Protein 6O6O (pdb70)

GO terms:
  GO:0005886 plasma membrane (C, HDA)

InterPro domains:
  IPR001647 DNA-binding HTH domain, TetR-type [PF00440] (44-90)
  IPR001647 DNA-binding HTH domain, TetR-type [PR00455] (44-57)
  IPR001647 DNA-binding HTH domain, TetR-type [PR00455] (65-88)
  IPR001647 DNA-binding HTH domain, TetR-type [PS50977] (38-98)
  IPR009057 Homedomain-like superfamily [SSF46689] (31-115)
  IPR036271 Tetracyclin repressor-like, C-terminal domain superfamily [SSF48498] (110-222)
  IPR050109 HTH-type, TetR-like transcriptional regulator [PTHR30055] (27-224)
  IPR054129 DesT tetracyclin repressor-like, C-terminal domain [PF21943] (113-218)

Organism: Mycobacterium tuberculosis (strain ATCC 25618 / H37Rv) (NCBI:txid83332)

Structure (mmCIF, N/CA/C/O backbone):
data_6O6O
#
_entry.id   6O6O
#
_cell.length_a   86.130
_cell.length_b   100.180
_cell.length_c   38.520
_cell.angle_alpha   90.000
_cell.angle_beta   90.000
_cell.angle_gamma   90.000
#
_symmetry.space_group_name_H-M   'P 21 21 2'
#
loop_
_entity.id
_entity.type
_entity.pdbx_description
1 polymer 'TetR family transcriptional regulator'
2 non-polymer 'MYRISTIC ACID'
3 water water
#
loop_
_atom_site.group_PDB
_atom_site.id
_atom_site.type_symbol
_atom_site.label_atom_id
_atom_site.label_alt_id
_atom_site.label_comp_id
_atom_site.label_asym_id
_atom_site.label_entity_id
_atom_site.label_seq_id
_atom_site.pdbx_PDB_ins_code
_atom_site.Cartn_x
_atom_site.Cartn_y
_atom_site.Cartn_z
_atom_site.occupancy
_atom_site.B_iso_or_equiv
_atom_site.auth_seq_id
_atom_site.auth_comp_id
_atom_site.auth_asym_id
_atom_site.auth_atom_id
_atom_site.pdbx_PDB_model_num
ATOM 1 N N . LEU A 1 5 ? 41.035 93.794 61.184 1.00 71.33 35 LEU A N 1
ATOM 2 C CA . LEU A 1 5 ? 40.545 92.600 60.493 1.00 70.65 35 LEU A CA 1
ATOM 3 C C . LEU A 1 5 ? 41.673 91.743 59.877 1.00 72.77 35 LEU A C 1
ATOM 4 O O . LEU A 1 5 ? 42.566 92.306 59.230 1.00 71.13 35 LEU A O 1
ATOM 9 N N . PRO A 1 6 ? 41.653 90.392 60.067 1.00 69.06 36 PRO A N 1
ATOM 10 C CA . PRO A 1 6 ? 42.712 89.549 59.486 1.00 68.20 36 PRO A CA 1
ATOM 11 C C . PRO A 1 6 ? 42.669 89.560 57.960 1.00 71.23 36 PRO A C 1
ATOM 12 O O . PRO A 1 6 ? 41.614 89.325 57.366 1.00 70.87 36 PRO A O 1
ATOM 16 N N . ARG A 1 7 ? 43.810 89.886 57.334 1.00 66.98 37 ARG A N 1
ATOM 17 C CA . ARG A 1 7 ? 43.933 89.988 55.881 1.00 65.36 37 ARG A CA 1
ATOM 18 C C . ARG A 1 7 ? 44.249 88.652 55.211 1.00 67.97 37 ARG A C 1
ATOM 19 O O . ARG A 1 7 ? 45.365 88.138 55.345 1.00 68.20 37 ARG A O 1
ATOM 27 N N . ASP A 1 8 ? 43.261 88.092 54.485 1.00 62.43 38 ASP A N 1
ATOM 28 C CA . ASP A 1 8 ? 43.424 86.842 53.750 1.00 60.77 38 ASP A CA 1
ATOM 29 C C . ASP A 1 8 ? 44.033 87.208 52.397 1.00 60.19 38 ASP A C 1
ATOM 30 O O . ASP A 1 8 ? 43.327 87.471 51.414 1.00 57.02 38 ASP A O 1
ATOM 35 N N . GLU A 1 9 ? 45.368 87.287 52.390 1.00 56.17 39 GLU A N 1
ATOM 36 C CA . GLU A 1 9 ? 46.167 87.659 51.225 1.00 54.60 39 GLU A CA 1
ATOM 37 C C . GLU A 1 9 ? 46.071 86.636 50.115 1.00 54.45 39 GLU A C 1
ATOM 38 O O . GLU A 1 9 ? 46.103 87.023 48.950 1.00 53.66 39 GLU A O 1
ATOM 44 N N . ARG A 1 10 ? 45.920 85.348 50.462 1.00 48.55 40 ARG A N 1
ATOM 45 C CA . ARG A 1 10 ? 45.765 84.287 49.471 1.00 47.06 40 ARG A CA 1
ATOM 46 C C . ARG A 1 10 ? 44.399 84.395 48.786 1.00 45.67 40 ARG A C 1
ATOM 47 O O . ARG A 1 10 ? 44.316 84.134 47.584 1.00 43.70 40 ARG A O 1
ATOM 55 N N . ARG A 1 11 ? 43.347 84.839 49.527 1.00 39.82 41 ARG A N 1
ATOM 56 C CA . ARG A 1 11 ? 41.999 85.037 48.963 1.00 37.28 41 ARG A CA 1
ATOM 57 C C . ARG A 1 11 ? 42.014 86.103 47.866 1.00 37.29 41 ARG A C 1
ATOM 58 O O . ARG A 1 11 ? 41.518 85.850 46.765 1.00 37.24 41 ARG A O 1
ATOM 66 N N . GLY A 1 12 ? 42.597 87.262 48.180 1.00 31.80 42 GLY A N 1
ATOM 67 C CA . GLY A 1 12 ? 42.705 88.401 47.286 1.00 30.87 42 GLY A CA 1
ATOM 68 C C . GLY A 1 12 ? 43.477 88.072 46.016 1.00 32.85 42 GLY A C 1
ATOM 69 O O . GLY A 1 12 ? 43.060 88.478 44.934 1.00 30.36 42 GLY A O 1
ATOM 70 N N . GLN A 1 13 ? 44.589 87.307 46.140 1.00 31.44 43 GLN A N 1
ATOM 71 C CA . GLN A 1 13 ? 45.418 86.858 45.002 1.00 31.60 43 GLN A CA 1
ATOM 72 C C . GLN A 1 13 ? 44.568 85.962 44.089 1.00 32.53 43 GLN A C 1
ATOM 73 O O . GLN A 1 13 ? 44.639 86.064 42.864 1.00 29.98 43 GLN A O 1
ATOM 79 N N . LEU A 1 14 ? 43.750 85.089 44.704 1.00 29.54 44 LEU A N 1
ATOM 80 C CA . LEU A 1 14 ? 42.860 84.195 43.967 1.00 28.69 44 LEU A CA 1
ATOM 81 C C . LEU A 1 14 ? 41.778 84.980 43.243 1.00 29.01 44 LEU A C 1
ATOM 82 O O . LEU A 1 14 ? 41.476 84.669 42.081 1.00 26.77 44 LEU A O 1
ATOM 87 N N . LEU A 1 15 ? 41.209 86.011 43.906 1.00 23.98 45 LEU A N 1
ATOM 88 C CA . LEU A 1 15 ? 40.151 86.810 43.267 1.00 23.74 45 LEU A CA 1
ATOM 89 C C . LEU A 1 15 ? 40.695 87.566 42.043 1.00 26.05 45 LEU A C 1
ATOM 90 O O . LEU A 1 15 ? 39.997 87.718 41.039 1.00 25.13 45 LEU A O 1
ATOM 95 N N . VAL A 1 16 ? 41.942 88.047 42.150 1.00 25.24 46 VAL A N 1
ATOM 96 C CA . VAL A 1 16 ? 42.594 88.772 41.067 1.00 25.07 46 VAL A CA 1
ATOM 97 C C . VAL A 1 16 ? 42.747 87.860 39.834 1.00 25.56 46 VAL A C 1
ATOM 98 O O . VAL A 1 16 ? 42.314 88.226 38.723 1.00 26.01 46 VAL A O 1
ATOM 102 N N . VAL A 1 17 ? 43.298 86.667 40.043 1.00 22.70 47 VAL A N 1
ATOM 103 C CA . VAL A 1 17 ? 43.502 85.744 38.912 1.00 22.63 47 VAL A CA 1
ATOM 104 C C . VAL A 1 17 ? 42.159 85.254 38.349 1.00 23.77 47 VAL A C 1
ATOM 105 O O . VAL A 1 17 ? 41.981 85.176 37.132 1.00 22.18 47 VAL A O 1
ATOM 109 N N . ALA A 1 18 ? 41.198 84.953 39.244 1.00 21.72 48 ALA A N 1
ATOM 110 C CA . ALA A 1 18 ? 39.897 84.468 38.809 1.00 21.17 48 ALA A CA 1
ATOM 111 C C . ALA A 1 18 ? 39.179 85.520 37.937 1.00 23.58 48 ALA A C 1
ATOM 112 O O . ALA A 1 18 ? 38.577 85.184 36.910 1.00 22.51 48 ALA A O 1
ATOM 114 N N . SER A 1 19 ? 39.308 86.809 38.306 1.00 22.87 49 SER A N 1
ATOM 115 C CA . SER A 1 19 ? 38.736 87.918 37.517 1.00 21.45 49 SER A CA 1
ATOM 116 C C . SER A 1 19 ? 39.260 87.857 36.059 1.00 22.30 49 SER A C 1
ATOM 117 O O . SER A 1 19 ? 38.462 87.868 35.113 1.00 21.97 49 SER A O 1
ATOM 120 N N . ASP A 1 20 ? 40.590 87.741 35.905 1.00 18.84 50 ASP A N 1
ATOM 121 C CA . ASP A 1 20 ? 41.176 87.674 34.560 1.00 18.43 50 ASP A CA 1
ATOM 122 C C . ASP A 1 20 ? 40.661 86.451 33.783 1.00 21.76 50 ASP A C 1
ATOM 123 O O . ASP A 1 20 ? 40.271 86.583 32.626 1.00 20.64 50 ASP A O 1
ATOM 128 N N . VAL A 1 21 ? 40.678 85.267 34.426 1.00 18.42 51 VAL A N 1
ATOM 129 C CA . VAL A 1 21 ? 40.284 84.000 33.794 1.00 19.43 51 VAL A CA 1
ATOM 130 C C . VAL A 1 21 ? 38.832 84.065 33.342 1.00 23.24 51 VAL A C 1
ATOM 131 O O . VAL A 1 21 ? 38.542 83.705 32.211 1.00 23.41 51 VAL A O 1
ATOM 135 N N . PHE A 1 22 ? 37.934 84.530 34.209 1.00 21.57 52 PHE A N 1
ATOM 136 C CA . PHE A 1 22 ? 36.536 84.614 33.826 1.00 21.59 52 PHE A CA 1
ATOM 137 C C . PHE A 1 22 ? 36.315 85.548 32.635 1.00 25.98 52 PHE A C 1
ATOM 138 O O . PHE A 1 22 ? 35.548 85.223 31.730 1.00 25.56 52 PHE A O 1
ATOM 146 N N . VAL A 1 23 ? 36.995 86.694 32.625 1.00 20.89 53 VAL A N 1
ATOM 147 C CA . VAL A 1 23 ? 36.818 87.639 31.529 1.00 20.10 53 VAL A CA 1
ATOM 148 C C . VAL A 1 23 ? 37.421 87.119 30.208 1.00 23.56 53 VAL A C 1
ATOM 149 O O . VAL A 1 23 ? 36.790 87.189 29.143 1.00 22.99 53 VAL A O 1
ATOM 153 N N . ASP A 1 24 ? 38.637 86.593 30.288 1.00 19.81 54 ASP A N 1
ATOM 154 C CA . ASP A 1 24 ? 39.380 86.126 29.121 1.00 20.96 54 ASP A CA 1
ATOM 155 C C . ASP A 1 24 ? 38.855 84.850 28.505 1.00 26.01 54 ASP A C 1
ATOM 156 O O . ASP A 1 24 ? 38.935 84.697 27.279 1.00 27.58 54 ASP A O 1
ATOM 161 N N . ARG A 1 25 ? 38.394 83.924 29.326 1.00 23.92 55 ARG A N 1
ATOM 162 C CA . ARG A 1 25 ? 37.869 82.639 28.847 1.00 26.02 55 ARG A CA 1
ATOM 163 C C . ARG A 1 25 ? 36.353 82.558 28.798 1.00 29.89 55 ARG A C 1
ATOM 164 O O . ARG A 1 25 ? 35.836 81.681 28.083 1.00 30.56 55 ARG A O 1
ATOM 172 N N . GLY A 1 26 ? 35.653 83.393 29.580 1.00 26.31 56 GLY A N 1
ATOM 173 C CA . GLY A 1 26 ? 34.206 83.263 29.723 1.00 27.27 56 GLY A CA 1
ATOM 174 C C . GLY A 1 26 ? 33.935 82.292 30.864 1.00 30.09 56 GLY A C 1
ATOM 175 O O . GLY A 1 26 ? 34.795 81.459 31.158 1.00 27.98 56 GLY A O 1
ATOM 176 N N . TYR A 1 27 ? 32.755 82.382 31.529 1.00 29.33 57 TYR A N 1
ATOM 177 C CA . TYR A 1 27 ? 32.396 81.529 32.670 1.00 31.22 57 TYR A CA 1
ATOM 178 C C . TYR A 1 27 ? 32.535 80.031 32.359 1.00 35.07 57 TYR A C 1
ATOM 179 O O . TYR A 1 27 ? 33.162 79.326 33.145 1.00 33.31 57 TYR A O 1
ATOM 188 N N . HIS A 1 28 ? 31.999 79.564 31.198 1.00 34.24 58 HIS A N 1
ATOM 189 C CA . HIS A 1 28 ? 31.971 78.127 30.806 1.00 36.45 58 HIS A CA 1
ATOM 190 C C . HIS A 1 28 ? 33.350 77.515 30.612 1.00 38.18 58 HIS A C 1
ATOM 191 O O . HIS A 1 28 ? 33.640 76.469 31.199 1.00 38.40 58 HIS A O 1
ATOM 198 N N . ALA A 1 29 ? 34.193 78.159 29.801 1.00 33.18 59 ALA A N 1
ATOM 199 C CA . ALA A 1 29 ? 35.543 77.652 29.535 1.00 32.92 59 ALA A CA 1
ATOM 200 C C . ALA A 1 29 ? 36.515 77.832 30.708 1.00 34.03 59 ALA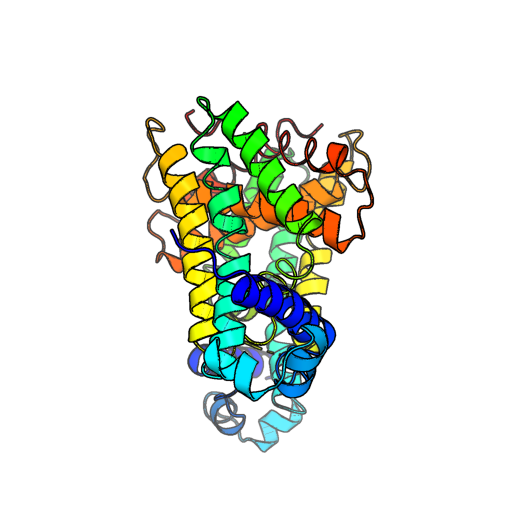 A C 1
ATOM 201 O O . ALA A 1 29 ? 37.517 77.115 30.768 1.00 33.57 59 ALA A O 1
ATOM 203 N N . ALA A 1 30 ? 36.249 78.792 31.620 1.00 27.63 60 ALA A N 1
ATOM 204 C CA . ALA A 1 30 ? 37.080 79.001 32.800 1.00 27.85 60 ALA A CA 1
ATOM 205 C C . ALA A 1 30 ? 36.998 77.760 33.696 1.00 32.42 60 ALA A C 1
ATOM 206 O O . ALA A 1 30 ? 35.923 77.166 33.840 1.00 33.97 60 ALA A O 1
ATOM 208 N N . GLY A 1 31 ? 38.126 77.369 34.263 1.00 29.18 61 GLY A N 1
ATOM 209 C CA . GLY A 1 31 ? 38.167 76.210 35.150 1.00 30.16 61 GLY A CA 1
ATOM 210 C C . GLY A 1 31 ? 38.909 76.467 36.443 1.00 30.40 61 GLY A C 1
ATOM 211 O O . GLY A 1 31 ? 39.785 77.319 36.491 1.00 28.78 61 GLY A O 1
ATOM 212 N N . MET A 1 32 ? 38.549 75.737 37.514 1.00 29.16 62 MET A N 1
ATOM 213 C CA . MET A 1 32 ? 39.220 75.830 38.823 1.00 26.98 62 MET A CA 1
ATOM 214 C C . MET A 1 32 ? 40.703 75.442 38.714 1.00 31.11 62 MET A C 1
ATOM 215 O O . MET A 1 32 ? 41.545 76.067 39.362 1.00 27.63 62 MET A O 1
ATOM 220 N N . ASP A 1 33 ? 41.032 74.414 37.896 1.00 29.58 63 ASP A N 1
ATOM 221 C CA . ASP A 1 33 ? 42.435 74.023 37.708 1.00 29.63 63 ASP A CA 1
ATOM 222 C C . ASP A 1 33 ? 43.252 75.213 37.162 1.00 29.29 63 ASP A C 1
ATOM 223 O O . ASP A 1 33 ? 44.316 75.528 37.700 1.00 27.39 63 ASP A O 1
ATOM 228 N N . GLU A 1 34 ? 42.729 75.897 36.128 1.00 26.34 64 GLU A N 1
ATOM 229 C CA . GLU A 1 34 ? 43.370 77.051 35.511 1.00 25.06 64 GLU A CA 1
ATOM 230 C C . GLU A 1 34 ? 43.562 78.188 36.518 1.00 26.16 64 GLU A C 1
ATOM 231 O O . GLU A 1 34 ? 44.645 78.771 36.616 1.00 25.60 64 GLU A O 1
ATOM 237 N N . ILE A 1 35 ? 42.508 78.465 37.299 1.00 22.98 65 ILE A N 1
ATOM 238 C CA . ILE A 1 35 ? 42.556 79.521 38.314 1.00 21.15 65 ILE A CA 1
ATOM 239 C C . ILE A 1 35 ? 43.616 79.213 39.404 1.00 24.24 65 ILE A C 1
ATOM 240 O O . ILE A 1 35 ? 44.414 80.089 39.726 1.00 22.70 65 ILE A O 1
ATOM 245 N N . ALA A 1 36 ? 43.642 77.966 39.935 1.00 24.22 66 ALA A N 1
ATOM 246 C CA . ALA A 1 36 ? 44.625 77.570 40.946 1.00 24.84 66 ALA A CA 1
ATOM 247 C C . ALA A 1 36 ? 46.031 77.735 40.435 1.00 28.94 66 ALA A C 1
ATOM 248 O O . ALA A 1 36 ? 46.872 78.326 41.122 1.00 28.42 66 ALA A O 1
ATOM 250 N N . ASP A 1 37 ? 46.299 77.221 39.239 1.00 26.86 67 ASP A N 1
ATOM 251 C CA . ASP A 1 37 ? 47.631 77.285 38.670 1.00 28.15 67 ASP A CA 1
ATOM 252 C C . ASP A 1 37 ? 48.081 78.732 38.458 1.00 30.18 67 ASP A C 1
ATOM 253 O O . ASP A 1 37 ? 49.235 79.053 38.720 1.00 29.52 67 ASP A O 1
ATOM 258 N N . ARG A 1 38 ? 47.151 79.618 38.041 1.00 27.37 68 ARG A N 1
ATOM 259 C CA . ARG A 1 38 ? 47.459 81.034 37.801 1.00 25.88 68 ARG A CA 1
ATOM 260 C C . ARG A 1 38 ? 47.903 81.732 39.082 1.00 30.33 68 ARG A C 1
ATOM 261 O O . ARG A 1 38 ? 48.747 82.625 39.064 1.00 30.35 68 ARG A O 1
ATOM 269 N N . ALA A 1 39 ? 47.330 81.307 40.195 1.00 26.53 69 ALA A N 1
ATOM 270 C CA . ALA A 1 39 ? 47.652 81.838 41.500 1.00 27.01 69 ALA A CA 1
ATOM 271 C C . ALA A 1 39 ? 48.865 81.134 42.106 1.00 31.29 69 ALA A C 1
ATOM 272 O O . ALA A 1 39 ? 49.366 81.555 43.157 1.00 31.57 69 ALA A O 1
ATOM 274 N N . GLY A 1 40 ? 49.331 80.076 41.455 1.00 27.85 70 GLY A N 1
ATOM 275 C CA . GLY A 1 40 ? 50.471 79.300 41.942 1.00 27.69 70 GLY A CA 1
ATOM 276 C C . GLY A 1 40 ? 50.152 78.462 43.169 1.00 33.27 70 GLY A C 1
ATOM 277 O O . GLY A 1 40 ? 51.037 78.192 43.994 1.00 34.00 70 GLY A O 1
ATOM 278 N N . VAL A 1 41 ? 48.881 78.035 43.303 1.00 29.59 71 VAL A N 1
ATOM 279 C CA . VAL A 1 41 ? 48.458 77.161 44.406 1.00 29.59 71 VAL A CA 1
ATOM 280 C C . VAL A 1 41 ? 47.856 75.879 43.841 1.00 32.85 71 VAL A C 1
ATOM 281 O O . VAL A 1 41 ? 47.478 75.826 42.662 1.00 32.41 71 VAL A O 1
ATOM 285 N N . SER A 1 42 ? 47.750 74.851 44.686 1.00 29.10 72 SER A N 1
ATOM 286 C CA . SER A 1 42 ? 47.145 73.601 44.273 1.00 29.12 72 SER A CA 1
ATOM 287 C C . SER A 1 42 ? 45.628 73.790 44.254 1.00 31.72 72 SER A C 1
ATOM 288 O O . SER A 1 42 ? 45.106 74.691 44.934 1.00 30.45 72 SER A O 1
ATOM 291 N N . LYS A 1 43 ? 44.911 72.943 43.492 1.00 29.58 73 LYS A N 1
ATOM 292 C CA . LYS A 1 43 ? 43.449 72.973 43.439 1.00 29.62 73 LYS A CA 1
ATOM 293 C C . LYS A 1 43 ? 42.854 72.734 44.854 1.00 32.33 73 LYS A C 1
ATOM 294 O O . LYS A 1 43 ? 41.967 73.495 45.228 1.00 32.05 73 LYS A O 1
ATOM 300 N N . PRO A 1 44 ? 43.351 71.783 45.697 1.00 31.48 74 PRO A N 1
ATOM 301 C CA . PRO A 1 44 ? 42.781 71.656 47.057 1.00 32.65 74 PRO A CA 1
ATOM 302 C C . PRO A 1 44 ? 42.902 72.948 47.882 1.00 33.51 74 PRO A C 1
ATOM 303 O O . PRO A 1 44 ? 41.994 73.265 48.653 1.00 33.45 74 PRO A O 1
ATOM 307 N N . VAL A 1 45 ? 44.008 73.701 47.706 1.00 30.77 75 VAL A N 1
ATOM 308 C CA . VAL A 1 45 ? 44.191 74.985 48.419 1.00 30.59 75 VAL A CA 1
ATOM 309 C C . VAL A 1 45 ? 43.137 76.004 47.948 1.00 33.62 75 VAL A C 1
ATOM 310 O O . VAL A 1 45 ? 42.540 76.702 48.772 1.00 33.20 75 VAL A O 1
ATOM 314 N N . LEU A 1 46 ? 42.873 76.056 46.632 1.00 30.35 76 LEU A N 1
ATOM 315 C CA . LEU A 1 46 ? 41.826 76.925 46.091 1.00 29.26 76 LEU A CA 1
ATOM 316 C C . LEU A 1 46 ? 40.486 76.593 46.767 1.00 32.81 76 LEU A C 1
ATOM 317 O O . LEU A 1 46 ? 39.785 77.497 47.215 1.00 33.76 76 LEU A O 1
ATOM 322 N N . TYR A 1 47 ? 40.173 75.298 46.927 1.00 30.03 77 TYR A N 1
ATOM 323 C CA . TYR A 1 47 ? 38.933 74.860 47.560 1.00 30.67 77 TYR A CA 1
ATOM 324 C C . TYR A 1 47 ? 38.849 75.167 49.064 1.00 36.19 77 TYR A C 1
ATOM 325 O O . TYR A 1 47 ? 37.745 75.198 49.613 1.00 37.67 77 TYR A O 1
ATOM 334 N N . GLN A 1 48 ? 40.000 75.434 49.722 1.00 34.56 78 GLN A N 1
ATOM 335 C CA . GLN A 1 48 ? 39.996 75.832 51.137 1.00 36.21 78 GLN A CA 1
ATOM 336 C C . GLN A 1 48 ? 39.523 77.297 51.257 1.00 39.48 78 GLN A C 1
ATOM 337 O O . GLN A 1 48 ? 39.084 77.700 52.333 1.00 38.70 78 GLN A O 1
ATOM 343 N N . HIS A 1 49 ? 39.550 78.080 50.141 1.00 36.60 79 HIS A N 1
ATOM 344 C CA . HIS A 1 49 ? 39.082 79.468 50.147 1.00 36.94 79 HIS A CA 1
ATOM 345 C C . HIS A 1 49 ? 37.721 79.663 49.484 1.00 40.93 79 HIS A C 1
ATOM 346 O O . HIS A 1 49 ? 36.955 80.526 49.918 1.00 41.51 79 HIS A O 1
ATOM 353 N N . PHE A 1 50 ? 37.421 78.879 48.434 1.00 36.11 80 PHE A N 1
ATOM 354 C CA . PHE A 1 50 ? 36.155 78.971 47.696 1.00 34.03 80 PHE A CA 1
ATOM 355 C C . PHE A 1 50 ? 35.532 77.607 47.556 1.00 39.31 80 PHE A C 1
ATOM 356 O O . PHE A 1 50 ? 36.219 76.641 47.209 1.00 39.25 80 PHE A O 1
ATOM 364 N N . SER A 1 51 ? 34.230 77.529 47.820 1.00 35.46 81 SER A N 1
ATOM 365 C CA . SER A 1 51 ? 33.502 76.248 47.803 1.00 35.67 81 SER A CA 1
ATOM 366 C C . SER A 1 51 ? 33.318 75.656 46.400 1.00 38.07 81 SER A C 1
ATOM 367 O O . SER A 1 51 ? 33.250 74.427 46.264 1.00 38.30 81 SER A O 1
ATOM 370 N N . SER A 1 52 ? 33.115 76.532 45.380 1.00 32.65 82 SER A N 1
ATOM 371 C CA . SER A 1 52 ? 32.820 76.120 44.000 1.00 32.15 82 SER A CA 1
ATOM 372 C C . SER A 1 52 ? 33.207 77.200 43.018 1.00 35.17 82 SER A C 1
ATOM 373 O O . SER A 1 52 ? 33.498 78.324 43.437 1.00 33.93 82 SER A O 1
ATOM 376 N N . LYS A 1 53 ? 33.138 76.888 41.698 1.00 33.76 83 LYS A N 1
ATOM 377 C CA . LYS A 1 53 ? 33.416 77.862 40.639 1.00 31.55 83 LYS A CA 1
ATOM 378 C C . LYS A 1 53 ? 32.380 78.984 40.728 1.00 32.91 83 LYS A C 1
ATOM 379 O O . LYS A 1 53 ? 32.755 80.145 40.637 1.00 29.05 83 LYS A O 1
ATOM 385 N N . LEU A 1 54 ? 31.090 78.631 41.002 1.00 32.37 84 LEU A N 1
ATOM 386 C CA . LEU A 1 54 ? 30.038 79.660 41.131 1.00 31.75 84 LEU A CA 1
ATOM 387 C C . LEU A 1 54 ? 30.244 80.579 42.336 1.00 34.06 84 LEU A C 1
ATOM 388 O O . LEU A 1 54 ? 30.110 81.793 42.191 1.00 31.55 84 LEU A O 1
ATOM 393 N N . GLU A 1 55 ? 30.596 80.024 43.514 1.00 32.17 85 GLU A N 1
ATOM 394 C CA . GLU A 1 55 ? 30.837 80.845 44.713 1.00 31.43 85 GLU A CA 1
ATOM 395 C C . GLU A 1 55 ? 32.040 81.764 44.460 1.00 33.07 85 GLU A C 1
ATOM 396 O O . GLU A 1 55 ? 32.007 82.936 44.828 1.00 30.35 85 GLU A O 1
ATOM 402 N N . LEU A 1 56 ? 33.066 81.255 43.762 1.00 29.31 86 LEU A N 1
ATOM 403 C CA . LEU A 1 56 ? 34.232 82.079 43.393 1.00 26.88 86 LEU A CA 1
ATOM 404 C C . LEU A 1 56 ? 33.810 83.193 42.400 1.00 31.41 86 LEU A C 1
ATOM 405 O O . LEU A 1 56 ? 34.229 84.340 42.567 1.00 29.53 86 LEU A O 1
ATOM 410 N N . TYR A 1 57 ? 32.964 82.864 41.393 1.00 28.90 87 TYR A N 1
ATOM 411 C CA . TYR A 1 57 ? 32.490 83.840 40.406 1.00 27.82 87 TYR A CA 1
ATOM 412 C C . TYR A 1 57 ? 31.691 84.952 41.077 1.00 29.88 87 TYR A C 1
ATOM 413 O O . TYR A 1 57 ? 31.919 86.146 40.807 1.00 28.02 87 TYR A O 1
ATOM 422 N N . LEU A 1 58 ? 30.806 84.569 42.000 1.00 28.37 88 LEU A N 1
ATOM 423 C CA . LEU A 1 58 ? 30.010 85.531 42.742 1.00 28.17 88 LEU A CA 1
ATOM 424 C C . LEU A 1 58 ? 30.877 86.387 43.646 1.00 31.36 88 LEU A C 1
ATOM 425 O O . LEU A 1 58 ? 30.570 87.560 43.787 1.00 32.81 88 LEU A O 1
ATOM 430 N N . ALA A 1 59 ? 31.965 85.824 44.236 1.00 26.70 89 ALA A N 1
ATOM 431 C CA . ALA A 1 59 ? 32.903 86.581 45.075 1.00 26.86 89 ALA A CA 1
ATOM 432 C C . ALA A 1 59 ? 33.687 87.580 44.200 1.00 30.18 89 ALA A C 1
ATOM 433 O O . ALA A 1 59 ? 33.950 88.707 44.621 1.00 29.21 89 ALA A O 1
ATOM 435 N N . VAL A 1 60 ? 34.069 87.152 42.989 1.00 27.08 90 VAL A N 1
ATOM 436 C CA . VAL A 1 60 ? 34.760 88.030 42.025 1.00 25.05 90 VAL A CA 1
ATOM 437 C C . VAL A 1 60 ? 33.817 89.207 41.658 1.00 29.33 90 VAL A C 1
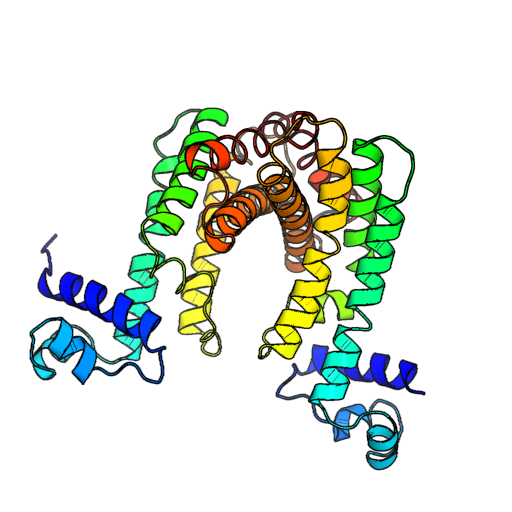ATOM 438 O O . VAL A 1 60 ? 34.198 90.377 41.771 1.00 27.03 90 VAL A O 1
ATOM 442 N N . LEU A 1 61 ? 32.584 88.894 41.228 1.00 26.84 91 LEU A N 1
ATOM 443 C CA . LEU A 1 61 ? 31.600 89.929 40.868 1.00 28.60 91 LEU A CA 1
ATOM 444 C C . LEU A 1 61 ? 31.354 90.883 42.029 1.00 32.05 91 LEU A C 1
ATOM 445 O O . LEU A 1 61 ? 31.374 92.098 41.833 1.00 29.96 91 LEU A O 1
ATOM 450 N N . HIS A 1 62 ? 31.189 90.339 43.253 1.00 30.66 92 HIS A N 1
ATOM 451 C CA . HIS A 1 62 ? 30.973 91.133 44.459 1.00 31.69 92 HIS A CA 1
ATOM 452 C C . HIS A 1 62 ? 32.143 92.081 44.696 1.00 32.66 92 HIS A C 1
ATOM 453 O O . HIS A 1 62 ? 31.908 93.226 45.008 1.00 31.73 92 HIS A O 1
ATOM 46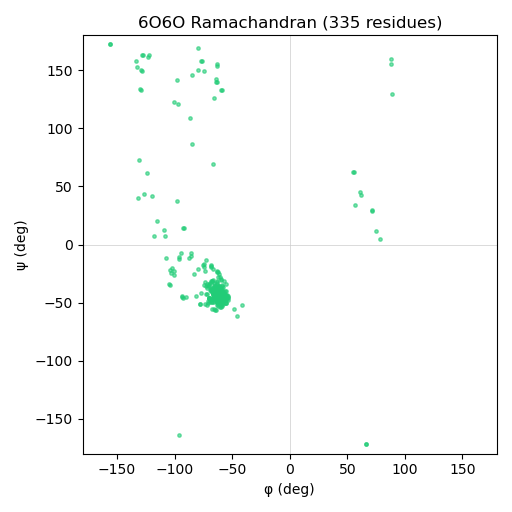0 N N . ARG A 1 63 ? 33.392 91.605 44.538 1.00 27.71 93 ARG A N 1
ATOM 461 C CA . ARG A 1 63 ? 34.582 92.429 44.719 1.00 26.89 93 ARG A CA 1
ATOM 462 C C . ARG A 1 63 ? 34.556 93.637 43.740 1.00 28.30 93 ARG A C 1
ATOM 463 O O . ARG A 1 63 ? 34.728 94.768 44.184 1.00 27.42 93 ARG A O 1
ATOM 471 N N . HIS A 1 64 ? 34.267 93.400 42.452 1.00 23.91 94 HIS A N 1
ATOM 472 C CA . HIS A 1 64 ? 34.227 94.481 41.461 1.00 22.27 94 HIS A CA 1
ATOM 473 C C . HIS A 1 64 ? 33.073 95.440 41.736 1.00 26.18 94 HIS A C 1
ATOM 474 O O . HIS A 1 64 ? 33.284 96.654 41.706 1.00 26.41 94 HIS A O 1
ATOM 481 N N . VAL A 1 65 ? 31.878 94.898 42.055 1.00 22.90 95 VAL A N 1
ATOM 482 C CA . VAL A 1 65 ? 30.702 95.734 42.392 1.00 24.33 95 VAL A CA 1
ATOM 483 C C . VAL A 1 65 ? 31.011 96.597 43.616 1.00 29.26 95 VAL A C 1
ATOM 484 O O . VAL A 1 65 ? 30.783 97.815 43.566 1.00 28.51 95 VAL A O 1
ATOM 488 N N . GLU A 1 66 ? 31.585 95.983 44.689 1.00 28.66 96 GLU A N 1
ATOM 489 C CA A GLU A 1 66 ? 31.950 96.691 45.924 0.56 29.11 96 GLU A CA 1
ATOM 490 C CA B GLU A 1 66 ? 31.909 96.728 45.904 0.44 29.37 96 GLU A CA 1
ATOM 491 C C . GLU A 1 66 ? 32.939 97.815 45.647 1.00 32.26 96 GLU A C 1
ATOM 492 O O . GLU A 1 66 ? 32.765 98.904 46.188 1.00 29.28 96 GLU A O 1
ATOM 503 N N . ASN A 1 67 ? 33.947 97.568 44.768 1.00 27.14 97 ASN A N 1
ATOM 504 C CA . ASN A 1 67 ? 34.941 98.575 44.389 1.00 26.95 97 ASN A CA 1
ATOM 505 C C . ASN A 1 67 ? 34.249 99.761 43.697 1.00 29.53 97 ASN A C 1
ATOM 506 O O . ASN A 1 67 ? 34.577 100.900 44.017 1.00 28.59 97 ASN A O 1
ATOM 511 N N . LEU A 1 68 ? 33.283 99.495 42.795 1.00 23.28 98 LEU A N 1
ATOM 512 C CA . LEU A 1 68 ? 32.573 100.564 42.093 1.00 23.06 98 LEU A CA 1
ATOM 513 C C . LEU A 1 68 ? 31.712 101.348 43.071 1.00 26.63 98 LEU A C 1
ATOM 514 O O . LEU A 1 68 ? 31.859 102.558 43.164 1.00 25.00 98 LEU A O 1
ATOM 519 N N . VAL A 1 69 ? 30.820 100.649 43.790 1.00 23.98 99 VAL A N 1
ATOM 520 C CA . VAL A 1 69 ? 29.904 101.266 44.774 1.00 24.44 99 VAL A CA 1
ATOM 521 C C . VAL A 1 69 ? 30.684 102.067 45.826 1.00 31.21 99 VAL A C 1
ATOM 522 O O . VAL A 1 69 ? 30.357 103.232 46.064 1.00 30.98 99 VAL A O 1
ATOM 526 N N . SER A 1 70 ? 31.745 101.481 46.401 1.00 29.55 100 SER A N 1
ATOM 527 C CA . SER A 1 70 ? 32.555 102.164 47.432 1.00 30.77 100 SER A CA 1
ATOM 528 C C . SER A 1 70 ? 33.261 103.393 46.856 1.00 32.12 100 SER A C 1
ATOM 529 O O . SER A 1 70 ? 33.345 104.393 47.541 1.00 31.07 100 SER A O 1
ATOM 532 N N . GLY A 1 71 ? 33.745 103.303 45.616 1.00 26.90 101 GLY A N 1
ATOM 533 C CA . GLY A 1 71 ? 34.389 104.416 44.940 1.00 25.52 101 GLY A CA 1
ATOM 534 C C . GLY A 1 71 ? 33.424 105.565 44.732 1.00 27.17 101 GLY A C 1
ATOM 535 O O . GLY A 1 71 ? 33.781 106.709 44.990 1.00 27.22 101 GLY A O 1
ATOM 536 N N . VAL A 1 72 ? 32.185 105.255 44.324 1.00 22.19 102 VAL A N 1
ATOM 537 C CA . VAL A 1 72 ? 31.138 106.258 44.051 1.00 22.05 102 VAL A CA 1
ATOM 538 C C . VAL A 1 72 ? 30.669 106.863 45.379 1.00 27.33 102 VAL A C 1
ATOM 539 O O . VAL A 1 72 ? 30.663 108.089 45.530 1.00 27.34 102 VAL A O 1
ATOM 543 N N . HIS A 1 73 ? 30.328 106.013 46.348 1.00 26.31 103 HIS A N 1
ATOM 544 C CA A HIS A 1 73 ? 29.894 106.503 47.648 0.70 26.79 103 HIS A CA 1
ATOM 545 C CA B HIS A 1 73 ? 29.908 106.462 47.686 0.30 27.04 103 HIS A CA 1
ATOM 546 C C . HIS A 1 73 ? 30.981 107.347 48.335 1.00 30.67 103 HIS A C 1
ATOM 547 O O . HIS A 1 73 ? 30.665 108.393 48.901 1.00 28.90 103 HIS A O 1
ATOM 560 N N . GLN A 1 74 ? 32.271 106.919 48.252 1.00 28.50 104 GLN A N 1
ATOM 561 C CA . GLN A 1 74 ? 33.367 107.710 48.825 1.00 29.00 104 GLN A CA 1
ATOM 562 C C . GLN A 1 74 ? 33.384 109.091 48.161 1.00 31.68 104 GLN A C 1
ATOM 563 O O . GLN A 1 74 ? 33.477 110.083 48.863 1.00 31.55 104 GLN A O 1
ATOM 569 N N . ALA A 1 75 ? 33.175 109.165 46.832 1.00 26.80 105 ALA A N 1
ATOM 570 C CA . ALA A 1 75 ? 33.113 110.463 46.136 1.00 26.60 105 ALA A CA 1
ATOM 571 C C . ALA A 1 75 ? 31.951 111.308 46.653 1.00 32.36 105 ALA A C 1
ATOM 572 O O . ALA A 1 75 ? 32.126 112.489 46.911 1.00 33.74 105 ALA A O 1
ATOM 574 N N . LEU A 1 76 ? 30.780 110.700 46.839 1.00 28.46 106 LEU A N 1
ATOM 575 C CA . LEU A 1 76 ? 29.593 111.437 47.286 1.00 27.94 106 LEU A CA 1
ATOM 576 C C . LEU A 1 76 ? 29.625 111.836 48.742 1.00 33.27 106 LEU A C 1
ATOM 577 O O . LEU A 1 76 ? 28.978 112.820 49.112 1.00 33.41 106 LEU A O 1
ATOM 582 N N . SER A 1 77 ? 30.257 111.004 49.565 1.00 31.01 107 SER A N 1
ATOM 583 C CA . SER A 1 77 ? 30.289 111.170 51.008 1.00 31.82 107 SER A CA 1
ATOM 584 C C . SER A 1 77 ? 31.516 111.926 51.517 1.00 37.51 107 SER A C 1
ATOM 585 O O . SER A 1 77 ? 31.563 112.248 52.704 1.00 38.31 107 SER A O 1
ATOM 588 N N . THR A 1 78 ? 32.502 112.231 50.652 1.00 34.54 108 THR A N 1
ATOM 589 C CA . THR A 1 78 ? 33.703 112.955 51.103 1.00 35.28 108 THR A CA 1
ATOM 590 C C . THR A 1 78 ? 33.838 114.346 50.463 1.00 40.04 108 THR A C 1
ATOM 591 O O . THR A 1 78 ? 34.929 114.921 50.456 1.00 40.45 108 THR A O 1
ATOM 595 N N . THR A 1 79 ? 32.715 114.885 49.943 1.00 35.56 109 THR A N 1
ATOM 596 C CA . THR A 1 79 ? 32.590 116.203 49.299 1.00 34.35 109 THR A CA 1
ATOM 597 C C . THR A 1 79 ? 31.432 116.957 49.952 1.00 39.26 109 THR A C 1
ATOM 598 O O . THR A 1 79 ? 30.473 116.321 50.385 1.00 39.18 109 THR A O 1
ATOM 602 N N . THR A 1 80 ? 31.507 118.295 50.015 1.00 35.64 110 THR A N 1
ATOM 603 C CA . THR A 1 80 ? 30.538 119.113 50.765 1.00 37.50 110 THR A CA 1
ATOM 604 C C . THR A 1 80 ? 29.529 119.942 49.944 1.00 40.52 110 THR A C 1
ATOM 605 O O . THR A 1 80 ? 28.571 120.470 50.528 1.00 41.83 110 THR A O 1
ATOM 609 N N . ASP A 1 81 ? 29.720 120.074 48.624 1.00 35.52 111 ASP A N 1
ATOM 610 C CA . ASP A 1 81 ? 28.743 120.771 47.794 1.00 35.94 111 ASP A CA 1
ATOM 611 C C . ASP A 1 81 ? 28.422 119.991 46.507 1.00 38.71 111 ASP A C 1
ATOM 612 O O . ASP A 1 81 ? 29.232 119.160 46.082 1.00 35.00 111 ASP A O 1
ATOM 617 N N . ASN A 1 82 ? 27.237 120.273 45.908 1.00 37.12 112 ASN A N 1
ATOM 618 C CA . ASN A 1 82 ? 26.639 119.669 44.706 1.00 36.69 112 ASN A CA 1
ATOM 619 C C . ASN A 1 82 ? 27.582 119.574 43.540 1.00 35.79 112 ASN A C 1
ATOM 620 O O . ASN A 1 82 ? 27.778 118.490 42.973 1.00 32.99 112 ASN A O 1
ATOM 625 N N . ARG A 1 83 ? 28.146 120.716 43.174 1.00 30.65 113 ARG A N 1
ATOM 626 C CA . ARG A 1 83 ? 29.032 120.813 42.026 1.00 29.03 113 ARG A CA 1
ATOM 627 C C . ARG A 1 83 ? 30.313 120.007 42.263 1.00 29.94 113 ARG A C 1
ATOM 628 O O . ARG A 1 83 ? 30.754 119.289 41.363 1.00 29.07 113 ARG A O 1
ATOM 636 N N . GLN A 1 84 ? 30.906 120.130 43.466 1.00 27.14 114 GLN A N 1
ATOM 637 C CA . GLN A 1 84 ? 32.117 119.393 43.827 1.00 25.65 114 GLN A CA 1
ATOM 638 C C . GLN A 1 84 ? 31.839 117.885 43.762 1.00 27.02 114 GLN A C 1
ATOM 639 O O . GLN A 1 84 ? 32.636 117.136 43.199 1.00 24.52 114 GLN A O 1
ATOM 645 N N . ARG A 1 85 ? 30.698 117.468 44.368 1.00 25.44 115 ARG A N 1
ATOM 646 C CA . ARG A 1 85 ? 30.216 116.078 44.434 1.00 24.36 115 ARG A CA 1
ATOM 647 C C . ARG A 1 85 ? 30.110 115.515 43.004 1.00 25.58 115 ARG A C 1
ATOM 648 O O . ARG A 1 85 ? 30.636 114.427 42.739 1.00 24.26 115 ARG A O 1
ATOM 656 N N . LEU A 1 86 ? 29.526 116.311 42.065 1.00 21.54 116 LEU A N 1
ATOM 657 C CA . LEU A 1 86 ? 29.402 115.923 40.660 1.00 21.17 116 LEU A CA 1
ATOM 658 C C . LEU A 1 86 ? 30.782 115.669 40.033 1.00 22.29 116 LEU A C 1
ATOM 659 O O . LEU A 1 86 ? 30.978 114.635 39.404 1.00 22.32 116 LEU A O 1
ATOM 664 N N . HIS A 1 87 ? 31.725 116.610 40.214 1.00 19.72 117 HIS A N 1
ATOM 665 C CA . HIS A 1 87 ? 33.088 116.468 39.699 1.00 21.15 117 HIS A CA 1
ATOM 666 C C . HIS A 1 87 ? 33.766 115.190 40.159 1.00 23.19 117 HIS A C 1
ATOM 667 O O . HIS A 1 87 ? 34.302 114.443 39.345 1.00 23.06 117 HIS A O 1
ATOM 674 N N . VAL A 1 88 ? 33.733 114.924 41.474 1.00 21.37 118 VAL A N 1
ATOM 675 C CA . VAL A 1 88 ? 34.431 113.789 42.066 1.00 20.10 118 VAL A CA 1
ATOM 676 C C . VAL A 1 88 ? 33.738 112.458 41.736 1.00 22.21 118 VAL A C 1
ATOM 677 O O . VAL A 1 88 ? 34.411 111.446 41.503 1.00 21.17 118 VAL A O 1
ATOM 681 N N . ALA A 1 89 ? 32.405 112.466 41.668 1.00 20.46 119 ALA A N 1
ATOM 682 C CA . ALA A 1 89 ? 31.653 111.243 41.369 1.00 20.26 119 ALA A CA 1
ATOM 683 C C . ALA A 1 89 ? 31.804 110.825 39.904 1.00 23.78 119 ALA A C 1
ATOM 684 O O . ALA A 1 89 ? 32.023 109.636 39.657 1.00 22.05 119 ALA A O 1
ATOM 686 N N . VAL A 1 90 ? 31.743 111.787 38.953 1.00 18.44 120 VAL A N 1
ATOM 687 C CA . VAL A 1 90 ? 32.009 111.495 37.519 1.00 18.03 120 VAL A CA 1
ATOM 688 C C . VAL A 1 90 ? 33.434 110.961 37.355 1.00 21.14 120 VAL A C 1
ATOM 689 O O . VAL A 1 90 ? 33.633 109.922 36.722 1.00 19.40 120 VAL A O 1
ATOM 693 N N . GLN A 1 91 ? 34.420 111.642 37.986 1.00 18.65 121 GLN A N 1
ATOM 694 C CA . GLN A 1 91 ? 35.800 111.191 37.983 1.00 19.27 121 GLN A CA 1
ATOM 695 C C . GLN A 1 91 ? 35.889 109.727 38.485 1.00 22.70 121 GLN A C 1
ATOM 696 O O . GLN A 1 91 ? 36.572 108.893 37.885 1.00 20.02 121 GLN A O 1
ATOM 702 N N . ALA A 1 92 ? 35.186 109.432 39.593 1.00 20.16 122 ALA A N 1
ATOM 703 C CA . ALA A 1 92 ? 35.236 108.099 40.169 1.00 20.59 122 ALA A CA 1
ATOM 704 C C . ALA A 1 92 ? 34.703 107.044 39.219 1.00 23.08 122 ALA A C 1
ATOM 705 O O . ALA A 1 92 ? 35.287 105.961 39.130 1.00 22.26 122 ALA A O 1
ATOM 707 N N . PHE A 1 93 ? 33.659 107.367 38.457 1.00 20.31 123 PHE A N 1
ATOM 708 C CA . PHE A 1 93 ? 33.138 106.391 37.505 1.00 19.64 123 PHE A CA 1
ATOM 709 C C . PHE A 1 93 ? 34.110 106.174 36.347 1.00 19.96 123 PHE A C 1
ATOM 710 O O . PHE A 1 93 ? 34.386 105.020 36.014 1.00 20.04 123 PHE A O 1
ATOM 718 N N . PHE A 1 94 ? 34.667 107.261 35.748 1.00 17.14 124 PHE A N 1
ATOM 719 C CA . PHE A 1 94 ? 35.649 107.102 34.659 1.00 15.95 124 PHE A CA 1
ATOM 720 C C . PHE A 1 94 ? 36.841 106.316 35.178 1.00 18.77 124 PHE A C 1
ATOM 721 O O . PHE A 1 94 ? 37.372 105.476 34.446 1.00 18.78 124 PHE A O 1
ATOM 729 N N . ASP A 1 95 ? 37.262 106.588 36.436 1.00 16.09 125 ASP A N 1
ATOM 730 C CA . ASP A 1 95 ? 38.397 105.878 37.039 1.00 16.13 125 ASP A CA 1
ATOM 731 C C . ASP A 1 95 ? 38.094 104.394 37.136 1.00 20.36 125 ASP A C 1
ATOM 732 O O . ASP A 1 95 ? 38.927 103.575 36.743 1.00 20.83 125 ASP A O 1
ATOM 737 N N . PHE A 1 96 ? 36.880 104.046 37.591 1.00 18.79 126 PHE A N 1
ATOM 738 C CA . PHE A 1 96 ? 36.517 102.644 37.709 1.00 19.12 126 PHE A CA 1
ATOM 739 C C . PHE A 1 96 ? 36.584 101.932 36.346 1.00 23.04 126 PHE A C 1
ATOM 740 O O . PHE A 1 96 ? 37.200 100.872 36.233 1.00 21.94 126 PHE A O 1
ATOM 748 N N . ILE A 1 97 ? 35.896 102.471 35.343 1.00 19.53 127 ILE A N 1
ATOM 749 C CA . ILE A 1 97 ? 35.866 101.733 34.075 1.00 19.60 127 ILE A CA 1
ATOM 750 C C . ILE A 1 97 ? 37.237 101.684 33.395 1.00 21.66 127 ILE A C 1
ATOM 751 O O . ILE A 1 97 ? 37.554 100.683 32.748 1.00 22.29 127 ILE A O 1
ATOM 756 N N . GLU A 1 98 ? 38.060 102.724 33.575 1.00 17.44 128 GLU A N 1
ATOM 757 C CA . GLU A 1 98 ? 39.375 102.707 32.937 1.00 16.22 128 GLU A CA 1
ATOM 758 C C . GLU A 1 98 ? 40.327 101.804 33.697 1.00 20.18 128 GLU A C 1
ATOM 759 O O . GLU A 1 98 ? 41.122 101.091 33.066 1.00 21.31 128 GLU A O 1
ATOM 765 N N . HIS A 1 99 ? 40.292 101.866 35.020 1.00 17.84 129 HIS A N 1
ATOM 766 C CA . HIS A 1 99 ? 41.239 101.166 35.890 1.00 18.54 129 HIS A CA 1
ATOM 767 C C . HIS A 1 99 ? 40.837 99.755 36.235 1.00 22.39 129 HIS A C 1
ATOM 768 O O . HIS A 1 99 ? 41.624 99.053 36.860 1.00 22.75 129 HIS A O 1
ATOM 775 N N . ASP A 1 100 ? 39.622 99.386 35.939 1.00 19.44 130 ASP A N 1
ATOM 776 C CA . ASP A 1 100 ? 39.163 98.019 36.265 1.00 18.50 130 ASP A CA 1
ATOM 777 C C . ASP A 1 100 ? 38.520 97.431 35.055 1.00 22.59 130 ASP A C 1
ATOM 778 O O . ASP A 1 100 ? 37.284 97.266 35.010 1.00 22.48 130 ASP A O 1
ATOM 783 N N . SER A 1 101 ? 39.369 97.086 34.057 1.00 20.11 131 SER A N 1
ATOM 784 C CA . SER A 1 101 ? 38.860 96.527 32.826 1.00 19.78 131 SER A CA 1
ATOM 785 C C . SER A 1 101 ? 38.032 95.242 33.074 1.00 21.13 131 SER A C 1
ATOM 786 O O . SER A 1 101 ? 37.000 95.096 32.464 1.00 21.88 131 SER A O 1
ATOM 789 N N . GLN A 1 102 ? 38.479 94.351 33.991 1.00 20.91 132 GLN A N 1
ATOM 790 C CA . GLN A 1 102 ? 37.748 93.110 34.307 1.00 20.49 132 GLN A CA 1
ATOM 791 C C . GLN A 1 102 ? 36.389 93.444 34.924 1.00 22.68 132 GLN A C 1
ATOM 792 O O . GLN A 1 102 ? 35.358 92.942 34.476 1.00 23.17 132 GLN A O 1
ATOM 798 N N . GLY A 1 103 ? 36.403 94.334 35.904 1.00 22.18 133 GLY A N 1
ATOM 799 C CA . GLY A 1 103 ? 35.200 94.777 36.605 1.00 23.18 133 GLY A CA 1
ATOM 800 C C . GLY A 1 103 ? 34.219 95.385 35.635 1.00 24.60 133 GLY A C 1
ATOM 801 O O . GLY A 1 103 ? 33.030 95.077 35.678 1.00 24.79 133 GLY A O 1
ATOM 802 N N . TYR A 1 104 ? 34.721 96.158 34.659 1.00 22.70 134 TYR A N 1
ATOM 803 C CA . TYR A 1 104 ? 33.877 96.770 33.626 1.00 21.51 134 TYR A CA 1
ATOM 804 C C . TYR A 1 104 ? 33.161 95.723 32.760 1.00 23.22 134 TYR A C 1
ATOM 805 O O . TYR A 1 104 ? 31.967 95.842 32.499 1.00 22.53 134 TYR A O 1
ATOM 814 N N A ARG A 1 105 ? 33.903 94.723 32.278 0.60 21.13 135 ARG A N 1
ATOM 815 N N B ARG A 1 105 ? 33.909 94.719 32.300 0.40 20.13 135 ARG A N 1
ATOM 816 C CA A ARG A 1 105 ? 33.306 93.684 31.442 0.60 22.36 135 ARG A CA 1
ATOM 817 C CA B ARG A 1 105 ? 33.383 93.663 31.441 0.40 20.74 135 ARG A CA 1
ATOM 818 C C A ARG A 1 105 ? 32.280 92.895 32.252 0.60 27.21 135 ARG A C 1
ATOM 819 C C B ARG A 1 105 ? 32.402 92.752 32.194 0.40 26.88 135 ARG A C 1
ATOM 820 O O A ARG A 1 105 ? 31.170 92.686 31.767 0.60 28.61 135 ARG A O 1
ATOM 821 O O B ARG A 1 105 ? 31.429 92.296 31.595 0.40 28.10 135 ARG A O 1
ATOM 836 N N . LEU A 1 106 ? 32.621 92.547 33.511 1.00 24.40 136 LEU A N 1
ATOM 837 C CA . LEU A 1 106 ? 31.757 91.711 34.380 1.00 24.04 136 LEU A CA 1
ATOM 838 C C . LEU A 1 106 ? 30.454 92.385 34.796 1.00 28.45 136 LEU A C 1
ATOM 839 O O . LEU A 1 106 ? 29.445 91.702 35.017 1.00 28.37 136 LEU A O 1
ATOM 844 N N . ILE A 1 107 ? 30.475 93.721 34.909 1.00 25.27 137 ILE A N 1
ATOM 845 C CA . ILE A 1 107 ? 29.291 94.468 35.316 1.00 25.33 137 ILE A CA 1
ATOM 846 C C . ILE A 1 107 ? 28.482 94.963 34.121 1.00 30.48 137 ILE A C 1
ATOM 847 O O . ILE A 1 107 ? 27.252 94.838 34.119 1.00 31.18 137 ILE A O 1
ATOM 852 N N . PHE A 1 108 ? 29.166 95.522 33.117 1.00 27.41 138 PHE A N 1
ATOM 853 C CA . PHE A 1 108 ? 28.515 96.189 32.002 1.00 26.88 138 PHE A CA 1
ATOM 854 C C . PHE A 1 108 ? 28.432 95.409 30.684 1.00 34.74 138 PHE A C 1
ATOM 855 O O . PHE A 1 108 ? 27.594 95.755 29.857 1.00 33.81 138 PHE A O 1
ATOM 863 N N . GLU A 1 109 ? 29.264 94.387 30.467 1.00 33.26 139 GLU A N 1
ATOM 864 C CA . GLU A 1 109 ? 29.244 93.624 29.207 1.00 34.55 139 GLU A CA 1
ATOM 865 C C . GLU A 1 109 ? 29.094 92.146 29.533 1.00 43.40 139 GLU A C 1
ATOM 866 O O . GLU A 1 109 ? 29.832 91.310 28.993 1.00 45.30 139 GLU A O 1
ATOM 872 N N . ASN A 1 110 ? 28.196 91.838 30.468 1.00 42.22 140 ASN A N 1
ATOM 873 C CA . ASN A 1 110 ? 28.009 90.476 30.941 1.00 44.60 140 ASN A CA 1
ATOM 874 C C . ASN A 1 110 ? 26.849 89.748 30.267 1.00 53.41 140 ASN A C 1
ATOM 875 O O . ASN A 1 110 ? 25.709 90.207 30.332 1.00 53.01 140 ASN A O 1
ATOM 880 N N . ASP A 1 111 ? 27.164 88.616 29.610 1.00 54.19 141 ASP A N 1
ATOM 881 C CA . ASP A 1 111 ? 26.193 87.772 28.906 1.00 56.66 141 ASP A CA 1
ATOM 882 C C . ASP A 1 111 ? 25.476 86.863 29.894 1.00 64.29 141 ASP A C 1
ATOM 883 O O . ASP A 1 111 ? 24.259 86.673 29.797 1.00 64.35 141 ASP A O 1
ATOM 888 N N . PHE A 1 112 ? 26.264 86.258 30.808 1.00 62.92 142 PHE A N 1
ATOM 889 C CA . PHE A 1 112 ? 25.875 85.302 31.846 1.00 64.16 142 PHE A CA 1
ATOM 890 C C . PHE A 1 112 ? 24.985 85.971 32.912 1.00 70.42 142 PHE A C 1
ATOM 891 O O . PHE A 1 112 ? 25.410 86.177 34.047 1.00 69.86 142 PHE A O 1
ATOM 899 N N . VAL A 1 113 ? 23.751 86.331 32.516 1.00 69.30 143 VAL A N 1
ATOM 900 C CA . VAL A 1 113 ? 22.741 86.975 33.362 1.00 70.07 143 VAL A CA 1
ATOM 901 C C . VAL A 1 113 ? 21.487 86.050 33.493 1.00 76.88 143 VAL A C 1
ATOM 902 O O . VAL A 1 113 ? 20.469 86.429 34.085 1.00 76.86 143 VAL A O 1
ATOM 906 N N . THR A 1 114 ? 21.617 84.808 32.970 1.00 74.79 144 THR A N 1
ATOM 907 C CA . THR A 1 114 ? 20.599 83.749 32.958 1.00 76.18 144 THR A CA 1
ATOM 908 C C . THR A 1 114 ? 20.195 83.275 34.363 1.00 80.13 144 THR A C 1
ATOM 909 O O . THR A 1 114 ? 19.042 82.883 34.567 1.00 81.02 144 THR A O 1
ATOM 913 N N . GLU A 1 115 ? 21.141 83.312 35.320 1.00 74.69 145 GLU A N 1
ATOM 914 C CA . GLU A 1 115 ? 20.925 82.905 36.713 1.00 74.58 145 GLU A CA 1
ATOM 915 C C . GLU A 1 115 ? 20.648 84.108 37.621 1.00 74.55 145 GLU A C 1
ATOM 916 O O . GLU A 1 115 ? 21.239 85.174 37.424 1.00 73.26 145 GLU A O 1
ATOM 922 N N . PRO A 1 116 ? 19.716 83.953 38.594 1.00 68.82 146 PRO A N 1
ATOM 923 C CA . PRO A 1 116 ? 19.350 85.079 39.467 1.00 66.35 146 PRO A CA 1
ATOM 924 C C . PRO A 1 116 ? 20.449 85.639 40.367 1.00 63.19 146 PRO A C 1
ATOM 925 O O . PRO A 1 116 ? 20.406 86.830 40.651 1.00 60.72 146 PRO A O 1
ATOM 929 N N . GLU A 1 117 ? 21.401 84.802 40.833 1.00 56.39 147 GLU A N 1
ATOM 930 C CA . GLU A 1 117 ? 22.476 85.228 41.747 1.00 54.13 147 GLU A CA 1
ATOM 931 C C . GLU A 1 117 ? 23.372 86.315 41.142 1.00 52.65 147 GLU A C 1
ATOM 932 O O . GLU A 1 117 ? 23.742 87.259 41.834 1.00 51.03 147 GLU A O 1
ATOM 938 N N . VAL A 1 118 ? 23.685 86.186 39.847 1.00 47.41 148 VAL A N 1
ATOM 939 C CA . VAL A 1 118 ? 24.533 87.122 39.105 1.00 45.83 148 VAL A CA 1
ATOM 940 C C . VAL A 1 118 ? 23.759 88.421 38.840 1.00 48.53 148 VAL A C 1
ATOM 941 O O . VAL A 1 118 ? 24.242 89.499 39.187 1.00 45.43 148 VAL A O 1
ATOM 945 N N . ALA A 1 119 ? 22.536 88.302 38.277 1.00 47.70 149 ALA A N 1
ATOM 946 C CA . ALA A 1 119 ? 21.636 89.422 37.972 1.00 48.34 149 ALA A CA 1
ATOM 947 C C . ALA A 1 119 ? 21.330 90.281 39.208 1.00 53.04 149 ALA A C 1
ATOM 948 O O . ALA A 1 119 ? 21.306 91.512 39.095 1.00 52.24 149 ALA A O 1
ATOM 950 N N . ALA A 1 120 ? 21.138 89.641 40.383 1.00 50.85 150 ALA A N 1
ATOM 951 C CA . ALA A 1 120 ? 20.869 90.321 41.653 1.00 51.39 150 ALA A CA 1
ATOM 952 C C . ALA A 1 120 ? 22.063 91.146 42.122 1.00 55.73 150 ALA A C 1
ATOM 953 O O . ALA A 1 120 ? 21.877 92.279 42.562 1.00 55.17 150 ALA A O 1
ATOM 955 N N . GLN A 1 121 ? 23.289 90.594 41.983 1.00 51.95 151 GLN A N 1
ATOM 956 C CA . GLN A 1 121 ? 24.551 91.245 42.362 1.00 51.74 151 GLN A CA 1
ATOM 957 C C . GLN A 1 121 ? 24.779 92.535 41.561 1.00 57.44 151 GLN A C 1
ATOM 958 O O . GLN A 1 121 ? 25.471 93.422 42.042 1.00 56.90 151 GLN A O 1
ATOM 964 N N . VAL A 1 122 ? 24.183 92.642 40.364 1.00 55.65 152 VAL A N 1
ATOM 965 C CA . VAL A 1 122 ? 24.253 93.831 39.505 1.00 55.59 152 VAL A CA 1
ATOM 966 C C . VAL A 1 122 ? 23.049 94.788 39.774 1.00 63.16 152 VAL A C 1
ATOM 967 O O . VAL A 1 122 ? 23.260 96.002 39.922 1.00 62.92 152 VAL A O 1
ATOM 971 N N . ARG A 1 123 ? 21.802 94.252 39.851 1.00 62.51 153 ARG A N 1
ATOM 972 C CA . ARG A 1 123 ? 20.588 95.067 40.049 1.00 63.60 153 ARG A CA 1
ATOM 973 C C . ARG A 1 123 ? 20.495 95.730 41.437 1.00 69.19 153 ARG A C 1
ATOM 974 O O . ARG A 1 123 ? 19.914 96.810 41.541 1.00 69.39 153 ARG A O 1
ATOM 982 N N . VAL A 1 124 ? 21.043 95.096 42.487 1.00 65.96 154 VAL A N 1
ATOM 983 C CA . VAL A 1 124 ? 21.045 95.676 43.834 1.00 66.20 154 VAL A CA 1
ATOM 984 C C . VAL A 1 124 ? 22.100 96.803 43.854 1.00 68.04 154 VAL A C 1
ATOM 985 O O . VAL A 1 124 ? 21.895 97.819 44.520 1.00 68.37 154 VAL A O 1
ATOM 989 N N . ALA A 1 125 ? 23.211 96.618 43.100 1.00 61.21 155 ALA A N 1
ATOM 990 C CA . ALA A 1 125 ? 24.320 97.565 42.968 1.00 59.11 155 ALA A CA 1
ATOM 991 C C . ALA A 1 125 ? 23.891 98.851 42.322 1.00 61.33 155 ALA A C 1
ATOM 992 O O . ALA A 1 125 ? 24.106 99.910 42.912 1.00 61.46 155 ALA A O 1
ATOM 994 N N . THR A 1 126 ? 23.309 98.772 41.102 1.00 56.36 156 THR A N 1
ATOM 995 C CA . THR A 1 126 ? 22.858 99.931 40.315 1.00 54.75 156 THR A CA 1
ATOM 996 C C . THR A 1 126 ? 21.879 100.822 41.118 1.00 56.09 156 THR A C 1
ATOM 997 O O . THR A 1 126 ? 22.013 102.057 41.158 1.00 54.79 156 THR A O 1
ATOM 1001 N N . GLU A 1 127 ? 20.929 100.155 41.796 1.00 52.81 157 GLU A N 1
ATOM 1002 C CA . GLU A 1 127 ? 19.919 100.786 42.627 1.00 53.54 157 GLU A CA 1
ATOM 1003 C C . GLU A 1 127 ? 20.538 101.495 43.826 1.00 56.44 157 GLU A C 1
ATOM 1004 O O . GLU A 1 127 ? 20.082 102.580 44.153 1.00 56.31 157 GLU A O 1
ATOM 1010 N N . SER A 1 128 ? 21.592 100.907 44.460 1.00 51.52 158 SER A N 1
ATOM 1011 C CA . SER A 1 128 ? 22.297 101.511 45.606 1.00 50.39 158 SER A CA 1
ATOM 1012 C C . SER A 1 128 ? 23.004 102.814 45.228 1.00 46.29 158 SER A C 1
ATOM 1013 O O . SER A 1 128 ? 22.944 103.759 46.013 1.00 45.05 158 SER A O 1
ATOM 1016 N N . CYS A 1 129 ? 23.658 102.869 44.038 1.00 37.15 159 CYS A N 1
ATOM 1017 C CA . CYS A 1 129 ? 24.325 104.075 43.506 1.00 36.04 159 CYS A CA 1
ATOM 1018 C C . CYS A 1 129 ? 23.256 105.145 43.191 1.00 36.53 159 CYS A C 1
ATOM 1019 O O . CYS A 1 129 ? 23.481 106.327 43.458 1.00 34.83 159 CYS A O 1
ATOM 1022 N N . ILE A 1 130 ? 22.112 104.718 42.604 1.00 31.99 160 ILE A N 1
ATOM 1023 C CA . ILE A 1 130 ? 21.020 105.658 42.298 1.00 29.81 160 ILE A CA 1
ATOM 1024 C C . ILE A 1 130 ? 20.416 106.155 43.632 1.00 33.73 160 ILE A C 1
ATOM 1025 O O . ILE A 1 130 ? 20.126 107.339 43.745 1.00 31.53 160 ILE A O 1
ATOM 1030 N N . ASP A 1 131 ? 20.281 105.262 44.652 1.00 32.16 161 ASP A N 1
ATOM 1031 C CA . ASP A 1 131 ? 19.755 105.636 45.973 1.00 33.20 161 ASP A CA 1
ATOM 1032 C C . ASP A 1 131 ? 20.585 106.756 46.566 1.00 36.45 161 ASP A C 1
ATOM 1033 O O . ASP A 1 131 ? 20.016 107.711 47.086 1.00 36.48 161 ASP A O 1
ATOM 1038 N N . ALA A 1 132 ? 21.915 106.629 46.492 1.00 33.01 162 ALA A N 1
ATOM 1039 C CA . ALA A 1 132 ? 22.863 107.610 47.025 1.00 33.22 162 ALA A CA 1
ATOM 1040 C C . ALA A 1 132 ? 22.703 108.946 46.320 1.00 34.21 162 ALA A C 1
ATOM 1041 O O . ALA A 1 132 ? 22.557 109.964 46.983 1.00 33.35 162 ALA A O 1
ATOM 1043 N N . VAL A 1 133 ? 22.706 108.931 44.962 1.00 27.57 163 VAL A N 1
ATOM 1044 C CA . VAL A 1 133 ? 22.537 110.164 44.206 1.00 25.39 163 VAL A CA 1
ATOM 1045 C C . VAL A 1 133 ? 21.191 110.773 44.541 1.00 26.11 163 VAL A C 1
ATOM 1046 O O . VAL A 1 133 ? 21.122 111.982 44.760 1.00 24.11 163 VAL A O 1
ATOM 1050 N N . PHE A 1 134 ? 20.124 109.937 44.639 1.00 24.60 164 PHE A N 1
ATOM 1051 C CA . PHE A 1 134 ? 18.792 110.399 44.987 1.00 23.42 164 PHE A CA 1
ATOM 1052 C C . PHE A 1 134 ? 18.803 111.093 46.353 1.00 27.61 164 PHE A C 1
ATOM 1053 O O . PHE A 1 134 ? 18.220 112.157 46.472 1.00 26.46 164 PHE A O 1
ATOM 1061 N N . ALA A 1 135 ? 19.473 110.491 47.352 1.00 28.47 165 ALA A N 1
ATOM 1062 C CA . ALA A 1 135 ? 19.523 111.066 48.713 1.00 30.75 165 ALA A CA 1
ATOM 1063 C C . ALA A 1 135 ? 20.084 112.484 48.685 1.00 35.07 165 ALA A C 1
ATOM 1064 O O . ALA A 1 135 ? 19.494 113.385 49.267 1.00 33.33 165 ALA A O 1
ATOM 1066 N N . LEU A 1 136 ? 21.150 112.689 47.898 1.00 33.81 166 LEU A N 1
ATOM 1067 C CA . LEU A 1 136 ? 21.804 113.982 47.725 1.00 33.94 166 LEU A CA 1
ATOM 1068 C C . LEU A 1 136 ? 20.976 114.970 46.940 1.00 36.87 166 LEU A C 1
ATOM 1069 O O . LEU A 1 136 ? 20.896 116.132 47.346 1.00 39.32 166 LEU A O 1
ATOM 1074 N N . ILE A 1 137 ? 20.393 114.529 45.797 1.00 30.21 167 ILE A N 1
ATOM 1075 C CA . ILE A 1 137 ? 19.568 115.387 44.936 1.00 29.57 167 ILE A CA 1
ATOM 1076 C C . ILE A 1 137 ? 18.279 115.825 45.607 1.00 30.91 167 ILE A C 1
ATOM 1077 O O . ILE A 1 137 ? 17.903 116.997 45.482 1.00 32.07 167 ILE A O 1
ATOM 1082 N N A SER A 1 138 ? 17.569 114.884 46.249 0.34 27.90 168 SER A N 1
ATOM 1083 N N B SER A 1 138 ? 17.572 114.877 46.257 0.66 27.24 168 SER A N 1
ATOM 1084 C CA A SER A 1 138 ? 16.275 115.166 46.860 0.34 28.30 168 SER A CA 1
ATOM 1085 C CA B SER A 1 138 ? 16.274 115.176 46.859 0.66 27.20 168 SER A CA 1
ATOM 1086 C C A SER A 1 138 ? 16.330 116.134 48.039 0.34 32.94 168 SER A C 1
ATOM 1087 C C B SER A 1 138 ? 16.348 116.168 48.017 0.66 32.13 168 SER A C 1
ATOM 1088 O O A SER A 1 138 ? 15.388 116.904 48.224 0.34 32.57 168 SER A O 1
ATOM 1089 O O B SER A 1 138 ? 15.445 116.996 48.158 0.66 31.20 168 SER A O 1
ATOM 1094 N N . ALA A 1 139 ? 17.418 116.086 48.834 1.00 30.02 169 ALA A N 1
ATOM 1095 C CA . ALA A 1 139 ? 17.611 116.931 50.021 1.00 31.63 169 ALA A CA 1
ATOM 1096 C C . ALA A 1 139 ? 17.527 118.443 49.725 1.00 34.41 169 ALA A C 1
ATOM 1097 O O . ALA A 1 139 ? 18.289 118.948 48.900 1.00 32.34 169 ALA A O 1
ATOM 1099 N N . ASP A 1 140 ? 16.524 119.135 50.317 1.00 32.99 170 ASP A N 1
ATOM 1100 C CA . ASP A 1 140 ? 16.332 120.587 50.108 1.00 33.81 170 ASP A CA 1
ATOM 1101 C C . ASP A 1 140 ? 16.173 120.979 48.609 1.00 38.61 170 ASP A C 1
ATOM 1102 O O . ASP A 1 140 ? 16.606 122.066 48.205 1.00 40.16 170 ASP A O 1
ATOM 1107 N N . SER A 1 141 ? 15.536 120.095 47.803 1.00 31.79 171 SER A N 1
ATOM 1108 C CA A SER A 1 141 ? 15.300 120.302 46.370 0.69 30.13 171 SER A CA 1
ATOM 1109 C CA B SER A 1 141 ? 15.321 120.358 46.381 0.31 30.72 171 SER A CA 1
ATOM 1110 C C . SER A 1 141 ? 13.907 120.859 46.114 1.00 35.12 171 SER A C 1
ATOM 1111 O O . SER A 1 141 ? 13.689 121.561 45.124 1.00 36.17 171 SER A O 1
ATOM 1116 N N . GLY A 1 142 ? 12.961 120.461 46.966 1.00 31.41 172 GLY A N 1
ATOM 1117 C CA . GLY A 1 142 ? 11.562 120.833 46.803 1.00 31.97 172 GLY A CA 1
ATOM 1118 C C . GLY A 1 142 ? 10.877 119.988 45.752 1.00 33.63 172 GLY A C 1
ATOM 1119 O O . GLY A 1 142 ? 9.707 120.223 45.431 1.00 33.90 172 GLY A O 1
ATOM 1120 N N . LEU A 1 143 ? 11.602 118.978 45.214 1.00 30.10 173 LEU A N 1
ATOM 1121 C CA . LEU A 1 143 ? 11.065 118.120 44.173 1.00 29.57 173 LEU A CA 1
ATOM 1122 C C . LEU A 1 143 ? 10.157 117.051 44.738 1.00 33.52 173 LEU A C 1
ATOM 1123 O O . LEU A 1 143 ? 10.385 116.560 45.842 1.00 33.40 173 LEU A O 1
ATOM 1128 N N . ASP A 1 144 ? 9.164 116.632 43.926 1.00 30.31 174 ASP A N 1
ATOM 1129 C CA . ASP A 1 144 ? 8.338 115.456 44.199 1.00 32.48 174 ASP A CA 1
ATOM 1130 C C . ASP A 1 144 ? 9.393 114.292 44.261 1.00 36.66 174 ASP A C 1
ATOM 1131 O O . ASP A 1 144 ? 10.328 114.289 43.439 1.00 33.02 174 ASP A O 1
ATOM 1136 N N . PRO A 1 145 ? 9.365 113.391 45.274 1.00 36.69 175 PRO A N 1
ATOM 1137 C CA . PRO A 1 145 ? 10.431 112.363 45.388 1.00 36.34 175 PRO A CA 1
ATOM 1138 C C . PRO A 1 145 ? 10.603 111.477 44.165 1.00 35.90 175 PRO A C 1
ATOM 1139 O O . PRO A 1 145 ? 11.730 111.044 43.882 1.00 32.98 175 PRO A O 1
ATOM 1143 N N . HIS A 1 146 ? 9.499 111.212 43.431 1.00 34.20 176 HIS A N 1
ATOM 1144 C CA . HIS A 1 146 ? 9.585 110.425 42.199 1.00 34.28 176 HIS A CA 1
ATOM 1145 C C . HIS A 1 146 ? 10.283 111.211 41.100 1.00 34.49 176 HIS A C 1
ATOM 1146 O O . HIS A 1 146 ? 11.033 110.612 40.323 1.00 32.14 176 HIS A O 1
ATOM 1153 N N A ARG A 1 147 ? 10.055 112.540 41.052 0.47 30.10 177 ARG A N 1
ATOM 1154 N N B ARG A 1 147 ? 10.063 112.552 41.030 0.53 30.08 177 ARG A N 1
ATOM 1155 C CA A ARG A 1 147 ? 10.710 113.422 40.089 0.47 28.11 177 ARG A CA 1
ATOM 1156 C CA B ARG A 1 147 ? 10.766 113.383 40.041 0.53 28.03 177 ARG A CA 1
ATOM 1157 C C A ARG A 1 147 ? 12.215 113.474 40.420 0.47 29.78 177 ARG A C 1
ATOM 1158 C C B ARG A 1 147 ? 12.256 113.418 40.416 0.53 29.27 177 ARG A C 1
ATOM 1159 O O A ARG A 1 147 ? 13.040 113.413 39.505 0.47 27.80 177 ARG A O 1
ATOM 1160 O O B ARG A 1 147 ? 13.109 113.315 39.528 0.53 26.63 177 ARG A O 1
ATOM 1175 N N . ALA A 1 148 ? 12.559 113.527 41.729 1.00 25.81 178 ALA A N 1
ATOM 1176 C CA . ALA A 1 148 ? 13.947 113.536 42.241 1.00 24.70 178 ALA A CA 1
ATOM 1177 C C . ALA A 1 148 ? 14.616 112.192 41.915 1.00 25.29 178 ALA A C 1
ATOM 1178 O O . ALA A 1 148 ? 15.757 112.199 41.455 1.00 25.19 178 ALA A O 1
ATOM 1180 N N . ARG A 1 149 ? 13.891 111.054 42.089 1.00 22.80 179 ARG A N 1
ATOM 1181 C CA . ARG A 1 149 ? 14.492 109.747 41.711 1.00 21.93 179 ARG A CA 1
ATOM 1182 C C . ARG A 1 149 ? 14.684 109.695 40.197 1.00 23.47 179 ARG A C 1
ATOM 1183 O O . ARG A 1 149 ? 15.717 109.230 39.727 1.00 23.33 179 ARG A O 1
ATOM 1191 N N . MET A 1 150 ? 13.712 110.218 39.440 1.00 22.00 180 MET A N 1
ATOM 1192 C CA . MET A 1 150 ? 13.839 110.226 37.966 1.00 21.35 180 MET A CA 1
ATOM 1193 C C . MET A 1 150 ? 15.081 110.979 37.516 1.00 24.42 180 MET A C 1
ATOM 1194 O O . MET A 1 150 ? 15.828 110.463 36.691 1.00 24.80 180 MET A O 1
ATOM 1199 N N . ILE A 1 151 ? 15.355 112.141 38.122 1.00 21.38 181 ILE A N 1
ATOM 1200 C CA . ILE A 1 151 ? 16.546 112.955 37.860 1.00 21.49 181 ILE A CA 1
ATOM 1201 C C . ILE A 1 151 ? 17.821 112.152 38.249 1.00 23.74 181 ILE A C 1
ATOM 1202 O O . ILE A 1 151 ? 18.744 112.099 37.457 1.00 22.99 181 ILE A O 1
ATOM 1207 N N . ALA A 1 152 ? 17.860 111.545 39.454 1.00 20.15 182 ALA A N 1
ATOM 1208 C CA . ALA A 1 152 ? 18.997 110.700 39.878 1.00 20.71 182 ALA A CA 1
ATOM 1209 C C . ALA A 1 152 ? 19.291 109.611 38.847 1.00 22.22 182 ALA A C 1
ATOM 1210 O O . ALA A 1 152 ? 20.451 109.421 38.477 1.00 21.89 182 ALA A O 1
ATOM 1212 N N . VAL A 1 153 ? 18.243 108.938 38.347 1.00 20.26 183 VAL A N 1
ATOM 1213 C CA . VAL A 1 153 ? 18.373 107.906 37.307 1.00 22.16 183 VAL A CA 1
ATOM 1214 C C . VAL A 1 153 ? 19.001 108.536 36.038 1.00 23.40 183 VAL A C 1
ATOM 1215 O O . VAL A 1 153 ? 19.942 107.964 35.460 1.00 22.82 183 VAL A O 1
ATOM 1219 N N . GLY A 1 154 ? 18.467 109.674 35.603 1.00 23.13 184 GLY A N 1
ATOM 1220 C CA . GLY A 1 154 ? 18.977 110.407 34.435 1.00 22.91 184 GLY A CA 1
ATOM 1221 C C . GLY A 1 154 ? 20.420 110.866 34.571 1.00 25.81 184 GLY A C 1
ATOM 1222 O O . GLY A 1 154 ? 21.211 110.746 33.623 1.00 24.03 184 GLY A O 1
ATOM 1223 N N . LEU A 1 155 ? 20.784 111.344 35.761 1.00 23.44 185 LEU A N 1
ATOM 1224 C CA . LEU A 1 155 ? 22.119 111.828 36.070 1.00 21.91 185 LEU A CA 1
ATOM 1225 C C . LEU A 1 155 ? 23.126 110.687 36.037 1.00 24.12 185 LEU A C 1
ATOM 1226 O O . LEU A 1 155 ? 24.184 110.824 35.421 1.00 23.14 185 LEU A O 1
ATOM 1231 N N . VAL A 1 156 ? 22.784 109.550 36.664 1.00 20.09 186 VAL A N 1
ATOM 1232 C CA . VAL A 1 156 ? 23.608 108.348 36.633 1.00 20.54 186 VAL A CA 1
ATOM 1233 C C . VAL A 1 156 ? 23.711 107.857 35.170 1.00 25.81 186 VAL A C 1
ATOM 1234 O O . VAL A 1 156 ? 24.815 107.616 34.700 1.00 23.48 186 VAL A O 1
ATOM 1238 N N . GLY A 1 157 ? 22.571 107.759 34.470 1.00 24.14 187 GLY A N 1
ATOM 1239 C CA . GLY A 1 157 ? 22.526 107.324 33.076 1.00 24.87 187 GLY A CA 1
ATOM 1240 C C . GLY A 1 157 ? 23.396 108.142 32.133 1.00 26.37 187 GLY A C 1
ATOM 1241 O O . GLY A 1 157 ? 24.177 107.570 31.368 1.00 26.28 187 GLY A O 1
ATOM 1242 N N . MET A 1 158 ? 23.274 109.482 32.185 1.00 24.62 188 MET A N 1
ATOM 1243 C CA . MET A 1 158 ? 24.046 110.450 31.395 1.00 24.64 188 MET A CA 1
ATOM 1244 C C . MET A 1 158 ? 25.573 110.250 31.633 1.00 27.41 188 MET A C 1
ATOM 1245 O O . MET A 1 158 ? 26.367 110.145 30.693 1.00 24.98 188 MET A O 1
ATOM 1250 N N . SER A 1 159 ? 25.956 110.092 32.889 1.00 22.95 189 SER A N 1
ATOM 1251 C CA . SER A 1 159 ? 27.349 109.949 33.297 1.00 22.26 189 SER A CA 1
ATOM 1252 C C . SER A 1 159 ? 27.937 108.612 32.844 1.00 22.72 189 SER A C 1
ATOM 1253 O O . SER A 1 159 ? 29.000 108.586 32.216 1.00 22.14 189 SER A O 1
ATOM 1256 N N . VAL A 1 160 ? 27.226 107.495 33.110 1.00 20.11 190 VAL A N 1
ATOM 1257 C CA . VAL A 1 160 ? 27.614 106.174 32.696 1.00 19.23 190 VAL A CA 1
ATOM 1258 C C . VAL A 1 160 ? 27.720 106.108 31.168 1.00 21.82 190 VAL A C 1
ATOM 1259 O O . VAL A 1 160 ? 28.717 105.637 30.646 1.00 21.43 190 VAL A O 1
ATOM 1263 N N . ASP A 1 161 ? 26.663 106.537 30.448 1.00 19.15 191 ASP A N 1
ATOM 1264 C CA . ASP A 1 161 ? 26.661 106.434 29.002 1.00 18.95 191 ASP A CA 1
ATOM 1265 C C . ASP A 1 161 ? 27.748 107.266 28.340 1.00 18.80 191 ASP A C 1
ATOM 1266 O O . ASP A 1 161 ? 28.347 106.781 27.377 1.00 19.96 191 ASP A O 1
ATOM 1271 N N . CYS A 1 162 ? 28.060 108.469 28.858 1.00 18.12 192 CYS A N 1
ATOM 1272 C CA . CYS A 1 162 ? 29.151 109.294 28.300 1.00 17.84 192 CYS A CA 1
ATOM 1273 C C . CYS A 1 162 ? 30.484 108.532 28.463 1.00 21.21 192 CYS A C 1
ATOM 1274 O O . CYS A 1 162 ? 31.284 108.425 27.517 1.00 18.72 192 CYS A O 1
ATOM 1277 N N . ALA A 1 163 ? 30.720 108.048 29.704 1.00 18.60 193 ALA A N 1
ATOM 1278 C CA . ALA A 1 163 ? 31.952 107.311 30.020 1.00 19.75 193 ALA A CA 1
ATOM 1279 C C . ALA A 1 163 ? 32.107 106.070 29.192 1.00 22.26 193 ALA A C 1
ATOM 1280 O O . ALA A 1 163 ? 33.209 105.826 28.649 1.00 20.16 193 ALA A O 1
ATOM 1282 N N . ARG A 1 164 ? 31.018 105.289 29.063 1.00 18.73 194 ARG A N 1
ATOM 1283 C CA . ARG A 1 164 ? 31.048 104.074 28.263 1.00 20.19 194 ARG A CA 1
ATOM 1284 C C . ARG A 1 164 ? 31.301 104.363 26.792 1.00 23.91 194 ARG A C 1
ATOM 1285 O O . ARG A 1 164 ? 32.070 103.644 26.173 1.00 22.85 194 ARG A O 1
ATOM 1293 N N . TYR A 1 165 ? 30.721 105.459 26.247 1.00 18.98 195 TYR A N 1
ATOM 1294 C CA . TYR A 1 165 ? 31.013 105.800 24.875 1.00 19.95 195 TYR A CA 1
ATOM 1295 C C . TYR A 1 165 ? 32.521 105.990 24.708 1.00 21.84 195 TYR A C 1
ATOM 1296 O O . TYR A 1 165 ? 33.126 105.410 23.811 1.00 22.35 195 TYR A O 1
ATOM 1305 N N . TRP A 1 166 ? 33.109 106.806 25.582 1.00 18.24 196 TRP A N 1
ATOM 1306 C CA . TRP A 1 166 ? 34.518 107.131 25.542 1.00 18.52 196 TRP A CA 1
ATOM 1307 C C . TRP A 1 166 ? 35.389 105.850 25.623 1.00 21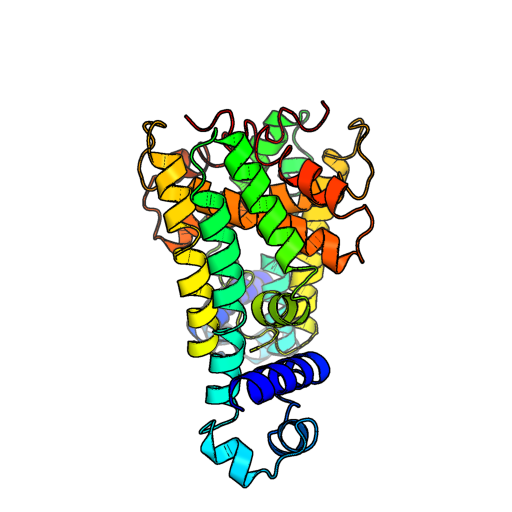.58 196 TRP A C 1
ATOM 1308 O O . TRP A 1 166 ? 36.283 105.685 24.797 1.00 21.33 196 TRP A O 1
ATOM 1319 N N . LEU A 1 167 ? 35.105 104.954 26.566 1.00 20.04 197 LEU A N 1
ATOM 1320 C CA . LEU A 1 167 ? 35.894 103.713 26.698 1.00 20.91 197 LEU A CA 1
ATOM 1321 C C . LEU A 1 167 ? 35.682 102.776 25.505 1.00 24.79 197 LEU A C 1
ATOM 1322 O O . LEU A 1 167 ? 36.673 102.281 24.930 1.00 24.31 197 LEU A O 1
ATOM 1327 N N . ASP A 1 168 ? 34.410 102.522 25.143 1.00 20.97 198 ASP A N 1
ATOM 1328 C CA . ASP A 1 168 ? 34.064 101.609 24.055 1.00 21.64 198 ASP A CA 1
ATOM 1329 C C . ASP A 1 168 ? 34.569 102.064 22.684 1.00 28.60 198 ASP A C 1
ATOM 1330 O O . ASP A 1 168 ? 34.799 101.206 21.825 1.00 27.93 198 ASP A O 1
ATOM 1335 N N . ALA A 1 169 ? 34.815 103.376 22.505 1.00 24.08 199 ALA A N 1
ATOM 1336 C CA . ALA A 1 169 ? 35.340 103.944 21.249 1.00 24.20 199 ALA A CA 1
ATOM 1337 C C . ALA A 1 169 ? 36.881 104.033 21.278 1.00 25.90 199 ALA A C 1
ATOM 1338 O O . ALA A 1 169 ? 37.499 104.725 20.456 1.00 25.35 199 ALA A O 1
ATOM 1340 N N . ASP A 1 170 ? 37.489 103.346 22.248 1.00 24.40 200 ASP A N 1
ATOM 1341 C CA . ASP A 1 170 ? 38.932 103.274 22.463 1.00 25.17 200 ASP A CA 1
ATOM 1342 C C . ASP A 1 170 ? 39.562 104.636 22.756 1.00 27.50 200 ASP A C 1
ATOM 1343 O O . ASP A 1 170 ? 40.651 104.938 22.256 1.00 27.03 200 ASP A O 1
ATOM 1348 N N . LYS A 1 171 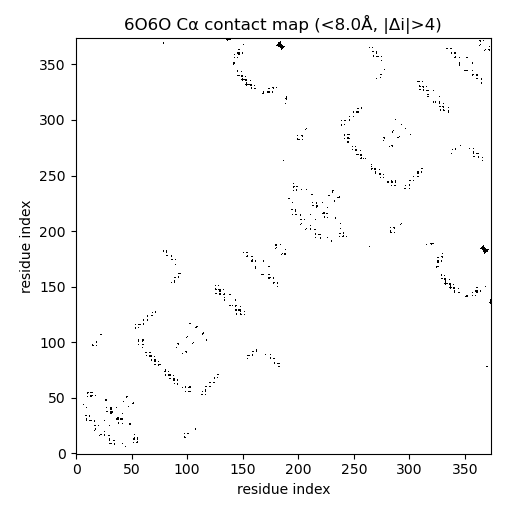? 38.905 105.433 23.651 1.00 21.41 201 LYS A N 1
ATOM 1349 C CA . LYS A 1 171 ? 39.426 106.710 24.149 1.00 20.51 201 LYS A CA 1
ATOM 1350 C C . LYS A 1 171 ? 39.761 107.669 22.984 1.00 25.50 201 LYS A C 1
ATOM 1351 O O . LYS A 1 171 ? 40.926 108.053 22.786 1.00 25.52 201 LYS A O 1
ATOM 1357 N N . PRO A 1 172 ? 38.736 108.059 22.177 1.00 24.23 202 PRO A N 1
ATOM 1358 C CA . PRO A 1 172 ? 39.000 108.900 20.993 1.00 25.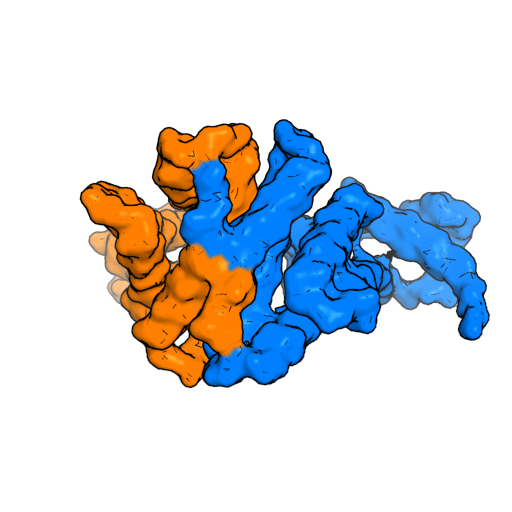69 202 PRO A CA 1
ATOM 1359 C C . PRO A 1 172 ? 39.442 110.321 21.329 1.00 28.37 202 PRO A C 1
ATOM 1360 O O . PRO A 1 172 ? 40.009 111.027 20.493 1.00 29.06 202 PRO A O 1
ATOM 1364 N N . ILE A 1 173 ? 39.162 110.749 22.568 1.00 22.97 203 ILE A N 1
ATOM 1365 C CA . ILE A 1 173 ? 39.598 112.025 23.130 1.00 22.10 203 ILE A CA 1
ATOM 1366 C C . ILE A 1 173 ? 40.258 111.672 24.445 1.00 23.73 203 ILE A C 1
ATOM 1367 O O . ILE A 1 173 ? 40.045 110.559 24.937 1.00 23.37 203 ILE A O 1
ATOM 1372 N N . SER A 1 174 ? 41.056 112.596 25.017 1.00 21.89 204 SER A N 1
ATOM 1373 C CA . SER A 1 174 ? 41.715 112.259 26.277 1.00 20.71 204 SER A CA 1
ATOM 1374 C C . SER A 1 174 ? 40.696 112.017 27.391 1.00 23.18 204 SER A C 1
ATOM 1375 O O . SER A 1 174 ? 39.594 112.559 27.343 1.00 22.39 204 SER A O 1
ATOM 1378 N N . LYS A 1 175 ? 41.094 111.239 28.397 1.00 20.18 205 LYS A N 1
ATOM 1379 C CA . LYS A 1 175 ? 40.270 111.022 29.578 1.00 19.15 205 LYS A CA 1
ATOM 1380 C C . LYS A 1 175 ? 39.879 112.386 30.185 1.00 19.22 205 LYS A C 1
ATOM 1381 O O . LYS A 1 175 ? 38.726 112.586 30.532 1.00 19.17 205 LYS A O 1
ATOM 1387 N N . SER A 1 176 ? 40.831 113.331 30.294 1.00 18.02 206 SER A N 1
ATOM 1388 C CA . SER A 1 176 ? 40.517 114.634 30.893 1.00 16.91 206 SER A CA 1
ATOM 1389 C C . SER A 1 176 ? 39.431 115.367 30.118 1.00 21.09 206 SER A C 1
ATOM 1390 O O . SER A 1 176 ? 38.536 115.943 30.732 1.00 19.31 206 SER A O 1
ATOM 1393 N N . ASP A 1 177 ? 39.515 115.369 28.770 1.00 19.40 207 ASP A N 1
ATOM 1394 C CA . ASP A 1 177 ? 38.501 116.036 27.946 1.00 19.83 207 ASP A CA 1
ATOM 1395 C C . ASP A 1 177 ? 37.146 115.324 28.120 1.00 20.91 207 ASP A C 1
ATOM 1396 O O . ASP A 1 177 ? 36.093 115.986 28.158 1.00 20.19 207 ASP A O 1
ATOM 1401 N N . ALA A 1 178 ? 37.159 113.996 28.217 1.00 18.34 208 ALA A N 1
ATOM 1402 C CA . ALA A 1 178 ? 35.910 113.227 28.380 1.00 19.14 208 ALA A CA 1
ATOM 1403 C C . ALA A 1 178 ? 35.257 113.533 29.730 1.00 19.71 208 ALA A C 1
ATOM 1404 O O . ALA A 1 178 ? 34.047 113.784 29.809 1.00 19.14 208 ALA A O 1
ATOM 1406 N N . VAL A 1 179 ? 36.072 113.534 30.802 1.00 16.08 209 VAL A N 1
ATOM 1407 C CA . VAL A 1 179 ? 35.566 113.854 32.152 1.00 16.71 209 VAL A CA 1
ATOM 1408 C C . VAL A 1 179 ? 35.013 115.278 32.154 1.00 19.89 209 VAL A C 1
ATOM 1409 O O . VAL A 1 179 ? 33.870 115.483 32.595 1.00 19.97 209 VAL A O 1
ATOM 1413 N N A GLU A 1 180 ? 35.787 116.251 31.614 0.55 17.88 210 GLU A N 1
ATOM 1414 N N B GLU A 1 180 ? 35.802 116.231 31.635 0.45 17.60 210 GLU A N 1
ATOM 1415 C CA A GLU A 1 180 ? 35.378 117.665 31.565 0.55 18.50 210 GLU A CA 1
ATOM 1416 C CA B GLU A 1 180 ? 35.426 117.638 31.562 0.45 18.12 210 GLU A CA 1
ATOM 1417 C C A GLU A 1 180 ? 34.091 117.869 30.790 0.55 21.34 210 GLU A C 1
ATOM 1418 C C B GLU A 1 180 ? 34.090 117.797 30.831 0.45 21.04 210 GLU A C 1
ATOM 1419 O O A GLU A 1 180 ? 33.212 118.609 31.247 0.55 19.71 210 GLU A O 1
ATOM 1420 O O B GLU A 1 180 ? 33.163 118.383 31.393 0.45 19.50 210 GLU A O 1
ATOM 1431 N N . GLY A 1 181 ? 33.979 117.204 29.637 1.00 18.11 211 GLY A N 1
ATOM 1432 C CA . GLY A 1 181 ? 32.774 117.288 28.821 1.00 18.19 211 GLY A CA 1
ATOM 1433 C C . GLY A 1 181 ? 31.571 116.692 29.528 1.00 21.07 211 GLY A C 1
ATOM 1434 O O . GLY A 1 181 ? 30.491 117.299 29.530 1.00 20.90 211 GLY A O 1
ATOM 1435 N N . THR A 1 182 ? 31.749 115.537 30.193 1.00 18.15 212 THR A N 1
ATOM 1436 C CA . THR A 1 182 ? 30.654 114.888 30.908 1.00 16.37 212 THR A CA 1
ATOM 1437 C C . THR A 1 182 ? 30.190 115.756 32.092 1.00 18.17 212 THR A C 1
ATOM 1438 O O . THR A 1 182 ? 28.966 115.955 32.277 1.00 19.40 212 THR A O 1
ATOM 1442 N N . VAL A 1 183 ? 31.142 116.225 32.916 1.00 16.42 213 VAL A N 1
ATOM 1443 C CA . VAL A 1 183 ? 30.786 117.088 34.071 1.00 16.10 213 VAL A CA 1
ATOM 1444 C C . VAL A 1 183 ? 30.067 118.379 33.625 1.00 20.06 213 VAL A C 1
ATOM 1445 O O . VAL A 1 183 ? 29.040 118.727 34.197 1.00 19.56 213 VAL A O 1
ATOM 1449 N N A GLN A 1 184 ? 30.596 119.077 32.607 0.38 18.27 214 GLN A N 1
ATOM 1450 N N B GLN A 1 184 ? 30.603 119.061 32.590 0.62 18.13 214 GLN A N 1
ATOM 1451 C CA A GLN A 1 184 ? 29.962 120.313 32.146 0.38 18.90 214 GLN A CA 1
ATOM 1452 C CA B GLN A 1 184 ? 30.022 120.297 32.053 0.62 18.58 214 GLN A CA 1
ATOM 1453 C C A GLN A 1 184 ? 28.568 120.057 31.570 0.38 21.32 214 GLN A C 1
ATOM 1454 C C B GLN A 1 184 ? 28.589 120.040 31.577 0.62 20.71 214 GLN A C 1
ATOM 1455 O O A GLN A 1 184 ? 27.664 120.857 31.811 0.38 20.90 214 GLN A O 1
ATOM 1456 O O B GLN A 1 184 ? 27.692 120.828 31.872 0.62 20.32 214 GLN A O 1
ATOM 1467 N N . PHE A 1 185 ? 28.374 118.922 30.871 1.00 17.86 215 PHE A N 1
ATOM 1468 C CA . PHE A 1 185 ? 27.046 118.558 30.374 1.00 17.69 215 PHE A CA 1
ATOM 1469 C C . PHE A 1 185 ? 26.104 118.231 31.563 1.00 20.34 215 PHE A C 1
ATOM 1470 O O . PHE A 1 185 ? 24.977 118.726 31.613 1.00 20.87 215 PHE A O 1
ATOM 1478 N N . ALA A 1 186 ? 26.561 117.426 32.536 1.00 18.84 216 ALA A N 1
ATOM 1479 C CA . ALA A 1 186 ? 25.692 117.106 33.679 1.00 18.42 216 ALA A CA 1
ATOM 1480 C C . ALA A 1 186 ? 25.338 118.361 34.483 1.00 21.40 216 ALA A C 1
ATOM 1481 O O . ALA A 1 186 ? 24.233 118.470 34.982 1.00 20.97 216 ALA A O 1
ATOM 1483 N N . TRP A 1 187 ? 26.282 119.306 34.594 1.00 19.47 217 TRP A N 1
ATOM 1484 C CA . TRP A 1 187 ? 26.042 120.502 35.390 1.00 20.79 217 TRP A CA 1
ATOM 1485 C C . TRP A 1 187 ? 25.181 121.538 34.684 1.00 22.65 217 TRP A C 1
ATOM 1486 O O . TRP A 1 187 ? 24.210 122.010 35.271 1.00 22.11 217 TRP A O 1
ATOM 1497 N N . GLY A 1 188 ? 25.548 121.896 33.459 1.00 21.51 218 GLY A N 1
ATOM 1498 C CA . GLY A 1 188 ? 24.879 122.954 32.713 1.00 21.69 218 GLY A CA 1
ATOM 1499 C C . GLY A 1 188 ? 23.811 122.527 31.725 1.00 22.32 218 GLY A C 1
ATOM 1500 O O . GLY A 1 188 ? 23.083 123.377 31.211 1.00 22.81 218 GLY A O 1
ATOM 1501 N N . GLY A 1 189 ? 23.721 121.216 31.450 1.00 18.94 219 GLY A N 1
ATOM 1502 C CA . GLY A 1 189 ? 22.742 120.667 30.520 1.00 18.59 219 GLY A CA 1
ATOM 1503 C C . GLY A 1 189 ? 22.989 121.106 29.084 1.00 21.06 219 GLY A C 1
ATOM 1504 O O . GLY A 1 189 ? 24.023 121.731 28.779 1.00 21.64 219 GLY A O 1
ATOM 1505 N N . LEU A 1 190 ? 22.054 120.796 28.185 1.00 19.83 220 LEU A N 1
ATOM 1506 C CA . LEU A 1 190 ? 22.182 121.142 26.766 1.00 21.24 220 LEU A CA 1
ATOM 1507 C C . LEU A 1 190 ? 22.283 122.669 26.549 1.00 24.88 220 LEU A C 1
ATOM 1508 O O . LEU A 1 190 ? 22.976 123.114 25.631 1.00 25.59 220 LEU A O 1
ATOM 1513 N N . SER A 1 191 ? 21.688 123.455 27.475 1.00 21.72 221 SER A N 1
ATOM 1514 C CA . SER A 1 191 ? 21.690 124.931 27.394 1.00 21.98 221 SER A CA 1
ATOM 1515 C C . SER A 1 191 ? 23.098 125.493 27.402 1.00 27.94 221 SER A C 1
ATOM 1516 O O . SER A 1 191 ? 23.329 126.552 26.805 1.00 28.68 221 SER A O 1
ATOM 1519 N N . HIS A 1 192 ? 24.035 124.802 28.082 1.00 26.29 222 HIS A N 1
ATOM 1520 C CA . HIS A 1 192 ? 25.435 125.250 28.192 1.00 30.95 222 HIS A CA 1
ATOM 1521 C C . HIS A 1 192 ? 26.443 124.393 27.385 1.00 39.06 222 HIS A C 1
ATOM 1522 O O . HIS A 1 192 ? 27.650 124.527 27.579 1.00 41.44 222 HIS A O 1
ATOM 1529 N N . VAL A 1 193 ? 25.949 123.519 26.473 1.00 35.93 223 VAL A N 1
ATOM 1530 C CA . VAL A 1 193 ? 26.795 122.666 25.624 1.00 35.74 223 VAL A CA 1
ATOM 1531 C C . VAL A 1 193 ? 27.695 123.498 24.677 1.00 40.50 223 VAL A C 1
ATOM 1532 O O . VAL A 1 193 ? 28.886 123.156 24.592 1.00 40.66 223 VAL A O 1
ATOM 1536 N N . PRO A 1 194 ? 27.202 124.572 23.994 1.00 36.78 224 PRO A N 1
ATOM 1537 C CA . PRO A 1 194 ? 28.101 125.326 23.089 1.00 42.35 224 PRO A CA 1
ATOM 1538 C C . PRO A 1 194 ? 29.265 125.990 23.816 1.00 75.76 224 PRO A C 1
ATOM 1539 O O . PRO A 1 194 ? 30.407 125.822 23.389 1.00 50.68 224 PRO A O 1
ATOM 1543 N N . ARG B 1 10 ? -1.698 90.151 6.003 1.00 54.30 40 ARG B N 1
ATOM 1544 C CA . ARG B 1 10 ? -1.664 89.167 7.081 1.00 53.56 40 ARG B CA 1
ATOM 1545 C C . ARG B 1 10 ? -0.403 89.341 7.914 1.00 56.31 40 ARG B C 1
ATOM 1546 O O . ARG B 1 10 ? -0.476 89.310 9.145 1.00 55.63 40 ARG B O 1
ATOM 1554 N N . ARG B 1 11 ? 0.755 89.486 7.239 1.00 51.29 41 ARG B N 1
ATOM 1555 C CA . ARG B 1 11 ? 2.057 89.651 7.870 1.00 50.18 41 ARG B CA 1
ATOM 1556 C C . ARG B 1 11 ? 1.981 90.592 9.086 1.00 52.30 41 ARG B C 1
ATOM 1557 O O . ARG B 1 11 ? 2.421 90.195 10.163 1.00 52.48 41 ARG B O 1
ATOM 1565 N N . GLY B 1 12 ? 1.411 91.793 8.905 1.00 47.31 42 GLY B N 1
ATOM 1566 C CA . GLY B 1 12 ? 1.239 92.794 9.959 1.00 45.73 42 GLY B CA 1
ATOM 1567 C C . GLY B 1 12 ? 0.416 92.301 11.139 1.00 48.79 42 GLY B C 1
ATOM 1568 O O . GLY B 1 12 ? 0.772 92.555 12.299 1.00 46.96 42 GLY B O 1
ATOM 1569 N N . GLN B 1 13 ? -0.674 91.557 10.846 1.00 43.68 43 GLN B N 1
ATOM 1570 C CA . GLN B 1 13 ? -1.545 90.943 11.856 1.00 43.06 43 GLN B CA 1
ATOM 1571 C C . GLN B 1 13 ? -0.743 89.906 12.641 1.00 43.80 43 GLN B C 1
ATOM 1572 O O . GLN B 1 13 ? -0.891 89.824 13.862 1.00 42.12 43 GLN B O 1
ATOM 1574 N N . LEU B 1 14 ? 0.119 89.140 11.947 1.00 38.90 44 LEU B N 1
ATOM 1575 C CA . LEU B 1 14 ? 0.963 88.139 12.595 1.00 38.23 44 LEU B CA 1
ATOM 1576 C C . LEU B 1 14 ? 2.021 88.804 13.468 1.00 37.37 44 LEU B C 1
ATOM 1577 O O . LEU B 1 14 ? 2.306 88.290 14.556 1.00 36.53 44 LEU B O 1
ATOM 1582 N N . LEU B 1 15 ? 2.585 89.949 13.025 1.00 31.47 45 LEU B N 1
ATOM 1583 C CA . LEU B 1 15 ? 3.586 90.650 13.845 1.00 30.73 45 LEU B CA 1
ATOM 1584 C C . LEU B 1 15 ? 2.957 91.163 15.148 1.00 34.09 45 LEU B C 1
ATOM 1585 O O . LEU B 1 15 ? 3.591 91.129 16.203 1.00 31.98 45 LEU B O 1
ATOM 1590 N N . VAL B 1 16 ? 1.712 91.644 15.066 1.00 32.17 46 VAL B N 1
ATOM 1591 C CA . VAL B 1 16 ? 0.974 92.134 16.228 1.00 30.85 46 VAL B CA 1
ATOM 1592 C C . VAL B 1 16 ? 0.756 90.973 17.235 1.00 31.81 46 VAL B C 1
ATOM 1593 O O . VAL B 1 16 ? 1.090 91.105 18.405 1.00 29.54 46 VAL B O 1
ATOM 1597 N N . VAL B 1 17 ? 0.265 89.817 16.769 1.00 28.85 47 VAL B N 1
ATOM 1598 C CA . VAL B 1 17 ? 0.034 88.662 17.674 1.00 28.88 47 VAL B CA 1
ATOM 1599 C C . VAL B 1 17 ? 1.353 88.121 18.234 1.00 30.67 47 VAL B C 1
ATOM 1600 O O . VAL B 1 17 ? 1.429 87.843 19.436 1.00 28.65 47 VAL B O 1
ATOM 1604 N N . ALA B 1 18 ? 2.392 88.005 17.382 1.00 26.82 48 ALA B N 1
ATOM 1605 C CA . ALA B 1 18 ? 3.704 87.522 17.821 1.00 26.89 48 ALA B CA 1
ATOM 1606 C C . ALA B 1 18 ? 4.303 88.441 18.892 1.00 27.88 48 ALA B C 1
ATOM 1607 O O . ALA B 1 18 ? 4.833 87.939 19.892 1.00 26.74 48 ALA B O 1
ATOM 1609 N N . SER B 1 19 ? 4.128 89.773 18.738 1.00 24.34 49 SER B N 1
ATOM 1610 C CA . SER B 1 19 ? 4.588 90.732 19.751 1.00 23.58 49 SER B CA 1
ATOM 1611 C C . SER B 1 19 ? 3.940 90.378 21.117 1.00 27.57 49 SER B C 1
ATOM 1612 O O . SER B 1 19 ? 4.652 90.289 22.106 1.00 26.42 49 SER B O 1
ATOM 1615 N N . ASP B 1 20 ? 2.606 90.147 21.165 1.00 24.96 50 ASP B N 1
ATOM 1616 C CA . ASP B 1 20 ? 1.915 89.820 22.429 1.00 24.60 50 ASP B CA 1
ATOM 1617 C C . ASP B 1 20 ? 2.422 88.486 23.001 1.00 27.84 50 ASP B C 1
ATOM 1618 O O . ASP B 1 20 ? 2.706 88.416 24.189 1.00 30.26 50 ASP B O 1
ATOM 1623 N N . VAL B 1 21 ? 2.603 87.463 22.160 1.00 23.56 51 VAL B N 1
ATOM 1624 C CA . VAL B 1 21 ? 3.090 86.163 22.656 1.00 24.75 51 VAL B CA 1
ATOM 1625 C C . VAL B 1 21 ? 4.494 86.280 23.231 1.00 28.12 51 VAL B C 1
ATOM 1626 O O . VAL B 1 21 ? 4.722 85.779 24.336 1.00 28.42 51 VAL B O 1
ATOM 1630 N N . PHE B 1 22 ? 5.424 86.949 22.498 1.00 25.76 52 PHE B N 1
ATOM 1631 C CA . PHE B 1 22 ? 6.810 87.161 22.963 1.00 25.19 52 PHE B CA 1
ATOM 1632 C C . PHE B 1 22 ? 6.837 87.943 24.292 1.00 29.45 52 PHE B C 1
ATOM 1633 O O . PHE B 1 22 ? 7.627 87.632 25.166 1.00 29.68 52 PHE B O 1
ATOM 1641 N N . VAL B 1 23 ? 5.961 88.942 24.462 1.00 26.14 53 VAL B N 1
ATOM 1642 C CA . VAL B 1 23 ? 5.917 89.711 25.714 1.00 25.92 53 VAL B CA 1
ATOM 1643 C C . VAL B 1 23 ? 5.378 88.861 26.858 1.00 30.17 53 VAL B C 1
ATOM 1644 O O . VAL B 1 23 ? 5.943 88.864 27.944 1.00 31.62 53 VAL B O 1
ATOM 1648 N N . ASP B 1 24 ? 4.292 88.148 26.613 1.00 27.62 54 ASP B N 1
ATOM 1649 C CA . ASP B 1 24 ? 3.640 87.354 27.648 1.00 27.85 54 ASP B CA 1
ATOM 1650 C C . ASP B 1 24 ? 4.468 86.174 28.151 1.00 34.20 54 ASP B C 1
ATOM 1651 O O . ASP B 1 24 ? 4.481 85.900 29.353 1.00 34.22 54 ASP B O 1
ATOM 1656 N N . ARG B 1 25 ? 5.130 85.465 27.227 1.00 31.12 55 ARG B N 1
ATOM 1657 C CA . ARG B 1 25 ? 5.878 84.260 27.577 1.00 31.52 55 ARG B CA 1
ATOM 1658 C C . ARG B 1 25 ? 7.387 84.443 27.623 1.00 35.27 55 ARG B C 1
ATOM 1659 O O . ARG B 1 25 ? 8.076 83.574 28.178 1.00 35.39 55 ARG B O 1
ATOM 1667 N N . GLY B 1 26 ? 7.898 85.465 26.937 1.00 30.64 56 GLY B N 1
ATOM 1668 C CA . GLY B 1 26 ? 9.338 85.642 26.768 1.00 30.02 56 GLY B CA 1
ATOM 1669 C C . GLY B 1 26 ? 9.753 84.855 25.534 1.00 33.61 56 GLY B C 1
ATOM 1670 O O . GLY B 1 26 ? 9.033 83.936 25.122 1.00 32.66 56 GLY B O 1
ATOM 1671 N N . TYR B 1 27 ? 10.919 85.185 24.935 1.00 33.26 57 TYR B N 1
ATOM 1672 C CA . TYR B 1 27 ? 11.387 84.485 23.717 1.00 34.23 57 TYR B CA 1
ATOM 1673 C C . TYR B 1 27 ? 11.443 82.977 23.797 1.00 37.46 57 TYR B C 1
ATOM 1674 O O . TYR B 1 27 ? 10.891 82.305 22.917 1.00 34.43 57 TYR B O 1
ATOM 1683 N N A HIS B 1 28 ? 12.173 82.442 24.794 0.48 35.91 58 HIS B N 1
ATOM 1684 N N B HIS B 1 28 ? 12.153 82.449 24.795 0.52 35.81 58 HIS B N 1
ATOM 1685 C CA A HIS B 1 28 ? 12.380 81.002 24.947 0.48 37.07 58 HIS B CA 1
ATOM 1686 C CA B HIS B 1 28 ? 12.388 81.018 24.940 0.52 36.87 58 HIS B CA 1
ATOM 1687 C C A HIS B 1 28 ? 11.088 80.198 25.070 0.48 41.17 58 HIS B C 1
ATOM 1688 C C B HIS B 1 28 ? 11.113 80.182 25.103 0.52 41.18 58 HIS B C 1
ATOM 1689 O O A HIS B 1 28 ? 10.913 79.234 24.318 0.48 41.30 58 HIS B O 1
ATOM 1690 O O B HIS B 1 28 ? 10.962 79.191 24.383 0.52 41.40 58 HIS B O 1
ATOM 1703 N N . ALA B 1 29 ? 10.191 80.590 25.999 1.00 37.10 59 ALA B N 1
ATOM 1704 C CA . ALA B 1 29 ? 8.937 79.859 26.231 1.00 37.28 59 ALA B CA 1
ATOM 1705 C C . ALA B 1 29 ? 7.910 80.027 25.118 1.00 40.02 59 ALA B C 1
ATOM 1706 O O . ALA B 1 29 ? 7.065 79.149 24.953 1.00 40.35 59 ALA B O 1
ATOM 1708 N N . ALA B 1 30 ? 7.991 81.148 24.338 1.00 35.02 60 ALA B N 1
ATOM 1709 C CA . ALA B 1 30 ? 7.070 81.421 23.220 1.00 34.17 60 ALA B CA 1
ATOM 1710 C C . ALA B 1 30 ? 7.230 80.350 22.169 1.00 39.42 60 ALA B C 1
ATOM 1711 O O . ALA B 1 30 ? 8.346 79.911 21.909 1.00 38.28 60 ALA B O 1
ATOM 1713 N N . GLY B 1 31 ? 6.112 79.917 21.598 1.00 38.84 61 GLY B N 1
ATOM 1714 C CA . GLY B 1 31 ? 6.103 78.899 20.557 1.00 39.31 61 GLY B CA 1
ATOM 1715 C C . GLY B 1 31 ? 5.309 79.310 19.332 1.00 41.20 61 GLY B C 1
ATOM 1716 O O . GLY B 1 31 ? 4.338 80.063 19.435 1.00 39.85 61 GLY B O 1
ATOM 1717 N N . MET B 1 32 ? 5.722 78.805 18.160 1.00 38.33 62 MET B N 1
ATOM 1718 C CA . MET B 1 32 ? 5.040 79.051 16.886 1.00 37.93 62 MET B CA 1
ATOM 1719 C C . MET B 1 32 ? 3.601 78.523 16.893 1.00 42.63 62 MET B C 1
ATOM 1720 O O . MET B 1 32 ? 2.713 79.176 16.337 1.00 41.29 62 MET B O 1
ATOM 1725 N N . ASP B 1 33 ? 3.351 77.376 17.560 1.00 40.15 63 ASP B N 1
ATOM 1726 C CA . ASP B 1 33 ? 1.991 76.845 17.681 1.00 41.02 63 ASP B CA 1
ATOM 1727 C C . ASP B 1 33 ? 1.089 77.857 18.427 1.00 40.63 63 ASP B C 1
ATOM 1728 O O . ASP B 1 33 ? -0.003 78.135 17.937 1.00 39.02 63 ASP B O 1
ATOM 1733 N N . GLU B 1 34 ? 1.555 78.440 19.575 1.00 3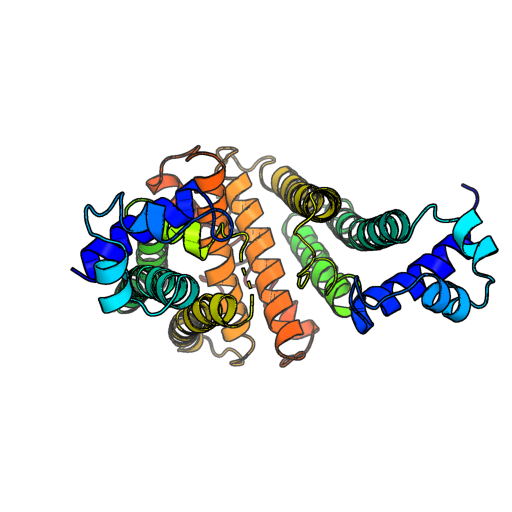5.85 64 GLU B N 1
ATOM 1734 C CA . GLU B 1 34 ? 0.768 79.442 20.326 1.00 35.02 64 GLU B CA 1
ATOM 1735 C C . GLU B 1 34 ? 0.531 80.715 19.499 1.00 37.77 64 GLU B C 1
ATOM 1736 O O . GLU B 1 34 ? -0.573 81.292 19.549 1.00 36.72 64 GLU B O 1
ATOM 1742 N N . ILE B 1 35 ? 1.574 81.161 18.745 1.00 32.72 65 ILE B N 1
ATOM 1743 C CA . ILE B 1 35 ? 1.455 82.338 17.878 1.00 32.29 65 ILE B CA 1
ATOM 1744 C C . ILE B 1 35 ? 0.408 82.092 16.775 1.00 36.79 65 ILE B C 1
ATOM 1745 O O . ILE B 1 35 ? -0.470 82.933 16.605 1.00 36.21 65 ILE B O 1
ATOM 1750 N N . ALA B 1 36 ? 0.486 80.950 16.062 1.00 35.57 66 ALA B N 1
ATOM 1751 C CA . ALA B 1 36 ? -0.493 80.617 15.019 1.00 36.60 66 ALA B CA 1
ATOM 1752 C C . ALA B 1 36 ? -1.933 80.547 15.589 1.00 41.99 66 ALA B C 1
ATOM 1753 O O . ALA B 1 36 ? -2.842 81.152 14.999 1.00 42.33 66 ALA B O 1
ATOM 1755 N N A ASP B 1 37 ? -2.119 79.851 16.754 0.53 38.09 67 ASP B N 1
ATOM 1756 N N B ASP B 1 37 ? -2.117 79.858 16.745 0.47 38.42 67 ASP B N 1
ATOM 1757 C CA A ASP B 1 37 ? -3.413 79.693 17.442 0.53 38.79 67 ASP B CA 1
ATOM 1758 C CA B ASP B 1 37 ? -3.411 79.693 17.414 0.47 39.21 67 ASP B CA 1
ATOM 1759 C C A ASP B 1 37 ? -4.035 81.037 17.835 0.53 40.33 67 ASP B C 1
ATOM 1760 C C B ASP B 1 37 ? -4.041 81.019 17.869 0.47 40.66 67 ASP B C 1
ATOM 1761 O O A ASP B 1 37 ? -5.219 81.262 17.563 0.53 39.34 67 ASP B O 1
ATOM 1762 O O B ASP B 1 37 ? -5.235 81.226 17.641 0.47 39.95 67 ASP B O 1
ATOM 1771 N N . ARG B 1 38 ? -3.243 81.930 18.464 1.00 35.42 68 ARG B N 1
ATOM 1772 C CA . ARG B 1 38 ? -3.751 83.247 18.884 1.00 35.61 68 ARG B CA 1
ATOM 1773 C C . ARG B 1 38 ? -4.103 84.150 17.682 1.00 40.97 68 ARG B C 1
ATOM 1774 O O . ARG B 1 38 ? -4.998 85.002 17.818 1.00 41.44 68 ARG B O 1
ATOM 1782 N N . ALA B 1 39 ? -3.447 83.932 16.497 1.00 37.39 69 ALA B N 1
ATOM 1783 C CA . ALA B 1 39 ? -3.739 84.688 15.261 1.00 38.14 69 ALA B CA 1
ATOM 1784 C C . ALA B 1 39 ? -4.889 84.069 14.498 1.00 43.86 69 ALA B C 1
ATOM 1785 O O . ALA B 1 39 ? -5.365 84.670 13.541 1.00 44.68 69 ALA B O 1
ATOM 1787 N N . GLY B 1 40 ? -5.319 82.880 14.912 1.00 41.10 70 GLY B N 1
ATOM 1788 C CA . GLY B 1 40 ? -6.401 82.172 14.251 1.00 42.93 70 GLY B CA 1
ATOM 1789 C C . GLY B 1 40 ? -6.024 81.617 12.894 1.00 49.91 70 GLY B C 1
ATOM 1790 O O . GLY B 1 40 ? -6.884 81.516 12.010 1.00 52.57 70 GLY B O 1
ATOM 1791 N N . VAL B 1 41 ? -4.737 81.266 12.713 1.00 45.22 71 VAL B N 1
ATOM 1792 C CA . VAL B 1 41 ? -4.236 80.653 11.478 1.00 45.62 71 VAL B CA 1
ATOM 1793 C C . VAL B 1 41 ? -3.581 79.319 11.801 1.00 48.55 71 VAL B C 1
ATOM 1794 O O . VAL B 1 41 ? -3.203 79.072 12.950 1.00 46.02 71 VAL B O 1
ATOM 1798 N N . SER B 1 42 ? -3.424 78.461 10.784 1.00 46.37 72 SER B N 1
ATOM 1799 C CA . SER B 1 42 ? -2.739 77.194 10.979 1.00 46.65 72 SER B CA 1
ATOM 1800 C C . SER B 1 42 ? -1.226 77.477 11.055 1.00 49.93 72 SER B C 1
ATOM 1801 O O . SER B 1 42 ? -0.763 78.506 10.549 1.00 46.76 72 SER B O 1
ATOM 1804 N N . LYS B 1 43 ? -0.464 76.553 11.674 1.00 49.04 73 LYS B N 1
ATOM 1805 C CA . LYS B 1 43 ? 0.992 76.669 11.762 1.00 49.56 73 LYS B CA 1
ATOM 1806 C C . LYS B 1 43 ? 1.609 76.718 10.344 1.00 55.25 73 LYS B C 1
ATOM 1807 O O . LYS B 1 43 ? 2.444 77.591 10.123 1.00 54.06 73 LYS B O 1
ATOM 1809 N N . PRO B 1 44 ? 1.184 75.889 9.336 1.00 53.83 74 PRO B N 1
ATOM 1810 C CA . PRO B 1 44 ? 1.768 76.038 7.989 1.00 53.29 74 PRO B CA 1
ATOM 1811 C C . PRO B 1 44 ? 1.567 77.436 7.398 1.00 54.66 74 PRO B C 1
ATOM 1812 O O . PRO B 1 44 ? 2.455 77.918 6.699 1.00 53.09 74 PRO B O 1
ATOM 1816 N N . VAL B 1 45 ? 0.419 78.099 7.682 1.00 50.60 75 VAL B N 1
ATOM 1817 C CA . VAL B 1 45 ? 0.157 79.455 7.181 1.00 49.33 75 VAL B CA 1
ATOM 1818 C C . VAL B 1 45 ? 1.154 80.444 7.810 1.00 51.07 75 VAL B C 1
ATOM 1819 O O . VAL B 1 45 ? 1.734 81.279 7.104 1.00 49.49 75 VAL B O 1
ATOM 1823 N N . LEU B 1 46 ? 1.406 80.297 9.122 1.00 47.32 76 LEU B N 1
ATOM 1824 C CA . LEU B 1 46 ? 2.391 81.137 9.807 1.00 46.39 76 LEU B CA 1
ATOM 1825 C C . LEU B 1 46 ? 3.767 80.984 9.114 1.00 50.69 76 LEU B C 1
ATOM 1826 O O . LEU B 1 46 ? 4.415 81.980 8.810 1.00 47.90 76 LEU B O 1
ATOM 1831 N N . TYR B 1 47 ? 4.152 79.738 8.785 1.00 51.04 77 TYR B N 1
ATOM 1832 C CA . TYR B 1 47 ? 5.420 79.448 8.118 1.00 52.73 77 TYR B CA 1
ATOM 1833 C C . TYR B 1 47 ? 5.507 79.951 6.670 1.00 60.69 77 TYR B C 1
ATOM 1834 O O . TYR B 1 47 ? 6.623 80.096 6.157 1.00 60.23 77 TYR B O 1
ATOM 1843 N N . GLN B 1 48 ? 4.356 80.266 6.027 1.00 59.62 78 GLN B N 1
ATOM 1844 C CA . GLN B 1 48 ? 4.355 80.842 4.681 1.00 60.47 78 GLN B CA 1
ATOM 1845 C C . GLN B 1 48 ? 4.786 82.316 4.761 1.00 64.35 78 GLN B C 1
ATOM 1846 O O . GLN B 1 48 ? 5.218 82.879 3.753 1.00 65.23 78 GLN B O 1
ATOM 1848 N N . HIS B 1 49 ? 4.701 82.934 5.960 1.00 58.97 79 HIS B N 1
ATOM 1849 C CA . HIS B 1 49 ? 5.109 84.330 6.155 1.00 57.05 79 HIS B CA 1
ATOM 1850 C C . HIS B 1 49 ? 6.445 84.486 6.858 1.00 56.11 79 HIS B C 1
ATOM 1851 O O . HIS B 1 49 ? 7.184 85.426 6.552 1.00 55.86 79 HIS B O 1
ATOM 1858 N N . PHE B 1 50 ? 6.755 83.585 7.803 1.00 48.61 80 PHE B N 1
ATOM 1859 C CA . PHE B 1 50 ? 8.012 83.626 8.564 1.00 46.04 80 PHE B CA 1
ATOM 1860 C C . PHE B 1 50 ? 8.706 82.290 8.531 1.00 50.72 80 PHE B C 1
ATOM 1861 O O . PHE B 1 50 ? 8.061 81.268 8.752 1.00 50.85 80 PHE B O 1
ATOM 1869 N N . SER B 1 51 ? 10.012 82.288 8.256 1.00 46.83 81 SER B N 1
ATOM 1870 C CA . SER B 1 51 ? 10.795 81.052 8.134 1.00 48.35 81 SER B CA 1
ATOM 1871 C C . SER B 1 51 ? 11.020 80.303 9.457 1.00 48.86 81 SER B C 1
ATOM 1872 O O . SER B 1 51 ? 11.128 79.073 9.450 1.00 49.75 81 SER B O 1
ATOM 1875 N N . SER B 1 52 ? 11.169 81.047 10.568 1.00 41.05 82 SER B N 1
ATOM 1876 C CA . SER B 1 52 ? 11.467 80.495 11.891 1.00 39.49 82 SER B CA 1
ATOM 1877 C C . SER B 1 52 ? 11.008 81.438 13.000 1.00 40.15 82 SER B C 1
ATOM 1878 O O . SER B 1 52 ? 10.656 82.586 12.721 1.00 37.47 82 SER B O 1
ATOM 1881 N N . LYS B 1 53 ? 11.084 80.964 14.266 1.00 36.10 83 LYS B N 1
ATOM 1882 C CA . LYS B 1 53 ? 10.745 81.779 15.424 1.00 34.81 83 LYS B CA 1
ATOM 1883 C C . LYS B 1 53 ? 11.713 82.958 15.499 1.00 36.69 83 LYS B C 1
ATOM 1884 O O . LYS B 1 53 ? 11.264 84.080 15.743 1.00 34.26 83 LYS B O 1
ATOM 1890 N N . LEU B 1 54 ? 13.019 82.724 15.217 1.00 34.23 84 LEU B N 1
ATOM 1891 C CA . LEU B 1 54 ? 14.019 83.798 15.240 1.00 33.74 84 LEU B CA 1
ATOM 1892 C C . LEU B 1 54 ? 13.775 84.860 14.162 1.00 39.86 84 LEU B C 1
ATOM 1893 O O . LEU B 1 54 ? 13.846 86.055 14.478 1.00 39.39 84 LEU B O 1
ATOM 1898 N N . GLU B 1 55 ? 13.458 84.442 12.920 1.00 37.64 85 GLU B N 1
ATOM 1899 C CA . GLU B 1 55 ? 13.184 85.393 11.835 1.00 37.66 85 GLU B CA 1
ATOM 1900 C C . GLU B 1 55 ? 11.933 86.218 12.186 1.00 38.89 85 GLU B C 1
ATOM 1901 O O . GLU B 1 55 ? 11.914 87.427 11.965 1.00 37.78 85 GLU B O 1
ATOM 1907 N N . LEU B 1 56 ? 10.923 85.570 12.793 1.00 32.49 86 LEU B N 1
ATOM 1908 C CA . LEU B 1 56 ? 9.714 86.270 13.232 1.00 30.25 86 LEU B CA 1
ATOM 1909 C C . LEU B 1 56 ? 10.055 87.256 14.367 1.00 30.50 86 LEU B C 1
ATOM 1910 O O . LEU B 1 56 ? 9.577 88.384 14.349 1.00 28.84 86 LEU B O 1
ATOM 1915 N N . TYR B 1 57 ? 10.894 86.839 15.327 1.00 26.84 87 TYR B N 1
ATOM 1916 C CA . TYR B 1 57 ? 11.273 87.699 16.451 1.00 26.17 87 TYR B CA 1
ATOM 1917 C C . TYR B 1 57 ? 12.028 88.941 15.965 1.00 30.34 87 TYR B C 1
ATOM 1918 O O . TYR B 1 57 ? 11.733 90.064 16.395 1.00 29.15 87 TYR B O 1
ATOM 1927 N N . LEU B 1 58 ? 12.962 88.743 15.030 1.00 28.71 88 LEU B N 1
ATOM 1928 C CA . LEU B 1 58 ? 13.726 89.850 14.447 1.00 28.71 88 LEU B CA 1
ATOM 1929 C C . LEU B 1 58 ? 12.816 90.782 13.660 1.00 30.84 88 LEU B C 1
ATOM 1930 O O . LEU B 1 58 ? 13.012 91.992 13.724 1.00 29.02 88 LEU B O 1
ATOM 1935 N N . ALA B 1 59 ? 11.787 90.238 12.972 1.00 28.59 89 ALA B N 1
ATOM 1936 C CA . ALA B 1 59 ? 10.822 91.050 12.231 1.00 27.98 89 ALA B CA 1
ATOM 1937 C C . ALA B 1 59 ? 9.953 91.865 13.215 1.00 28.65 89 ALA B C 1
ATOM 1938 O O . ALA B 1 59 ? 9.620 93.026 12.939 1.00 26.83 89 ALA B O 1
ATOM 1940 N N . VAL B 1 60 ? 9.563 91.242 14.348 1.00 24.56 90 VAL B N 1
ATOM 1941 C CA . VAL B 1 60 ? 8.790 91.904 15.408 1.00 23.21 90 VAL B CA 1
ATOM 1942 C C . VAL B 1 60 ? 9.603 93.088 15.949 1.00 28.00 90 VAL B C 1
ATOM 1943 O O . VAL B 1 60 ? 9.109 94.233 15.944 1.00 25.73 90 VAL B O 1
ATOM 1947 N N . LEU B 1 61 ? 10.848 92.820 16.365 1.00 26.27 91 LEU B N 1
ATOM 1948 C CA . LEU B 1 61 ? 11.718 93.857 16.915 1.00 26.86 91 LEU B CA 1
ATOM 1949 C C . LEU B 1 61 ? 11.909 94.989 15.890 1.00 29.36 91 LEU B C 1
ATOM 1950 O O . LEU B 1 61 ? 11.762 96.159 16.240 1.00 26.91 91 LEU B O 1
ATOM 1955 N N . HIS B 1 62 ? 12.170 94.639 14.616 1.00 27.44 92 HIS B N 1
ATOM 1956 C CA . HIS B 1 62 ? 12.333 95.626 13.543 1.00 28.74 92 HIS B CA 1
ATOM 1957 C C . HIS B 1 62 ? 11.110 96.548 13.411 1.00 29.79 92 HIS B C 1
ATOM 1958 O O . HIS B 1 62 ? 11.283 97.769 13.282 1.00 28.82 92 HIS B O 1
ATOM 1965 N N A ARG B 1 63 ? 9.900 95.978 13.427 0.73 25.42 93 ARG B N 1
ATOM 1966 N N B ARG B 1 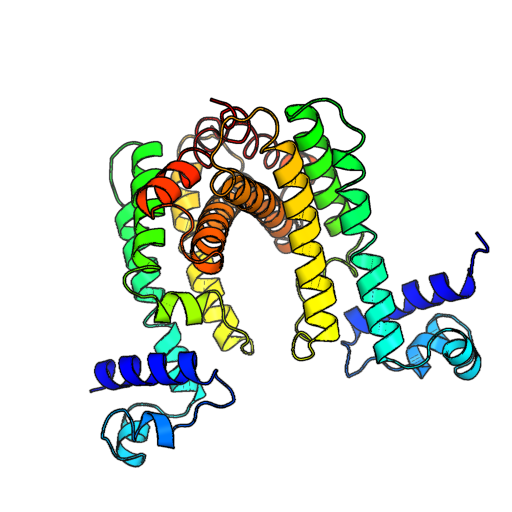63 ? 9.885 95.978 13.433 0.27 26.25 93 ARG B N 1
ATOM 1967 C CA A ARG B 1 63 ? 8.679 96.758 13.304 0.73 24.83 93 ARG B CA 1
ATOM 1968 C CA B ARG B 1 63 ? 8.640 96.743 13.308 0.27 25.98 93 ARG B CA 1
ATOM 1969 C C A ARG B 1 63 ? 8.595 97.795 14.436 0.73 27.14 93 ARG B C 1
ATOM 1970 C C B ARG B 1 63 ? 8.472 97.753 14.447 0.27 28.04 93 ARG B C 1
ATOM 1971 O O A ARG B 1 63 ? 8.422 98.990 14.169 0.73 26.27 93 ARG B O 1
ATOM 1972 O O B ARG B 1 63 ? 8.073 98.893 14.194 0.27 27.77 93 ARG B O 1
ATOM 1987 N N . HIS B 1 64 ? 8.800 97.350 15.692 1.00 23.05 94 HIS B N 1
ATOM 1988 C CA . HIS B 1 64 ? 8.696 98.243 16.852 1.00 20.76 94 HIS B CA 1
ATOM 1989 C C . HIS B 1 64 ? 9.797 99.311 16.847 1.00 24.95 94 HIS B C 1
ATOM 1990 O O . HIS B 1 64 ? 9.515 100.487 17.132 1.00 24.37 94 HIS B O 1
ATOM 1997 N N . VAL B 1 65 ? 11.031 98.900 16.458 1.00 23.75 95 VAL B N 1
ATOM 1998 C CA . VAL B 1 65 ? 12.179 99.827 16.383 1.00 23.28 95 VAL B CA 1
ATOM 1999 C C . VAL B 1 65 ? 11.854 100.900 15.350 1.00 28.08 95 VAL B C 1
ATOM 2000 O O . VAL B 1 65 ? 12.020 102.077 15.647 1.00 28.86 95 VAL B O 1
ATOM 2004 N N . GLU B 1 66 ? 11.346 100.508 14.167 1.00 26.88 96 GLU B N 1
ATOM 2005 C CA . GLU B 1 66 ? 11.003 101.469 13.102 1.00 27.46 96 GLU B CA 1
ATOM 2006 C C . GLU B 1 66 ? 9.968 102.509 13.560 1.00 30.45 96 GLU B C 1
ATOM 2007 O O . GLU B 1 66 ? 10.112 103.714 13.275 1.00 31.62 96 GLU B O 1
ATOM 2013 N N . ASN B 1 67 ? 8.933 102.039 14.306 1.00 25.90 97 ASN B N 1
ATOM 2014 C CA . ASN B 1 67 ? 7.895 102.921 14.851 1.00 27.36 97 ASN B CA 1
ATOM 2015 C C . ASN B 1 67 ? 8.513 103.985 15.801 1.00 29.00 97 ASN B C 1
ATOM 2016 O O . ASN B 1 67 ? 8.184 105.187 15.728 1.00 29.81 97 ASN B O 1
ATOM 2021 N N . LEU B 1 68 ? 9.407 103.530 16.676 1.00 24.90 98 LEU B N 1
ATOM 2022 C CA . LEU B 1 68 ? 10.073 104.421 17.628 1.00 24.61 98 LEU B CA 1
ATOM 2023 C C . LEU B 1 68 ? 10.967 105.413 16.901 1.00 27.46 98 LEU B C 1
ATOM 2024 O O . LEU B 1 68 ? 10.798 106.617 17.100 1.00 26.41 98 LEU B O 1
ATOM 2029 N N . VAL B 1 69 ? 11.904 104.898 16.082 1.00 26.62 99 VAL B N 1
ATOM 2030 C CA . VAL B 1 69 ? 12.879 105.693 15.319 1.00 28.71 99 VAL B CA 1
ATOM 2031 C C . VAL B 1 69 ? 12.156 106.730 14.457 1.00 29.89 99 VAL B C 1
ATOM 2032 O O . VAL B 1 69 ? 12.538 107.901 14.494 1.00 28.87 99 VAL B O 1
ATOM 2036 N N . SER B 1 70 ? 11.084 106.337 13.748 1.00 28.58 100 SER B N 1
ATOM 2037 C CA . SER B 1 70 ? 10.326 107.281 12.905 1.00 29.48 100 SER B CA 1
ATOM 2038 C C . SER B 1 70 ? 9.688 108.416 13.735 1.00 34.23 100 SER B C 1
ATOM 2039 O O . SER B 1 70 ? 9.717 109.581 13.322 1.00 32.75 100 SER B O 1
ATOM 2042 N N . GLY B 1 71 ? 9.163 108.069 14.907 1.00 30.97 101 GLY B N 1
ATOM 2043 C CA . GLY B 1 71 ? 8.612 109.064 15.825 1.00 30.44 101 GLY B CA 1
ATOM 2044 C C . GLY B 1 71 ? 9.657 110.060 16.311 1.00 33.51 101 GLY B C 1
ATOM 2045 O O . GLY B 1 71 ? 9.412 111.268 16.331 1.00 34.71 101 GLY B O 1
ATOM 2046 N N . VAL B 1 72 ? 10.848 109.563 16.663 1.00 29.76 102 VAL B N 1
ATOM 2047 C CA . VAL B 1 72 ? 11.958 110.385 17.191 1.00 28.30 102 VAL B CA 1
ATOM 2048 C C . VAL B 1 72 ? 12.537 111.262 16.078 1.00 33.16 102 VAL B C 1
ATOM 2049 O O . VAL B 1 72 ? 12.669 112.477 16.263 1.00 31.80 102 VAL B O 1
ATOM 2053 N N . HIS B 1 73 ? 12.837 110.667 14.906 1.00 29.36 103 HIS B N 1
ATOM 2054 C CA . HIS B 1 73 ? 13.364 111.496 13.819 1.00 29.47 103 HIS B CA 1
ATOM 2055 C C . HIS B 1 73 ? 12.361 112.569 13.406 1.00 30.19 103 HIS B C 1
ATOM 2056 O O . HIS B 1 73 ? 12.768 113.704 13.151 1.00 30.06 103 HIS B O 1
ATOM 2063 N N . GLN B 1 74 ? 11.075 112.277 13.433 1.00 25.49 104 GLN B N 1
ATOM 2064 C CA . GLN B 1 74 ? 10.087 113.282 13.030 1.00 25.86 104 GLN B CA 1
ATOM 2065 C C . GLN B 1 74 ? 10.121 114.445 14.033 1.00 33.66 104 GLN B C 1
ATOM 2066 O O . GLN B 1 74 ? 10.025 115.616 13.632 1.00 34.22 104 GLN B O 1
ATOM 2072 N N . ALA B 1 75 ? 10.331 114.124 15.323 1.00 29.91 105 ALA B N 1
ATOM 2073 C CA . ALA B 1 75 ? 10.435 115.171 16.324 1.00 29.85 105 ALA B CA 1
ATOM 2074 C C . ALA B 1 75 ? 11.685 116.028 16.063 1.00 31.94 105 ALA B C 1
ATOM 2075 O O . ALA B 1 75 ? 11.622 117.259 16.146 1.00 30.34 105 ALA B O 1
ATOM 2077 N N . LEU B 1 76 ? 12.823 115.374 15.718 1.00 27.12 106 LEU B N 1
ATOM 2078 C CA . LEU B 1 76 ? 14.082 116.075 15.484 1.00 26.95 106 LEU B CA 1
ATOM 2079 C C . LEU B 1 76 ? 14.116 116.861 14.178 1.00 32.34 106 LEU B C 1
ATOM 2080 O O . LEU B 1 76 ? 14.996 117.701 13.989 1.00 32.15 106 LEU B O 1
ATOM 2085 N N . SER B 1 77 ? 13.146 116.614 13.278 1.00 28.68 107 SER B N 1
ATOM 2086 C CA . SER B 1 77 ? 13.094 117.296 11.974 1.00 30.10 107 SER B CA 1
ATOM 2087 C C . SER B 1 77 ? 12.636 118.760 12.061 1.00 32.03 107 SER B C 1
ATOM 2088 O O . SER B 1 77 ? 12.821 119.515 11.094 1.00 32.85 107 SER B O 1
ATOM 2091 N N . THR B 1 78 ? 12.015 119.146 13.201 0.66 25.49 108 THR B N 1
ATOM 2092 C CA . THR B 1 78 ? 11.413 120.467 13.371 0.66 25.51 108 THR B CA 1
ATOM 2093 C C . THR B 1 78 ? 12.451 121.587 13.306 0.66 28.70 108 THR B C 1
ATOM 2094 O O . THR B 1 78 ? 13.569 121.409 13.789 0.66 28.00 108 THR B O 1
ATOM 2098 N N . THR B 1 79 ? 12.064 122.730 12.682 0.67 25.81 109 THR B N 1
ATOM 2099 C CA . THR B 1 79 ? 12.897 123.924 12.516 0.67 26.40 109 THR B CA 1
ATOM 2100 C C . THR B 1 79 ? 12.603 125.000 13.584 0.67 33.15 109 THR B C 1
ATOM 2101 O O . THR B 1 79 ? 12.623 126.200 13.282 0.67 32.12 109 THR B O 1
ATOM 2105 N N . THR B 1 80 ? 12.343 124.559 14.827 1.00 32.39 110 THR B N 1
ATOM 2106 C CA . THR B 1 80 ? 12.157 125.447 15.971 1.00 34.88 110 THR B CA 1
ATOM 2107 C C . THR B 1 80 ? 13.507 125.534 16.706 1.00 41.61 110 THR B C 1
ATOM 2108 O O . THR B 1 80 ? 14.547 125.145 16.157 1.00 43.88 110 THR B O 1
ATOM 2112 N N . ASP B 1 81 ? 13.498 126.009 17.938 1.00 37.05 111 ASP B N 1
ATOM 2113 C CA . ASP B 1 81 ? 14.737 126.125 18.691 1.00 34.94 111 ASP B CA 1
ATOM 2114 C C . ASP B 1 81 ? 15.178 124.776 19.284 1.00 34.14 111 ASP B C 1
ATOM 2115 O O . ASP B 1 81 ? 14.445 123.776 19.247 1.00 31.62 111 ASP B O 1
ATOM 2120 N N . ASN B 1 82 ? 16.406 124.753 19.796 1.00 31.60 112 ASN B N 1
ATOM 2121 C CA . ASN B 1 82 ? 17.027 123.576 20.338 1.00 29.23 112 ASN B CA 1
ATOM 2122 C C . ASN B 1 82 ? 16.227 123.001 21.511 1.00 29.89 112 ASN B C 1
ATOM 2123 O O . ASN B 1 82 ? 16.003 121.787 21.571 1.00 28.08 112 ASN B O 1
ATOM 2128 N N . ARG B 1 83 ? 15.762 123.872 22.432 1.00 25.32 113 ARG B N 1
ATOM 2129 C CA . ARG B 1 83 ? 14.999 123.337 23.582 1.00 24.15 113 ARG B CA 1
ATOM 2130 C C . ARG B 1 83 ? 13.649 122.799 23.138 1.00 25.84 113 ARG B C 1
ATOM 2131 O O . ARG B 1 83 ? 13.237 121.737 23.614 1.00 22.99 113 ARG B O 1
ATOM 2139 N N . GLN B 1 84 ? 12.976 123.492 22.193 1.00 25.18 114 GLN B N 1
ATOM 2140 C CA . GLN B 1 84 ? 11.699 122.998 21.669 1.00 24.91 114 GLN B CA 1
ATOM 2141 C C . GLN B 1 84 ? 11.865 121.608 21.022 1.00 25.48 114 GLN B C 1
ATOM 2142 O O . GLN B 1 84 ? 11.049 120.711 21.241 1.00 22.56 114 GLN B O 1
ATOM 2148 N N . ARG B 1 85 ? 12.923 121.428 20.230 1.00 23.07 115 ARG B N 1
ATOM 2149 C CA . ARG B 1 85 ? 13.209 120.145 19.595 1.00 23.24 115 ARG B CA 1
ATOM 2150 C C . ARG B 1 85 ? 13.462 119.066 20.658 1.00 22.98 115 ARG B C 1
ATOM 2151 O O . ARG B 1 85 ? 12.942 117.945 20.542 1.00 22.39 115 ARG B O 1
ATOM 2159 N N . LEU B 1 86 ? 14.231 119.417 21.715 1.00 18.95 116 LEU B N 1
ATOM 2160 C CA . LEU B 1 86 ? 14.464 118.503 22.843 1.00 18.21 116 LEU B CA 1
ATOM 2161 C C . LEU B 1 86 ? 13.102 118.105 23.442 1.00 19.61 116 LEU B C 1
ATOM 2162 O O . LEU B 1 86 ? 12.861 116.939 23.726 1.00 20.12 116 LEU B O 1
ATOM 2167 N N . HIS B 1 87 ? 12.250 119.062 23.680 1.00 17.96 117 HIS B N 1
ATOM 2168 C CA . HIS B 1 87 ? 10.930 118.810 24.271 1.00 18.91 117 HIS B CA 1
ATOM 2169 C C . HIS B 1 87 ? 10.047 117.860 23.432 1.00 21.48 117 HIS B C 1
ATOM 2170 O O . HIS B 1 87 ? 9.463 116.922 23.965 1.00 19.82 117 HIS B O 1
ATOM 2177 N N . VAL B 1 88 ? 9.937 118.116 22.126 1.00 20.49 118 VAL B N 1
ATOM 2178 C CA . VAL B 1 88 ? 9.113 117.305 21.202 1.00 20.86 118 VAL B CA 1
ATOM 2179 C C . VAL B 1 88 ? 9.669 115.865 21.109 1.00 21.72 118 VAL B C 1
ATOM 2180 O O . VAL B 1 88 ? 8.880 114.893 21.082 1.00 20.69 118 VAL B O 1
ATOM 2184 N N . ALA B 1 89 ? 11.010 115.724 21.149 1.00 18.78 119 ALA B N 1
ATOM 2185 C CA . ALA B 1 89 ? 11.635 114.391 21.043 1.00 18.89 119 ALA B CA 1
ATOM 2186 C C . ALA B 1 89 ? 11.431 113.595 22.318 1.00 21.88 119 ALA B C 1
ATOM 2187 O O . ALA B 1 89 ? 11.061 112.416 22.255 1.00 21.63 119 ALA B O 1
ATOM 2189 N N . VAL B 1 90 ? 11.600 114.253 23.487 1.00 18.25 120 VAL B N 1
ATOM 2190 C CA . VAL B 1 90 ? 11.360 113.562 24.751 1.00 17.71 120 VAL B CA 1
ATOM 2191 C C . VAL B 1 90 ? 9.868 113.168 24.857 1.00 20.88 120 VAL B C 1
ATOM 2192 O O . VAL B 1 90 ? 9.549 112.025 25.178 1.00 21.22 120 VAL B O 1
ATOM 2196 N N . GLN B 1 91 ? 8.954 114.082 24.483 1.00 19.24 121 GLN B N 1
ATOM 2197 C CA . GLN B 1 91 ? 7.530 113.792 24.468 1.00 20.87 121 GLN B CA 1
ATOM 2198 C C . GLN B 1 91 ? 7.261 112.567 23.580 1.00 23.31 121 GLN B C 1
ATOM 2199 O O . GLN B 1 91 ? 6.494 111.669 23.980 1.00 21.47 121 GLN B O 1
ATOM 2205 N N . ALA B 1 92 ? 7.898 112.536 22.394 1.00 21.48 122 ALA B N 1
ATOM 2206 C CA . ALA B 1 92 ? 7.703 111.437 21.432 1.00 22.54 122 ALA B CA 1
ATOM 2207 C C . ALA B 1 92 ? 8.135 110.100 22.040 1.00 25.49 122 ALA B C 1
ATOM 2208 O O . ALA B 1 92 ? 7.440 109.110 21.849 1.00 24.62 122 ALA B O 1
ATOM 2210 N N . PHE B 1 93 ? 9.228 110.074 22.815 1.00 20.57 123 PHE B N 1
ATOM 2211 C CA . PHE B 1 93 ? 9.677 108.828 23.432 1.00 20.95 123 PHE B CA 1
ATOM 2212 C C . PHE B 1 93 ? 8.706 108.366 24.517 1.00 25.18 123 PHE B C 1
ATOM 2213 O O . PHE B 1 93 ? 8.323 107.207 24.514 1.00 21.94 123 PHE B O 1
ATOM 2221 N N . PHE B 1 94 ? 8.270 109.275 25.414 1.00 20.69 124 PHE B N 1
ATOM 2222 C CA . PHE B 1 94 ? 7.298 108.874 26.450 1.00 21.78 124 PHE B CA 1
ATOM 2223 C C . PHE B 1 94 ? 5.972 108.423 25.797 1.00 26.41 124 PHE B C 1
ATOM 2224 O O . PHE B 1 94 ? 5.356 107.444 26.249 1.00 27.70 124 PHE B O 1
ATOM 2232 N N . ASP B 1 95 ? 5.576 109.089 24.719 1.00 22.58 125 ASP B N 1
ATOM 2233 C CA . ASP B 1 95 ? 4.382 108.731 23.966 1.00 22.96 125 ASP B CA 1
ATOM 2234 C C . ASP B 1 95 ? 4.532 107.322 23.377 1.00 28.11 125 ASP B C 1
ATOM 2235 O O . ASP B 1 95 ? 3.593 106.536 23.478 1.00 28.03 125 ASP B O 1
ATOM 2240 N N . PHE B 1 96 ? 5.704 106.983 22.818 1.00 23.27 126 PHE B N 1
ATOM 2241 C CA . PHE B 1 96 ? 5.989 105.628 22.292 1.00 23.43 126 PHE B CA 1
ATOM 2242 C C . PHE B 1 96 ? 5.776 104.580 23.386 1.00 26.49 126 PHE B C 1
ATOM 2243 O O . PHE B 1 96 ? 5.132 103.568 23.126 1.00 25.81 126 PHE B O 1
ATOM 2251 N N . ILE B 1 97 ? 6.263 104.829 24.612 1.00 24.61 127 ILE B N 1
ATOM 2252 C CA . ILE B 1 97 ? 6.103 103.908 25.771 1.00 26.73 127 ILE B CA 1
ATOM 2253 C C . ILE B 1 97 ? 4.610 103.664 26.065 1.00 29.32 127 ILE B C 1
ATOM 2254 O O . ILE B 1 97 ? 4.219 102.543 26.422 1.00 29.26 127 ILE B O 1
ATOM 2259 N N . GLU B 1 98 ? 3.787 104.723 25.929 1.00 25.82 128 GLU B N 1
ATOM 2260 C CA A GLU B 1 98 ? 2.356 104.596 26.187 0.56 26.52 128 GLU B CA 1
ATOM 2261 C CA B GLU B 1 98 ? 2.345 104.660 26.156 0.44 26.16 128 GLU B CA 1
ATOM 2262 C C . GLU B 1 98 ? 1.565 103.984 25.025 1.00 30.68 128 GLU B C 1
ATOM 2263 O O . GLU B 1 98 ? 0.725 103.116 25.280 1.00 31.69 128 GLU B O 1
ATOM 2274 N N . HIS B 1 99 ? 1.805 104.409 23.762 1.00 24.50 129 HIS B N 1
ATOM 2275 C CA . HIS B 1 99 ? 1.012 103.839 22.668 1.00 24.98 129 HIS B CA 1
ATOM 2276 C C . HIS B 1 99 ? 1.518 102.494 22.134 1.00 27.59 129 HIS B C 1
ATOM 2277 O O . HIS B 1 99 ? 0.704 101.720 21.608 1.00 27.04 129 HIS B O 1
ATOM 2284 N N . ASP B 1 100 ? 2.813 102.213 22.280 1.00 24.05 130 ASP B N 1
ATOM 2285 C CA . ASP B 1 100 ? 3.413 100.934 21.881 1.00 23.01 130 ASP B CA 1
ATOM 2286 C C . ASP B 1 100 ? 4.129 100.291 23.054 1.00 25.41 130 ASP B C 1
ATOM 2287 O O . ASP B 1 100 ? 5.353 100.056 23.016 1.00 25.32 130 ASP B O 1
ATOM 2292 N N . SER B 1 101 ? 3.353 99.983 24.118 1.00 23.95 131 SER B N 1
ATOM 2293 C CA . SER B 1 101 ? 3.907 99.389 25.341 1.00 24.76 131 SER B CA 1
ATOM 2294 C C . SER B 1 101 ? 4.610 98.090 25.056 1.00 28.68 131 SER B C 1
ATOM 2295 O O . SER B 1 101 ? 5.649 97.842 25.657 1.00 28.69 131 SER B O 1
ATOM 2298 N N . GLN B 1 102 ? 4.081 97.269 24.110 1.00 25.80 132 GLN B N 1
ATOM 2299 C CA . GLN B 1 102 ? 4.703 95.977 23.778 1.00 25.93 132 GLN B CA 1
ATOM 2300 C C . GLN B 1 102 ? 6.082 96.165 23.122 1.00 29.97 132 GLN B C 1
ATOM 2301 O O . GLN B 1 102 ? 7.043 95.488 23.492 1.00 28.03 132 GLN B O 1
ATOM 2307 N N . GLY B 1 103 ? 6.174 97.122 22.193 1.00 27.39 133 GLY B N 1
ATOM 2308 C CA . GLY B 1 103 ? 7.428 97.526 21.569 1.00 26.21 133 GLY B CA 1
ATOM 2309 C C . GLY B 1 103 ? 8.431 98.005 22.604 1.00 28.62 133 GLY B C 1
ATOM 2310 O O . GLY B 1 103 ? 9.605 97.610 22.599 1.00 26.98 133 GLY B O 1
ATOM 2311 N N . TYR B 1 104 ? 7.973 98.849 23.496 1.00 25.86 134 TYR B N 1
ATOM 2312 C CA . TYR B 1 104 ? 8.893 99.326 24.533 1.00 26.95 134 TYR B CA 1
ATOM 2313 C C . TYR B 1 104 ? 9.482 98.130 25.329 1.00 30.66 134 TYR B C 1
ATOM 2314 O O . TYR B 1 104 ? 10.700 98.067 25.516 1.00 30.93 134 TYR B O 1
ATOM 2323 N N . ARG B 1 105 ? 8.623 97.167 25.735 1.00 27.23 135 ARG B N 1
ATOM 2324 C CA . ARG B 1 105 ? 9.066 96.006 26.520 1.00 27.45 135 ARG B CA 1
ATOM 2325 C C . ARG B 1 105 ? 10.056 95.121 25.764 1.00 31.78 135 ARG B C 1
ATOM 2326 O O . ARG B 1 105 ? 11.065 94.701 26.327 1.00 31.94 135 ARG B O 1
ATOM 2334 N N . LEU B 1 106 ? 9.795 94.890 24.478 1.00 27.47 136 LEU B N 1
ATOM 2335 C CA . LEU B 1 106 ? 10.647 94.085 23.597 1.00 26.03 136 LEU B CA 1
ATOM 2336 C C . LEU B 1 106 ? 12.001 94.712 23.310 1.00 28.63 136 LEU B C 1
ATOM 2337 O O . LEU B 1 106 ? 12.980 93.990 23.103 1.00 29.25 136 LEU B O 1
ATOM 2342 N N . ILE B 1 107 ? 12.074 96.044 23.282 1.00 25.31 137 ILE B N 1
ATOM 2343 C CA . ILE B 1 107 ? 13.329 96.712 22.961 1.00 24.21 137 ILE B CA 1
ATOM 2344 C C . ILE B 1 107 ? 14.158 96.969 24.228 1.00 31.51 137 ILE B C 1
ATOM 2345 O O . ILE B 1 107 ? 15.374 96.735 24.219 1.00 30.77 137 ILE B O 1
ATOM 2350 N N . PHE B 1 108 ? 13.509 97.463 25.298 1.00 30.60 138 PHE B N 1
ATOM 2351 C CA . PHE B 1 108 ? 14.198 97.942 26.499 1.00 30.94 138 PHE B CA 1
ATOM 2352 C C . PHE B 1 108 ? 14.179 97.029 27.716 1.00 41.88 138 PHE B C 1
ATOM 2353 O O . PHE B 1 108 ? 15.066 97.165 28.561 1.00 42.17 138 PHE B O 1
ATOM 2361 N N . GLU B 1 109 ? 13.185 96.127 27.830 1.00 41.95 139 GLU B N 1
ATOM 2362 C CA . GLU B 1 109 ? 13.086 95.223 28.985 1.00 44.06 139 GLU B CA 1
ATOM 2363 C C . GLU B 1 109 ? 13.155 93.775 28.549 1.00 53.67 139 GLU B C 1
ATOM 2364 O O . GLU B 1 109 ? 12.410 92.924 29.039 1.00 54.14 139 GLU B O 1
ATOM 2370 N N . ASN B 1 110 ? 14.054 93.507 27.602 1.00 54.25 140 ASN B N 1
ATOM 2371 C CA . ASN B 1 110 ? 14.220 92.199 27.001 1.00 56.73 140 ASN B CA 1
ATOM 2372 C C . ASN B 1 110 ? 15.391 91.429 27.571 1.00 64.82 140 ASN B C 1
ATOM 2373 O O . ASN B 1 110 ? 16.530 91.901 27.526 1.00 64.01 140 ASN B O 1
ATOM 2378 N N . ASP B 1 111 ? 15.098 90.227 28.097 1.00 64.79 141 ASP B N 1
ATOM 2379 C CA . ASP B 1 111 ? 16.077 89.307 28.670 1.00 65.85 141 ASP B CA 1
ATOM 2380 C C . ASP B 1 111 ? 16.948 88.662 27.571 1.00 70.70 141 ASP B C 1
ATOM 2381 O O . ASP B 1 111 ? 18.143 88.463 27.786 1.00 70.88 141 ASP B O 1
ATOM 2383 N N . PHE B 1 112 ? 16.363 88.417 26.376 1.00 67.22 142 PHE B N 1
ATOM 2384 C CA . PHE B 1 112 ? 17.043 87.829 25.212 1.00 91.12 142 PHE B CA 1
ATOM 2385 C C . PHE B 1 112 ? 17.777 88.900 24.399 1.00 113.79 142 PHE B C 1
ATOM 2386 O O . PHE B 1 112 ? 18.510 89.720 24.950 1.00 73.30 142 PHE B O 1
ATOM 2394 N N . GLU B 1 115 ? 22.787 87.059 21.964 1.00 72.66 145 GLU B N 1
ATOM 2395 C CA . GLU B 1 115 ? 22.671 86.825 20.526 1.00 72.78 145 GLU B CA 1
ATOM 2396 C C . GLU B 1 115 ? 22.978 88.102 19.726 1.00 75.23 145 GLU B C 1
ATOM 2397 O O . GLU B 1 115 ? 22.411 89.155 20.037 1.00 74.43 145 GLU B O 1
ATOM 2403 N N . PRO B 1 116 ? 23.868 88.039 18.701 1.00 70.80 146 PRO B N 1
ATOM 2404 C CA . PRO B 1 116 ? 24.233 89.273 17.978 1.00 69.39 146 PRO B CA 1
ATOM 2405 C C . PRO B 1 116 ? 23.148 89.897 17.100 1.00 69.74 146 PRO B C 1
ATOM 2406 O O . PRO B 1 116 ? 23.132 91.119 16.977 1.00 68.85 146 PRO B O 1
ATOM 2410 N N . GLU B 1 117 ? 22.263 89.083 16.486 1.00 63.93 147 GLU B N 1
ATOM 2411 C CA . GLU B 1 117 ? 21.204 89.583 15.595 1.00 62.44 147 GLU B CA 1
ATOM 2412 C C . GLU B 1 117 ? 20.219 90.512 16.312 1.00 62.49 147 GLU B C 1
ATOM 2413 O O . GLU B 1 117 ? 19.799 91.523 15.737 1.00 61.04 147 GLU B O 1
ATOM 2419 N N . VAL B 1 118 ? 19.873 90.179 17.568 1.00 57.46 148 VAL B N 1
ATOM 2420 C CA . VAL B 1 118 ? 18.948 90.953 18.399 1.00 56.69 148 VAL B CA 1
ATOM 2421 C C . VAL B 1 118 ? 19.624 92.253 18.843 1.00 59.04 148 VAL B C 1
ATOM 2422 O O . VAL B 1 118 ? 19.067 93.326 18.608 1.00 56.91 148 VAL B O 1
ATOM 2426 N N . ALA B 1 119 ? 20.840 92.146 19.434 1.00 56.40 149 ALA B N 1
ATOM 2427 C CA . ALA B 1 119 ? 21.654 93.271 19.903 1.00 55.77 149 ALA B CA 1
ATOM 2428 C C . ALA B 1 119 ? 21.926 94.290 18.788 1.00 58.95 149 ALA B C 1
ATOM 2429 O O . ALA B 1 119 ? 21.856 95.485 19.052 1.00 58.34 149 ALA B O 1
ATOM 2431 N N . ALA B 1 120 ? 22.194 93.820 17.551 1.00 55.30 150 ALA B N 1
ATOM 2432 C CA . ALA B 1 120 ? 22.441 94.669 16.382 1.00 55.70 150 ALA B CA 1
ATOM 2433 C C . ALA B 1 120 ? 21.186 95.446 15.972 1.00 60.26 150 ALA B C 1
ATOM 2434 O O . ALA B 1 120 ? 21.305 96.624 15.659 1.00 60.14 150 ALA B O 1
ATOM 2436 N N . GLN B 1 121 ? 19.992 94.812 16.013 1.00 56.26 151 GLN B N 1
ATOM 2437 C CA . GLN B 1 121 ? 18.705 95.447 15.676 1.00 56.05 151 GLN B CA 1
ATOM 2438 C C . GLN B 1 121 ? 18.364 96.627 16.634 1.00 58.65 151 GLN B C 1
ATOM 2439 O O . GLN B 1 121 ? 17.612 97.544 16.271 1.00 58.01 151 GLN B O 1
ATOM 2445 N N . VAL B 1 122 ? 18.944 96.597 17.845 1.00 53.77 152 VAL B N 1
ATOM 2446 C CA . VAL B 1 122 ? 18.776 97.640 18.847 1.00 52.54 152 VAL B CA 1
ATOM 2447 C C . VAL B 1 122 ? 19.943 98.644 18.697 1.00 55.03 152 VAL B C 1
ATOM 2448 O O . VAL B 1 122 ? 19.694 99.840 18.675 1.00 54.84 152 VAL B O 1
ATOM 2452 N N . ARG B 1 123 ? 21.194 98.149 18.531 1.00 49.52 153 ARG B N 1
ATOM 2453 C CA . ARG B 1 123 ? 22.386 98.992 18.383 1.00 48.32 153 ARG B CA 1
ATOM 2454 C C . ARG B 1 123 ? 22.371 99.880 17.132 1.00 49.52 153 ARG B C 1
ATOM 2455 O O . ARG B 1 123 ? 22.672 101.066 17.264 1.00 47.36 153 ARG B O 1
ATOM 2463 N N . VAL B 1 124 ? 21.990 99.332 15.942 1.00 45.61 154 VAL B N 1
ATOM 2464 C CA . VAL B 1 124 ? 21.903 100.076 14.665 1.00 45.58 154 VAL B CA 1
ATOM 2465 C C . VAL B 1 124 ? 20.846 101.208 14.801 1.00 49.39 154 VAL B C 1
ATOM 2466 O O . VAL B 1 124 ? 21.057 102.329 14.297 1.00 49.29 154 VAL B O 1
ATOM 2470 N N . ALA B 1 125 ? 19.762 100.919 15.562 1.00 44.14 155 ALA B N 1
ATOM 2471 C CA . ALA B 1 125 ? 18.686 101.857 15.879 1.00 44.40 155 ALA B CA 1
ATOM 2472 C C . ALA B 1 125 ? 19.206 103.009 16.729 1.00 47.11 155 ALA B C 1
ATOM 2473 O O . ALA B 1 125 ? 19.062 104.168 16.341 1.00 49.23 155 ALA B O 1
ATOM 2475 N N . THR B 1 126 ? 19.813 102.674 17.898 1.00 41.81 156 THR B N 1
ATOM 2476 C CA . THR B 1 126 ? 20.389 103.599 18.876 1.00 40.24 156 THR B CA 1
ATOM 2477 C C . THR B 1 126 ? 21.406 104.494 18.212 1.00 41.48 156 THR B C 1
ATOM 2478 O O . THR B 1 126 ? 21.339 105.695 18.435 1.00 40.04 156 THR B O 1
ATOM 2482 N N . GLU B 1 127 ? 22.293 103.935 17.363 1.00 38.63 157 GLU B N 1
ATOM 2483 C CA . GLU B 1 127 ? 23.318 104.695 16.643 1.00 38.63 157 GLU B CA 1
ATOM 2484 C C . GLU B 1 127 ? 22.720 105.716 15.674 1.00 40.65 157 GLU B C 1
ATOM 2485 O O . GLU B 1 127 ? 23.232 106.835 15.617 1.00 38.26 157 GLU B O 1
ATOM 2491 N N . SER B 1 128 ? 21.632 105.356 14.955 1.00 37.32 158 SER B N 1
ATOM 2492 C CA . SER B 1 128 ? 20.943 106.267 14.031 1.00 36.72 158 SER B CA 1
ATOM 2493 C C . SER B 1 128 ? 20.327 107.506 14.738 1.00 36.75 158 SER B C 1
ATOM 2494 O O . SER B 1 128 ? 20.433 108.645 14.244 1.00 34.58 158 SER B O 1
ATOM 2497 N N . CYS B 1 129 ? 19.707 107.266 15.898 1.00 31.82 159 CYS B N 1
ATOM 2498 C CA A CYS B 1 129 ? 19.128 108.331 16.722 0.62 30.83 159 CYS B CA 1
ATOM 2499 C CA B CYS B 1 129 ? 19.121 108.310 16.711 0.38 31.13 159 CYS B CA 1
ATOM 2500 C C . CYS B 1 129 ? 20.221 109.197 17.324 1.00 32.32 159 CYS B C 1
ATOM 2501 O O . CYS B 1 129 ? 20.038 110.408 17.452 1.00 28.83 159 CYS B O 1
ATOM 2506 N N . ILE B 1 130 ? 21.353 108.577 17.727 1.00 27.21 160 ILE B N 1
ATOM 2507 C CA . ILE B 1 130 ? 22.484 109.316 18.289 1.00 24.88 160 ILE B CA 1
ATOM 2508 C C . ILE B 1 130 ? 23.093 110.152 17.145 1.00 26.38 160 ILE B C 1
ATOM 2509 O O . ILE B 1 130 ? 23.458 111.300 17.384 1.00 24.40 160 ILE B O 1
ATOM 2514 N N . ASP B 1 131 ? 23.159 109.603 15.911 1.00 25.50 161 ASP B N 1
ATOM 2515 C CA . ASP B 1 131 ? 23.666 110.325 14.739 1.00 24.69 161 ASP B CA 1
ATOM 2516 C C . ASP B 1 131 ? 22.872 111.634 14.558 1.00 24.71 161 ASP B C 1
ATOM 2517 O O . ASP B 1 131 ? 23.457 112.690 14.359 1.00 25.00 161 ASP B O 1
ATOM 2522 N N . ALA B 1 132 ? 21.559 111.547 14.648 1.00 24.79 162 ALA B N 1
ATOM 2523 C CA . ALA B 1 132 ? 20.653 112.700 14.487 1.00 26.05 162 ALA B CA 1
ATOM 2524 C C . ALA B 1 132 ? 20.878 113.750 15.580 1.00 26.61 162 ALA B C 1
ATOM 2525 O O . ALA B 1 132 ? 21.050 114.941 15.291 1.00 25.07 162 ALA B O 1
ATOM 2527 N N . VAL B 1 133 ? 20.921 113.302 16.845 1.00 23.21 163 VAL B N 1
ATOM 2528 C CA . VAL B 1 133 ? 21.157 114.224 17.953 1.00 20.71 163 VAL B CA 1
ATOM 2529 C C . VAL B 1 133 ? 22.540 114.850 17.780 1.00 22.26 163 VAL B C 1
ATOM 2530 O O . VAL B 1 133 ? 22.683 116.054 17.930 1.00 22.72 163 VAL B O 1
ATOM 2534 N N . PHE B 1 134 ? 23.543 114.045 17.392 1.00 19.61 164 PHE B N 1
ATOM 2535 C CA . PHE B 1 134 ? 24.885 114.546 17.130 1.00 19.53 164 PHE B CA 1
ATOM 2536 C C . PHE B 1 134 ? 24.873 115.643 16.036 1.00 24.49 164 PHE B C 1
ATOM 2537 O O . PHE B 1 134 ? 25.539 116.668 16.192 1.00 24.27 164 PHE B O 1
ATOM 2545 N N . ALA B 1 135 ? 24.130 115.427 14.945 1.00 24.13 165 ALA B N 1
ATOM 2546 C CA . ALA B 1 135 ? 24.056 116.408 13.849 1.00 26.98 165 ALA B CA 1
ATOM 2547 C C . ALA B 1 135 ? 23.549 117.765 14.371 1.00 32.20 165 ALA B C 1
ATOM 2548 O O . ALA B 1 135 ? 24.132 118.797 14.057 1.00 34.52 165 ALA B O 1
ATOM 2550 N N . LEU B 1 136 ? 22.536 117.742 15.239 1.00 27.55 166 LEU B N 1
ATOM 2551 C CA . LEU B 1 136 ? 21.975 118.948 15.861 1.00 27.48 166 LEU B CA 1
ATOM 2552 C C . LEU B 1 136 ? 22.927 119.604 16.851 1.00 34.71 166 LEU B C 1
ATOM 2553 O O . LEU B 1 136 ? 23.101 120.829 16.795 1.00 36.13 166 LEU B O 1
ATOM 2558 N N . ILE B 1 137 ? 23.522 118.803 17.758 1.00 31.81 167 ILE B N 1
ATOM 2559 C CA . ILE B 1 137 ? 24.436 119.264 18.803 1.00 34.47 167 ILE B CA 1
ATOM 2560 C C . ILE B 1 137 ? 25.728 119.840 18.213 1.00 39.42 167 ILE B C 1
ATOM 2561 O O . ILE B 1 137 ? 26.214 120.838 18.732 1.00 41.06 167 ILE B O 1
ATOM 2566 N N . SER B 1 138 ? 26.259 119.263 17.119 1.00 35.04 168 SER B N 1
ATOM 2567 C CA . SER B 1 138 ? 27.531 119.679 16.521 1.00 35.67 168 SER B CA 1
ATOM 2568 C C . SER B 1 138 ? 27.485 120.923 15.631 1.00 40.72 168 SER B C 1
ATOM 2569 O O . SER B 1 138 ? 28.537 121.514 15.388 1.00 39.54 168 SER B O 1
ATOM 2572 N N . ALA B 1 139 ? 26.296 121.288 15.114 1.00 40.52 169 ALA B N 1
ATOM 2573 C CA . ALA B 1 139 ? 26.069 122.422 14.205 1.00 43.10 169 ALA B CA 1
ATOM 2574 C C . ALA B 1 139 ? 26.764 123.749 14.602 1.00 50.85 169 ALA B C 1
ATOM 2575 O O . ALA B 1 139 ? 27.597 124.214 13.827 1.00 51.35 169 ALA B O 1
ATOM 2577 N N . ASP B 1 140 ? 26.455 124.349 15.777 1.00 50.56 170 ASP B N 1
ATOM 2578 C CA . ASP B 1 140 ? 27.094 125.627 16.154 1.00 52.55 170 ASP B CA 1
ATOM 2579 C C . ASP B 1 140 ? 27.648 125.625 17.590 1.00 58.18 170 ASP B C 1
ATOM 2580 O O . ASP B 1 140 ? 27.553 126.627 18.309 1.00 59.20 170 ASP B O 1
ATOM 2582 N N . SER B 1 141 ? 28.247 124.491 17.993 1.00 53.49 171 SER B N 1
ATOM 2583 C CA . SER B 1 141 ? 28.794 124.314 19.338 1.00 52.02 171 SER B CA 1
ATOM 2584 C C . SER B 1 141 ? 30.294 124.495 19.379 1.00 53.00 171 SER B C 1
ATOM 2585 O O . SER B 1 141 ? 30.820 124.797 20.448 1.00 52.68 171 SER B O 1
ATOM 2588 N N . GLY B 1 142 ? 30.965 124.249 18.246 1.00 48.00 172 GLY B N 1
ATOM 2589 C CA . GLY B 1 142 ? 32.416 124.351 18.112 1.00 47.80 172 GLY B CA 1
ATOM 2590 C C . GLY B 1 142 ? 33.140 123.192 18.769 1.00 49.56 172 GLY B C 1
ATOM 2591 O O . GLY B 1 142 ? 34.368 123.230 18.927 1.00 49.77 172 GLY B O 1
ATOM 2592 N N . LEU B 1 143 ? 32.375 122.147 19.151 1.00 43.34 173 LEU B N 1
ATOM 2593 C CA . LEU B 1 143 ? 32.891 120.976 19.848 1.00 42.18 173 LEU B CA 1
ATOM 2594 C C . LEU B 1 143 ? 33.675 120.052 18.957 1.00 44.46 173 LEU B C 1
ATOM 2595 O O . LEU B 1 143 ? 33.363 119.909 17.767 1.00 44.06 173 LEU B O 1
ATOM 2597 N N . ASP B 1 144 ? 34.668 119.368 19.574 1.00 39.94 174 ASP B N 1
ATOM 2598 C CA . ASP B 1 144 ? 35.430 118.278 18.979 1.00 38.36 174 ASP B CA 1
ATOM 2599 C C . ASP B 1 144 ? 34.314 117.243 18.638 1.00 36.78 174 ASP B C 1
ATOM 2600 O O . ASP B 1 144 ? 33.394 117.060 19.452 1.00 34.70 174 ASP B O 1
ATOM 2605 N N . PRO B 1 145 ? 34.293 116.655 17.417 1.00 31.35 175 PRO B N 1
ATOM 2606 C CA . PRO B 1 145 ? 33.191 115.745 17.062 1.00 29.71 175 PRO B CA 1
ATOM 2607 C C . PRO B 1 145 ? 32.972 114.582 18.008 1.00 29.23 175 PRO B C 1
ATOM 2608 O O . PRO B 1 145 ? 31.820 114.185 18.208 1.00 25.47 175 PRO B O 1
ATOM 2612 N N . HIS B 1 146 ? 34.059 114.049 18.600 1.00 26.40 176 HIS B N 1
ATOM 2613 C CA . HIS B 1 146 ? 33.922 112.960 19.552 1.00 26.32 176 HIS B CA 1
ATOM 2614 C C . HIS B 1 146 ? 33.298 113.459 20.857 1.00 25.81 176 HIS B C 1
ATOM 2615 O O . HIS B 1 146 ? 32.539 112.709 21.478 1.00 24.54 176 HIS B O 1
ATOM 2622 N N A ARG B 1 147 ? 33.611 114.705 21.262 0.43 22.57 177 ARG B N 1
ATOM 2623 N N B ARG B 1 147 ? 33.604 114.711 21.286 0.57 22.67 177 ARG B N 1
ATOM 2624 C CA A ARG B 1 147 ? 33.029 115.308 22.460 0.43 22.70 177 ARG B CA 1
ATOM 2625 C CA B ARG B 1 147 ? 32.972 115.260 22.497 0.57 22.96 177 ARG B CA 1
ATOM 2626 C C A ARG B 1 147 ? 31.519 115.531 22.220 0.43 26.43 177 ARG B C 1
ATOM 2627 C C B ARG B 1 147 ? 31.475 115.478 22.210 0.57 26.26 177 ARG B C 1
ATOM 2628 O O A ARG B 1 147 ? 30.702 115.249 23.102 0.43 25.36 177 ARG B O 1
ATOM 2629 O O B ARG B 1 147 ? 30.627 115.166 23.055 0.57 24.58 177 ARG B O 1
ATOM 2644 N N . ALA B 1 148 ? 31.160 115.977 20.993 1.00 23.20 178 ALA B N 1
ATOM 2645 C CA . ALA B 1 148 ? 29.770 116.198 20.568 1.00 20.88 178 ALA B CA 1
ATOM 2646 C C . ALA B 1 148 ? 29.031 114.862 20.529 1.00 23.39 178 ALA B C 1
ATOM 2647 O O . ALA B 1 148 ? 27.895 114.787 21.024 1.00 21.85 178 ALA B O 1
ATOM 2649 N N . ARG B 1 149 ? 29.666 113.794 19.991 1.00 19.36 179 ARG B N 1
ATOM 2650 C CA . ARG B 1 149 ? 29.007 112.490 19.977 1.00 19.23 179 ARG B CA 1
ATOM 2651 C C . ARG B 1 149 ? 28.844 111.980 21.428 1.00 20.57 179 ARG B C 1
ATOM 2652 O O . ARG B 1 149 ? 27.800 111.432 21.768 1.00 20.36 179 ARG B O 1
ATOM 2660 N N . MET B 1 150 ? 29.861 112.195 22.283 1.00 17.29 180 MET B N 1
ATOM 2661 C CA . MET B 1 150 ? 29.772 111.761 23.684 1.00 17.73 180 MET B CA 1
ATOM 2662 C C . MET B 1 150 ? 28.552 112.382 24.364 1.00 19.79 180 MET B C 1
ATOM 2663 O O . MET B 1 150 ? 27.776 111.660 25.003 1.00 20.84 180 MET B O 1
ATOM 2668 N N . ILE B 1 151 ? 28.332 113.693 24.159 1.00 18.19 181 ILE B N 1
ATOM 2669 C CA . ILE B 1 151 ? 27.185 114.415 24.723 1.00 19.85 181 ILE B CA 1
ATOM 2670 C C . ILE B 1 151 ? 25.861 113.842 24.138 1.00 22.04 181 ILE B C 1
ATOM 2671 O O . ILE B 1 151 ? 24.928 113.567 24.889 1.00 21.32 181 ILE B O 1
ATOM 2676 N N . ALA B 1 152 ? 25.787 113.651 22.800 1.00 18.77 182 ALA B N 1
ATOM 2677 C CA . ALA B 1 152 ? 24.610 113.069 22.151 1.00 17.12 182 ALA B CA 1
ATOM 2678 C C . ALA B 1 152 ? 24.268 111.703 22.803 1.00 18.67 182 ALA B C 1
ATOM 2679 O O . ALA B 1 152 ? 23.117 111.423 23.099 1.00 18.17 182 ALA B O 1
ATOM 2681 N N . VAL B 1 153 ? 25.292 110.866 23.072 1.00 18.32 183 VAL B N 1
ATOM 2682 C CA . VAL B 1 153 ? 25.086 109.561 23.707 1.00 18.90 183 VAL B CA 1
ATOM 2683 C C . VAL B 1 153 ? 24.470 109.760 25.105 1.00 22.28 183 VAL B C 1
ATOM 2684 O O . VAL B 1 153 ? 23.516 109.060 25.485 1.00 21.30 183 VAL B O 1
ATOM 2688 N N . GLY B 1 154 ? 25.036 110.678 25.863 1.00 19.65 184 GLY B N 1
ATOM 2689 C CA . GLY B 1 154 ? 24.567 110.995 27.217 1.00 20.48 184 GLY B CA 1
ATOM 2690 C C . GLY B 1 154 ? 23.131 111.503 27.232 1.00 22.18 184 GLY B C 1
ATOM 2691 O O . GLY B 1 154 ? 22.325 111.116 28.090 1.00 21.65 184 GLY B O 1
ATOM 2692 N N . LEU B 1 155 ? 22.802 112.353 26.259 1.00 20.78 185 LEU B N 1
ATOM 2693 C CA . LEU B 1 155 ? 21.487 112.957 26.125 1.00 21.08 185 LEU B CA 1
ATOM 2694 C C . LEU B 1 155 ? 20.423 111.901 25.804 1.00 22.34 185 LEU B C 1
ATOM 2695 O O . LEU B 1 155 ? 19.356 111.876 26.434 1.00 20.71 185 LEU B O 1
ATOM 2700 N N . VAL B 1 156 ? 20.732 111.024 24.838 1.00 18.59 186 VAL B N 1
ATOM 2701 C CA . VAL B 1 156 ? 19.842 109.900 24.514 1.00 17.81 186 VAL B CA 1
ATOM 2702 C C . VAL B 1 156 ? 19.697 108.964 25.737 1.00 21.71 186 VAL B C 1
ATOM 2703 O O . VAL B 1 156 ? 18.574 108.588 26.129 1.00 20.10 186 VAL B O 1
ATOM 2707 N N . GLY B 1 157 ? 20.842 108.594 26.333 1.00 21.02 187 GLY B N 1
ATOM 2708 C CA . GLY B 1 157 ? 20.874 107.708 27.495 1.00 21.84 187 GLY B CA 1
ATOM 2709 C C . GLY B 1 157 ? 20.068 108.201 28.670 1.00 23.95 187 GLY B C 1
ATOM 2710 O O . GLY B 1 157 ? 19.273 107.448 29.250 1.00 23.48 187 GLY B O 1
ATOM 2711 N N . MET B 1 158 ? 20.228 109.459 29.027 1.00 19.62 188 MET B N 1
ATOM 2712 C CA . MET B 1 158 ? 19.476 109.961 30.171 1.00 22.71 188 MET B CA 1
ATOM 2713 C C . MET B 1 158 ? 17.974 110.020 29.896 1.00 25.02 188 MET B C 1
ATOM 2714 O O . MET B 1 158 ? 17.177 109.683 30.779 1.00 24.45 188 MET B O 1
ATOM 2719 N N . SER B 1 159 ? 17.595 110.392 28.658 1.00 21.30 189 SER B N 1
ATOM 2720 C CA . SER B 1 159 ? 16.180 110.486 28.257 1.00 22.28 189 SER B CA 1
ATOM 2721 C C . SER B 1 159 ? 15.529 109.114 28.351 1.00 26.31 189 SER B C 1
ATOM 2722 O O . SER B 1 159 ? 14.472 108.973 28.994 1.00 26.74 189 SER B O 1
ATOM 2725 N N . VAL B 1 160 ? 16.182 108.090 27.773 1.00 22.90 190 VAL B N 1
ATOM 2726 C CA . VAL B 1 160 ? 15.717 106.713 27.835 1.00 24.26 190 VAL B CA 1
ATOM 2727 C C . VAL B 1 160 ? 15.633 106.242 29.308 1.00 27.16 190 VAL B C 1
ATOM 2728 O O . VAL B 1 160 ? 14.595 105.699 29.723 1.00 26.43 190 VAL B O 1
ATOM 2732 N N . ASP B 1 161 ? 16.720 106.448 30.093 1.00 22.52 191 ASP B N 1
ATOM 2733 C CA . ASP B 1 161 ? 16.746 106.001 31.496 1.00 21.51 191 ASP B CA 1
ATOM 2734 C C . ASP B 1 161 ? 15.677 106.669 32.372 1.00 25.35 191 ASP B C 1
ATOM 2735 O O . ASP B 1 161 ? 15.062 105.986 33.194 1.00 25.54 191 ASP B O 1
ATOM 2740 N N . CYS B 1 162 ? 15.415 107.974 32.171 1.00 20.99 192 CYS B N 1
ATOM 2741 C CA . CYS B 1 162 ? 14.363 108.695 32.926 1.00 21.18 192 CYS B CA 1
ATOM 2742 C C . CYS B 1 162 ? 13.015 108.060 32.628 1.00 26.83 192 CYS B C 1
ATOM 2743 O O . CYS B 1 162 ? 12.235 107.794 33.549 1.00 25.47 192 CYS B O 1
ATOM 2746 N N . ALA B 1 163 ? 12.728 107.879 31.333 1.00 24.55 193 ALA B N 1
ATOM 2747 C CA . ALA B 1 163 ? 11.465 107.294 30.882 1.00 26.88 193 ALA B CA 1
ATOM 2748 C C . ALA B 1 163 ? 11.281 105.856 31.413 1.00 29.93 193 ALA B C 1
ATOM 2749 O O . ALA B 1 163 ? 10.191 105.510 31.894 1.00 28.88 193 ALA B O 1
ATOM 2751 N N . ARG B 1 164 ? 12.375 105.026 31.392 1.00 25.76 194 ARG B N 1
ATOM 2752 C CA . ARG B 1 164 ? 12.306 103.658 31.915 1.00 26.05 194 ARG B CA 1
ATOM 2753 C C . ARG B 1 164 ? 12.050 103.632 33.441 1.00 28.80 194 ARG B C 1
ATOM 2754 O O . ARG B 1 164 ? 11.258 102.797 33.899 1.00 27.19 194 ARG B O 1
ATOM 2762 N N . TYR B 1 165 ? 12.624 104.586 34.193 1.00 24.55 195 TYR B N 1
ATOM 2763 C CA . TYR B 1 165 ? 12.334 104.697 35.621 1.00 25.28 195 TYR B CA 1
ATOM 2764 C C . TYR B 1 165 ? 10.826 104.943 35.819 1.00 30.37 195 TYR B C 1
ATOM 2765 O O . TYR B 1 165 ? 10.174 104.253 36.619 1.00 30.74 195 TYR B O 1
ATOM 2774 N N . TRP B 1 166 ? 10.286 105.947 35.119 1.00 27.00 196 TRP B N 1
ATOM 2775 C CA . TRP B 1 166 ? 8.885 106.342 35.218 1.00 27.42 196 TRP B CA 1
ATOM 2776 C C . TRP B 1 166 ? 7.961 105.150 34.923 1.00 31.71 196 TRP B C 1
ATOM 2777 O O . TRP B 1 166 ? 7.051 104.905 35.702 1.00 29.50 196 TRP B O 1
ATOM 2788 N N . LEU B 1 167 ? 8.225 104.398 33.846 1.00 30.63 197 LEU B N 1
ATOM 2789 C CA . LEU B 1 167 ? 7.401 103.234 33.512 1.00 32.92 197 LEU B CA 1
ATOM 2790 C C . LEU B 1 167 ? 7.537 102.093 34.547 1.00 39.22 197 LEU B C 1
ATOM 2791 O O . LEU B 1 167 ? 6.522 101.565 35.026 1.00 38.50 197 LEU B O 1
ATOM 2796 N N . ASP B 1 168 ? 8.780 101.712 34.888 1.00 36.16 198 ASP B N 1
ATOM 2797 C CA . ASP B 1 168 ? 9.055 100.628 35.843 1.00 36.84 198 ASP B CA 1
ATOM 2798 C C . ASP B 1 168 ? 8.545 100.906 37.266 1.00 41.85 198 ASP B C 1
ATOM 2799 O O . ASP B 1 168 ? 8.274 99.954 38.010 1.00 43.02 198 ASP B O 1
ATOM 2804 N N . ALA B 1 169 ? 8.353 102.188 37.628 1.00 37.11 199 ALA B N 1
ATOM 2805 C CA . ALA B 1 169 ? 7.810 102.578 38.936 1.00 37.33 199 ALA B CA 1
ATOM 2806 C C . ALA B 1 169 ? 6.282 102.731 38.883 1.00 38.84 199 ALA B C 1
ATOM 2807 O O . ALA B 1 169 ? 5.671 103.309 39.795 1.00 38.70 199 ALA B O 1
ATOM 2809 N N . ASP B 1 170 ? 5.673 102.215 37.802 1.00 34.94 200 ASP B N 1
ATOM 2810 C CA . ASP B 1 170 ? 4.231 102.237 37.538 1.00 36.59 200 ASP B CA 1
ATOM 2811 C C . ASP B 1 170 ? 3.652 103.650 37.416 1.00 38.67 200 ASP B C 1
ATOM 2812 O O . ASP B 1 170 ? 2.557 103.912 37.907 1.00 38.21 200 ASP B O 1
ATOM 2817 N N . LYS B 1 171 ? 4.374 104.556 36.699 1.00 34.09 201 LYS B N 1
ATOM 2818 C CA . LYS B 1 171 ? 3.927 105.927 36.408 1.00 33.25 201 LYS B CA 1
ATOM 2819 C C . LYS B 1 171 ? 3.565 106.678 37.698 1.00 36.36 201 LYS B C 1
ATOM 2820 O O . LYS B 1 171 ? 2.407 107.050 37.892 1.00 38.50 201 LYS B O 1
ATOM 2826 N N . PRO B 1 172 ? 4.556 106.882 38.603 1.00 32.98 202 PRO B N 1
ATOM 2827 C CA . PRO B 1 172 ? 4.251 107.504 39.904 1.00 32.87 202 PRO B CA 1
ATOM 2828 C C . PRO B 1 172 ? 3.816 108.964 39.811 1.00 36.07 202 PRO B C 1
ATOM 2829 O O . PRO B 1 172 ? 3.169 109.475 40.711 1.00 36.44 202 PRO B O 1
ATOM 2833 N N . ILE B 1 173 ? 4.164 109.617 38.701 1.00 30.12 203 ILE B N 1
ATOM 2834 C CA . ILE B 1 173 ? 3.783 110.983 38.372 1.00 28.13 203 ILE B CA 1
ATOM 2835 C C . ILE B 1 173 ? 3.176 110.910 36.977 1.00 28.91 203 ILE B C 1
ATOM 2836 O O . ILE B 1 173 ? 3.359 109.904 36.288 1.00 30.00 203 ILE B O 1
ATOM 2841 N N . SER B 1 174 ? 2.444 111.941 36.564 1.00 26.63 204 SER B N 1
ATOM 2842 C CA . SER B 1 174 ? 1.832 111.917 35.231 1.00 25.81 204 SER B CA 1
ATOM 2843 C C . SER B 1 174 ? 2.899 111.874 34.134 1.00 29.42 204 SER B C 1
ATOM 2844 O O . SER B 1 174 ? 4.030 112.331 34.342 1.00 28.00 204 SER B O 1
ATOM 2847 N N . LYS B 1 175 ? 2.538 111.325 32.969 1.00 27.07 205 LYS B N 1
ATOM 2848 C CA . LYS B 1 175 ? 3.446 111.317 31.829 1.00 25.60 205 LYS B CA 1
ATOM 2849 C C . LYS B 1 175 ? 3.879 112.776 31.527 1.00 27.47 205 LYS B C 1
ATOM 2850 O O . LYS B 1 175 ? 5.063 113.008 31.272 1.00 25.78 205 LYS B O 1
ATOM 2856 N N . SER B 1 176 ? 2.944 113.756 31.556 1.00 24.47 206 SER B N 1
ATOM 2857 C CA . SER B 1 176 ? 3.311 115.155 31.282 1.00 22.70 206 SER B CA 1
ATOM 2858 C C . SER B 1 176 ? 4.355 115.687 32.268 1.00 26.34 206 SER B C 1
ATOM 2859 O O . SER B 1 176 ? 5.300 116.352 31.853 1.00 25.93 206 SER B O 1
ATOM 2862 N N . ASP B 1 177 ? 4.196 115.404 33.571 1.00 24.23 207 ASP B N 1
ATOM 2863 C CA . ASP B 1 177 ? 5.180 115.841 34.564 1.00 23.10 207 ASP B CA 1
ATOM 2864 C C . ASP B 1 177 ? 6.532 115.137 34.325 1.00 24.86 207 ASP B C 1
ATOM 2865 O O . ASP B 1 177 ? 7.576 115.776 34.473 1.00 23.29 207 ASP B O 1
ATOM 2870 N N . ALA B 1 178 ? 6.502 113.858 33.932 1.00 22.93 208 ALA B N 1
ATOM 2871 C CA . ALA B 1 178 ? 7.728 113.078 33.676 1.00 22.89 208 ALA B CA 1
ATOM 2872 C C . ALA B 1 178 ? 8.468 113.655 32.468 1.00 24.71 208 ALA B C 1
ATOM 2873 O O . ALA B 1 178 ? 9.685 113.823 32.509 1.00 23.41 208 ALA B O 1
ATOM 2875 N N . VAL B 1 179 ? 7.729 113.965 31.386 1.00 20.66 209 VAL B N 1
ATOM 2876 C CA . VAL B 1 179 ? 8.315 114.613 30.203 1.00 19.07 209 VAL B CA 1
ATOM 2877 C C . VAL B 1 179 ? 8.942 115.944 30.608 1.00 20.13 209 VAL B C 1
ATOM 2878 O O . VAL B 1 179 ? 10.111 116.181 30.295 1.00 19.49 209 VAL B O 1
ATOM 2882 N N . GLU B 1 180 ? 8.189 116.835 31.288 1.00 18.89 210 GLU B N 1
ATOM 2883 C CA . GLU B 1 180 ? 8.752 118.140 31.678 1.00 17.58 210 GLU B CA 1
ATOM 2884 C C . GLU B 1 180 ? 9.975 117.991 32.582 1.00 21.28 210 GLU B C 1
ATOM 2885 O O . GLU B 1 180 ? 10.945 118.737 32.392 1.00 21.89 210 GLU B O 1
ATOM 2891 N N . GLY B 1 181 ? 9.917 117.079 33.551 1.00 19.48 211 GLY B N 1
ATOM 2892 C CA . GLY B 1 181 ? 11.057 116.860 34.444 1.00 20.53 211 GLY B CA 1
ATOM 2893 C C . GLY B 1 181 ? 12.298 116.374 33.705 1.00 20.89 211 GLY B C 1
ATOM 2894 O O . GLY B 1 181 ? 13.417 116.876 33.918 1.00 19.71 211 GLY B O 1
ATOM 2895 N N . THR B 1 182 ? 12.098 115.468 32.727 1.00 18.37 212 THR B N 1
ATOM 2896 C CA . THR B 1 182 ? 13.208 114.924 31.919 1.00 16.25 212 THR B CA 1
ATOM 2897 C C . THR B 1 182 ? 13.795 116.039 31.032 1.00 18.28 212 THR B C 1
ATOM 2898 O O . THR B 1 182 ? 15.019 116.234 31.001 1.00 19.20 212 THR B O 1
ATOM 2902 N N . VAL B 1 183 ? 12.897 116.808 30.355 1.00 17.04 213 VAL B N 1
ATOM 2903 C CA . VAL B 1 183 ? 13.333 117.914 29.500 1.00 17.25 213 VAL B CA 1
ATOM 2904 C C . VAL B 1 183 ? 14.105 118.987 30.287 1.00 19.15 213 VAL B C 1
ATOM 2905 O O . VAL B 1 183 ? 15.164 119.408 29.813 1.00 17.49 213 VAL B O 1
ATOM 2909 N N A GLN B 1 184 ? 13.576 119.406 31.448 0.59 17.42 214 GLN B N 1
ATOM 2910 N N B GLN B 1 184 ? 13.579 119.446 31.458 0.41 17.47 214 GLN B N 1
ATOM 2911 C CA A GLN B 1 184 ? 14.190 120.432 32.303 0.59 18.36 214 GLN B CA 1
ATOM 2912 C CA B GLN B 1 184 ? 14.248 120.483 32.279 0.41 18.26 214 GLN B CA 1
ATOM 2913 C C A GLN B 1 184 ? 15.558 119.990 32.786 0.59 20.99 214 GLN B C 1
ATOM 2914 C C B GLN B 1 184 ? 15.602 119.992 32.750 0.41 20.67 214 GLN B C 1
ATOM 2915 O O A GLN B 1 184 ? 16.494 120.794 32.807 0.59 21.00 214 GLN B O 1
ATOM 2916 O O B GLN B 1 184 ? 16.565 120.763 32.743 0.41 19.82 214 GLN B O 1
ATOM 2927 N N . PHE B 1 185 ? 15.702 118.700 33.127 1.00 17.81 215 PHE B N 1
ATOM 2928 C CA . PHE B 1 185 ? 17.006 118.196 33.565 1.00 17.97 215 PHE B CA 1
ATOM 2929 C C . PHE B 1 185 ? 17.978 118.168 32.360 1.00 19.89 215 PHE B C 1
ATOM 2930 O O . PHE B 1 185 ? 19.112 118.651 32.475 1.00 19.19 215 PHE B O 1
ATOM 2938 N N . ALA B 1 186 ? 17.532 117.666 31.195 1.00 17.48 216 ALA B N 1
ATOM 2939 C CA . ALA B 1 186 ? 18.389 117.628 30.004 1.00 16.94 216 ALA B CA 1
ATOM 2940 C C . ALA B 1 186 ? 18.836 119.030 29.577 1.00 20.15 216 ALA B C 1
ATOM 2941 O O . ALA B 1 186 ? 19.976 119.224 29.158 1.00 19.69 216 ALA B O 1
ATOM 2943 N N . TRP B 1 187 ? 17.935 120.005 29.697 1.00 17.71 217 TRP B N 1
ATOM 2944 C CA . TRP B 1 187 ? 18.237 121.360 29.278 1.00 19.24 217 TRP B CA 1
ATOM 2945 C C . TRP B 1 187 ? 19.101 122.141 30.279 1.00 19.48 217 TRP B C 1
ATOM 2946 O O . TRP B 1 187 ? 20.101 122.747 29.863 1.00 18.72 217 TRP B O 1
ATOM 2957 N N . GLY B 1 188 ? 18.701 122.162 31.551 1.00 17.41 218 GLY B N 1
ATOM 2958 C CA . GLY B 1 188 ? 19.380 122.980 32.557 1.00 20.94 218 GLY B CA 1
ATOM 2959 C C . GLY B 1 188 ? 20.420 122.279 33.392 1.00 23.92 218 GLY B C 1
ATOM 2960 O O . GLY B 1 188 ? 21.183 122.944 34.108 1.00 23.62 218 GLY B O 1
ATOM 2961 N N . GLY B 1 189 ? 20.443 120.946 33.322 1.00 20.15 219 GLY B N 1
ATOM 2962 C CA . GLY B 1 189 ? 21.401 120.137 34.064 1.00 20.13 219 GLY B CA 1
ATOM 2963 C C . GLY B 1 189 ? 21.211 120.197 35.562 1.00 21.54 219 GLY B C 1
ATOM 2964 O O . GLY B 1 189 ? 20.223 120.753 36.057 1.00 18.89 219 GLY B O 1
ATOM 2965 N N . LEU B 1 190 ? 22.164 119.622 36.318 1.00 21.18 220 LEU B N 1
ATOM 2966 C CA . LEU B 1 190 ? 22.093 119.586 37.765 1.00 21.02 220 LEU B CA 1
ATOM 2967 C C . LEU B 1 190 ? 22.098 121.015 38.373 1.00 24.39 220 LEU B C 1
ATOM 2968 O O . LEU B 1 190 ? 21.476 121.236 39.417 1.00 25.52 220 LEU B O 1
ATOM 2973 N N . SER B 1 191 ? 22.715 121.983 37.659 1.00 21.32 221 SER B N 1
ATOM 2974 C CA . SER B 1 191 ? 22.810 123.383 38.106 1.00 22.55 221 SER B CA 1
ATOM 2975 C C . SER B 1 191 ? 21.431 124.013 38.306 1.00 26.41 221 SER B C 1
ATOM 2976 O O . SER B 1 191 ? 21.291 124.876 39.192 1.00 26.76 221 SER B O 1
ATOM 2979 N N . HIS B 1 192 ? 20.430 123.552 37.535 1.00 23.34 222 HIS B N 1
ATOM 2980 C CA . HIS B 1 192 ? 19.055 124.083 37.606 1.00 25.63 222 HIS B CA 1
ATOM 2981 C C . HIS B 1 192 ? 18.037 123.125 38.259 1.00 27.63 222 HIS B C 1
ATOM 2982 O O . HIS B 1 192 ? 16.844 123.410 38.242 1.00 27.50 222 HIS B O 1
ATOM 2989 N N . VAL B 1 193 ? 18.497 121.988 38.836 1.00 23.89 223 VAL B N 1
ATOM 2990 C CA . VAL B 1 193 ? 17.606 121.021 39.501 1.00 23.05 223 VAL B CA 1
ATOM 2991 C C . VAL B 1 193 ? 16.864 121.629 40.734 1.00 27.88 223 VAL B C 1
ATOM 2992 O O . VAL B 1 193 ? 15.637 121.434 40.832 1.00 26.64 223 VAL B O 1
ATOM 2996 N N . PRO B 1 194 ? 17.522 122.408 41.632 1.00 26.31 224 PRO B N 1
ATOM 2997 C CA . PRO B 1 194 ? 16.792 122.970 42.776 1.00 28.63 224 PRO B CA 1
ATOM 2998 C C . PRO B 1 194 ? 15.734 123.996 42.358 1.00 35.76 224 PRO B C 1
ATOM 2999 O O . PRO B 1 194 ? 14.678 124.004 42.972 1.00 42.13 224 PRO B O 1
ATOM 3003 N N . LEU B 1 195 ? 15.964 124.736 41.247 1.00 33.16 225 LEU B N 1
ATOM 3004 C CA . LEU B 1 195 ? 15.108 125.800 40.645 1.00 37.83 225 LEU B CA 1
ATOM 3005 C C . LEU B 1 195 ? 13.978 125.253 39.749 1.00 46.96 225 LEU B C 1
ATOM 3006 O O . LEU B 1 195 ? 13.860 124.018 39.596 1.00 45.91 225 LEU B O 1
#

Solvent-accessible surface area: 17770 Å² total; per-residue (Å²): 201,138,194,78,105,102,77,23,101,0,5,101,19,0,7,34,0,5,21,93,135,32,38,161,78,3,23,14,91,53,0,3,112,110,26,68,32,60,81,95,38,0,98,145,31,1,85,44,47,56,72,0,5,40,18,0,0,82,101,15,10,92,78,16,40,63,24,16,98,111,4,12,65,97,13,128,72,78,114,72,43,10,61,58,17,4,67,19,14,0,39,18,1,46,130,21,63,53,0,8,115,7,18,49,84,40,138,40,78,126,32,92,77,1,20,28,47,34,134,100,12,65,85,50,17,11,67,21,16,55,59,53,16,32,68,156,12,85,26,67,83,76,61,0,46,0,4,0,15,0,14,29,5,0,13,26,37,0,0,64,36,1,33,80,40,127,95,44,18,62,47,77,72,0,16,115,1,0,3,85,4,0,59,5,0,22,38,122,16,111,163,110,28,62,1,7,98,29,0,4,48,0,4,41,80,118,32,36,170,76,3,26,18,116,52,0,4,111,94,31,68,21,60,35,100,56,0,110,83,66,1,80,44,46,56,71,0,1,42,17,0,1,98,103,18,10,87,68,18,19,56,33,19,65,124,5,20,74,49,137,52,86,86,70,84,28,14,46,57,16,5,53,21,13,0,41,5,0,72,142,20,39,51,0,0,89,5,18,38,75,51,108,73,122,106,78,10,46,40,42,40,143,105,15,53,72,46,15,7,70,20,16,54,61,60,14,37,86,98,15,82,26,68,85,76,82,0,46,0,2,0,21,0,10,28,8,0,14,26,32,0,0,80,28,2,14,84,37,130,85,44,21,62,55,71,81,0,1,67,2,0,0,81,4,0,67,6,0,18,29,86,11,74,167

Radius of gyration: 22.75 Å; Cα contacts (8 Å, |Δi|>4): 442; chains: 2; bounding box: 57×54×56 Å

Secondary structure (DSSP, 8-state):
----HHHHHHHHHHHHHHHHHHHHH--HHHHHHHHT--HHHHHHH-SSHHHHHHHHHHHHHHHHHHHHHHHHHS--SHHHHHHHHHHHHHHHHHH-HHHHHHHHS----SSHHHHHHHHHHHHHHHHHHHHHHHTTT---HHHHHHHHHHHHHHHHHHHHHHHHTT-SS-HHHHHHHHHHHHHHTGGG--/-HHHHHHHHHHHHHHHHHHH--HHHHHHHHTS-HHHHHHH-SSHHHHHHHHHHHHHHHHHHHHHHHHT--S-HHHHHHHHHHHHHHHHHHTHHHHHHHHS----HHHHHHHHHHHHHHHHHHHHHHHTTT---HHHHHHHHHHHHHHHHHHHHHHHHTT-SS-HHHHHHHHHHHHHHTGGGS--

Nearest PDB structures (foldseek):
  6o6n-assembly1_A  TM=9.847E-01  e=9.841E-21  Mycobacterium tuberculosis
  5gpa-assembly1_A  TM=7.848E-01  e=3.538E-07  Halalkalibacterium halodurans C-125
  5gp9-assembly1_A  TM=7.866E-01  e=6.624E-07  Halalkalibacterium halodurans C-125
  5gpa-assembly1_B  TM=7.912E-01  e=1.418E-06  Halalkalibacterium halodurans C-125
  3whc-assembly3_F  TM=7.621E-01  e=1.622E-06  Bacillus subtilis subsp. subtilis str. 168

B-factor: mean 36.18, std 15.67, range [15.5, 117.21]

Foldseek 3Di:
DDDPPLLVLLLVLLLVQCLVQNLVRRDLCNSQVSSPHHSVVVCVNAVDSVRSLLVSLLVLLCQLLVLLCCLQVVDDDDLSSLLSNLVSNLCSVVVPVSSCCLQPVDPPCPDPSSVVSNVVSLVSSLVSQLVVQVPVPPDDSVVSSVLSNVLVVLSNVLSCVCVVVPNPDPPVVSSVLSSQCSVVNPVRND/DLVLLLVLLLVQCLVQNLPRRDLCSSCVSSVHHSVVVCVNAVDSVRSLLVSLLVLLCQLLVLQVVLLVDPDDPLSSLLSNLLSNLVSCVPVVSNCCSQPVHPDDDSNVCSNVVSLVVSLVSQLVVQVPPPPDDSVVSSVLSNVLSVLSSVLSVVCVVVPNPDPSVVSSVLSSCCSVVNPVPNVD

Sequence (374 aa):
LPRDERRGQLLVVASDVFVDRGYHAAGMDEIADRAGVSKPVLYQHFSSKLELYLAVLHRHVEENLVSGVHHQALSTTTDNRQRLHVAVQAFFDFIEHDSQGYRRLIFENDFVTEPEVAAQVRVATESCIDAVFALISSADSSGLDPHRRARMIAVGLVGMSVDCARYWLDADKPISKSDAVEEGTVQQFAWGGLSHVPRRGQLLVVASDVFVDRGYHHAAGMDEIADDRAGVSKPVLYQHFSSKLELYLAVLHRRHVENLVSGVHQALSTTTDNRQRLHVAVQAFFDFIEEHDSQGYRLIFENDFEPEVAAQVRVATESCCIDAVFALISADSGLDPHRRARMIAVGLVGMSVDCARYWLDADKPISKSDAVEGTVQQFAWGGLSHVPL